Protein 8XEH (pdb70)

B-factor: mean 55.7, std 21.1, range [20.84, 176.52]

Sequence (623 aa):
QLNHLYGLPSHAIEALKCVFKEYSQIDNAILYGSRAKGTYHQGSDIDLCLTGNLLGITELLAIENKIDDLLLPWKVDISLKHTIDNPDLLEHIERAGILFYTKEVRWQQRLNNYARALQQLSLAVNLAQTRPLSDLEKQGLIQAFEFTHELAWNVMKDYFFFQGNSAITGSRDATRESFNKGLIKEGEIWMEMIKSRNQTSHTYNQSVADEIVKNIINFYHTSFQAFLEKMQGLKQQRLNNYARALQQLSLAVNLAQTRPLSDLEKQGLIQAFEFTHELAWNVMKDYFFFQGNSAITGSRDATRESFNKGLIKEGEIWMEMIKSRNQTSHTYNQSVADEIVKNIINFYHTSFQAFLEKMVRWQQRLNNYARALQQLSLAVNLAQTRPLSDLEKQGLIQAFEFTHELAWNVMKDYFFFQGNSAITGSRDATRESFNKGLIKEGEIWMEMIKSRNQTSHTYNQSVADEIVKNIINFYHTSFQAFLEKMQGLKEHEVRWQQRLNNYARALQQLSLAVNLAQTRPLSDLEKQGLIQAFEFTHELAWNVMKDYFFFQGNSAITGSRDATRESFNKGLIKEGEIWMEMIKSRNQTSHTYNQSVADEIVKNIINFYHTSFQAFLEKMQGL

Secondary structure (DSSP, 8-state):
-HHHHHHHHHHHHHHHHHHHHHHHHHS---HHHHHHHHHHHHHHHHHHHHHHHHHHHHTT-----SHHHHHHHHHHHTS-S-HHHHHHHHHHS-TTSS---HHHHHHHHHHIIIIIHHHHHHHHHHHHHH----/-HHHHHHHHHHHHHHHHHHHHHHHHHSPPPHHHHHHHHHHHHHHHHHHHHHHHHHHHHTT-----SHHHHHHHHHHTTS-S-HHHHHHHHHHHHTGGGTTSHHHHHHHHHHIIIIIHHHHHHHHHHHHT-/-HHHHHHHHHHHHHHHHHHHHHHHTTSPPPHHHHHHHHHHHHHHHHHHHHHHHHHHHHTT-----SHHHHHHHHHHHTS-S-HHHHHHHHHHHTTGGGTTSHHHHHHHHHHIIIIIHHHHHHHHHHHHHT-/-HHHHHHHHHHHHHHHHHHHHHHSPPPHHHHHHHHHHHHHHHHHHHHHHHHHHHHTT-----SHHHHHHHHHHTTS-S-HHHHHHHHHHHHTGGGTTSHHHHHHHHHHIIIIIHHHHHHHHHH-/---SBTTB-HHHHHHHHHHHHT-TT--EEEEESHHHHT---TT--EEEEEE-SS--HHHHHHHHHHHHHTT-SS-EEEEEGGG---HHHHHHHHHH-EEEEE--

Foldseek 3Di:
DDPDALLHRPVLLVLLLVLVQVDPQFQFKWWFDCSLVVNDDNQEATEIEGEGDPDDVVVVVVSLVSNVVVVDSHHYDYYYDVVDDDVVVNVRCVPRIDGSTGDD/DVLVVLLVVLVVLLVVLVVLLVVCVVDPDDLVSLLVNLVSLLVSLVSLLVSLQVVVVVVVDNPDDDSVSSLVVCCVVVLFPPSVLSVVSVVLNVCSVVVVPVVSSVVVSCSSNPPVSVRSVSNSVSVVVVD/DVLLVVLVVLLVVLVVLLVVCVPDPDDLVSLLVNLVSLLVNLVSLLVVLCVVVVVVVCNPDDDSLSSLVVCCVVVLFVDSVLSVVSVVLNVCSVVVVPVVSSVVSSVSCNPPVSVRSVSNSVSD/DVLVVLLVVLVVLLVVLVVLLVVCVVDNDDPVSLVVNLVSLQVNLVSLLVSLQVVVVVVVDNPDDDSLSSLVVCCVVPLFPPSVLSVVSVVSYPVVVVDDDVVSSVVVSVSCNPPVSVRSVSSSVSVVVVDDDD/DVLVVLLVQLVVLLVVLVVLLVVCVVDPDDLVSLLVNLVSLLSNLQSLLVSLQVVVVVVVDDPDDDSLSSLVVCCVVVLFVCSVLSVVSVVLVVCSVVVVPVVSSVVSVVSSNPPVSVRSVSSSVSVVVD

Radius of gyration: 25.96 Å; Cα contacts (8 Å, |Δi|>4): 823; chains: 5; bounding box: 72×56×63 Å

InterPro domains:
  IPR010235 Probable ribonuclease HepT [PF08780] (10-133)
  IPR010235 Probable ribonuclease HepT [TIGR01987] (12-132)

Organism: Legionella pneumophila subsp. pneumophila (strain Philadelphia 1 / ATCC 33152 / DSM 7513) (NCBI:txid272624)

Solvent-accessible surface area: 26996 Å² total; per-residue (Å²): 198,166,73,113,88,32,12,0,10,54,109,0,6,85,27,0,51,79,8,0,127,108,22,82,56,0,76,28,0,31,0,18,13,35,6,17,101,53,88,82,76,85,2,8,47,0,28,0,0,0,34,4,124,141,3,29,11,80,42,8,5,38,0,31,17,73,12,14,67,54,22,18,2,16,66,32,45,9,25,1,69,95,12,24,107,25,93,46,46,53,96,15,8,126,140,18,27,67,110,6,8,70,96,202,131,179,5,58,108,87,1,84,50,0,22,108,0,1,129,48,0,16,137,6,0,79,61,18,103,112,103,124,19,52,66,13,13,43,2,0,0,2,1,4,1,13,2,0,2,31,13,0,11,24,0,0,69,20,6,1,97,70,1,10,39,46,34,14,16,4,9,49,47,0,0,20,8,0,8,20,26,37,5,8,153,97,2,76,31,3,1,58,0,9,76,4,48,99,73,32,31,83,1,18,46,56,79,28,0,47,102,4,8,118,37,0,42,87,102,2,27,94,10,0,53,62,3,18,108,88,0,73,68,56,125,104,120,94,37,84,42,0,37,96,0,2,125,37,0,22,104,2,2,73,39,20,123,111,110,121,27,58,88,18,9,48,6,0,0,2,0,1,1,14,2,0,2,43,13,0,14,23,5,0,36,25,71,1,116,133,94,74,38,86,76,6,7,4,5,71,15,0,0,107,37,0,94,102,101,28,18,6,155,92,5,113,27,4,68,82,0,0,86,4,34,15,28,19,26,84,1,13,37,141,85,30,10,61,69,1,12,124,27,0,56,84,98,1,31,94,20,0,77,49,1,48,130,86,64,99,116,4,14,117,51,0,70,41,0,22,115,0,5,110,68,0,17,122,4,0,72,60,20,120,110,103,120,23,58,91,21,11,50,30,0,0,9,3,3,0,20,4,0,1,32,15,0,10,21,0,0,65,23,8,0,98,56,2,6,37,39,72,14,20,3,9,24,50,0,1,108,30,0,110,110,23,25,5,9,159,95,6,136,34,2,9,27,0,23,41,1,30,38,39,9,46,85,84,102,31,66,44,21,14,31,57,3,10,104,21,0,43,90,102,1,18,93,13,0,73,55,2,25,119,92,0,84,62,63,49,162,106,159,91,116,14,82,53,51,13,70,43,0,28,97,13,1,91,98,0,10,104,8,0,82,53,19,115,111,103,118,22,56,72,19,16,45,10,0,0,0,2,4,0,12,18,0,1,24,24,0,19,21,0,0,41,16,32,4,96,127,110,73,37,87,68,8,7,4,4,46,26,0,0,147,37,0,98,110,127,19,11,6,142,54,10,118,41,0,55,72,0,0,106,2,26,24,50,28,32,96,0,28,75,51,76,32,0,55,87,0,12,113,15,0,49,87,98,1,31,93,3,0,69,55,2,26,133,69,1,120,67,101

Nearest PDB structures (foldseek):
  8xdj-assembly1_C  TM=9.740E-01  e=7.363E-18  Legionella pneumophila
  8xeh-assembly1_D  TM=9.745E-01  e=4.191E-16  Legionella pneumophila
  6m6u-assembly1_D  TM=7.992E-01  e=6.540E-04  Shewanella oneidensis MR-1
  7bxo-assembly1_D  TM=7.877E-01  e=1.821E-03  Shewanella oneidensis MR-1
  6m6w-assembly1_I  TM=7.908E-01  e=5.646E-03  Shewanella oneidensis MR-1

Structure (mmCIF, N/CA/C/O backbone):
data_8XEH
#
_entry.id   8XEH
#
_cell.length_a   113.563
_cell.length_b   93.747
_cell.length_c   84.958
_cell.angle_alpha   90.000
_cell.angle_beta   123.860
_cell.angle_gamma   90.000
#
_symmetry.space_group_name_H-M   'C 1 2 1'
#
loop_
_entity.id
_entity.type
_entity.pdbx_description
1 polymer MNT
2 polymer HEPN
3 water water
#
loop_
_atom_site.group_PDB
_atom_site.id
_atom_site.type_symbol
_atom_site.label_atom_id
_atom_site.label_alt_id
_atom_site.label_comp_id
_atom_site.label_asym_id
_atom_site.label_entity_id
_atom_site.label_seq_id
_atom_site.pdbx_PDB_ins_code
_atom_site.Cartn_x
_atom_site.Cartn_y
_atom_site.Cartn_z
_atom_site.occupancy
_atom_site.B_iso_or_equiv
_atom_site.auth_seq_id
_atom_site.auth_comp_id
_atom_site.auth_asym_id
_atom_site.auth_atom_id
_atom_site.pdbx_PDB_model_num
ATOM 1 N N . GLN A 1 4 ? 27.28505 -3.36893 37.57040 1.000 37.93516 4 GLN E N 1
ATOM 2 C CA . GLN A 1 4 ? 27.03568 -4.23779 38.71674 1.000 40.80801 4 GLN E CA 1
ATOM 3 C C . GLN A 1 4 ? 27.64011 -3.63283 39.98374 1.000 33.85807 4 GLN E C 1
ATOM 4 O O . GLN A 1 4 ? 27.01500 -3.65052 41.04228 1.000 36.40030 4 GLN E O 1
ATOM 17 N N . LEU A 1 5 ? 28.85562 -3.09701 39.87070 1.000 35.99445 5 LEU E N 1
ATOM 18 C CA . LEU A 1 5 ? 29.51630 -2.41880 40.98753 1.000 35.90556 5 LEU E CA 1
ATOM 19 C C . LEU A 1 5 ? 28.93004 -1.01740 41.09775 1.000 33.94234 5 LEU E C 1
ATOM 20 O O . LEU A 1 5 ? 29.30669 -0.11178 40.34974 1.000 35.27809 5 LEU E O 1
ATOM 36 N N . ASN A 1 6 ? 28.00794 -0.83325 42.03722 1.000 32.14247 6 ASN E N 1
ATOM 37 C CA . ASN A 1 6 ? 27.27626 0.41397 42.18576 1.000 35.81448 6 ASN E CA 1
ATOM 38 C C . ASN A 1 6 ? 27.73099 1.16134 43.43233 1.000 36.47037 6 ASN E C 1
ATOM 39 O O . ASN A 1 6 ? 28.35790 0.59801 44.33351 1.000 38.00246 6 ASN E O 1
ATOM 50 N N . HIS A 1 7 ? 27.40625 2.45396 43.46393 1.000 34.55235 7 HIS E N 1
ATOM 51 C CA . HIS A 1 7 ? 27.68816 3.31637 44.60433 1.000 38.14261 7 HIS E CA 1
ATOM 52 C C . HIS A 1 7 ? 26.40606 3.74516 45.30652 1.000 35.50145 7 HIS E C 1
ATOM 53 O O . HIS A 1 7 ? 26.25114 3.52010 46.50970 1.000 38.79668 7 HIS E O 1
ATOM 67 N N . LEU A 1 8 ? 25.47558 4.35738 44.57671 1.000 37.10824 8 LEU E N 1
ATOM 68 C CA . LEU A 1 8 ? 24.19087 4.75375 45.13234 1.000 39.70927 8 LEU E CA 1
ATOM 69 C C . LEU A 1 8 ? 23.12862 4.64327 44.04748 1.000 37.85791 8 LEU E C 1
ATOM 70 O O . LEU A 1 8 ? 23.42531 4.70548 42.85075 1.000 31.92857 8 LEU E O 1
ATOM 86 N N . TYR A 1 9 ? 21.87927 4.47483 44.48444 1.000 37.23403 9 TYR E N 1
ATOM 87 C CA . TYR A 1 9 ? 20.72246 4.47563 43.59061 1.000 36.96812 9 TYR E CA 1
ATOM 88 C C . TYR A 1 9 ? 20.86746 3.44974 42.47073 1.000 36.18547 9 TYR E C 1
ATOM 89 O O . TYR A 1 9 ? 20.28263 3.60020 41.39468 1.000 40.18129 9 TYR E O 1
ATOM 107 N N . GLY A 1 10 ? 21.64387 2.39814 42.71106 1.000 36.68974 10 GLY E N 1
ATOM 108 C CA . GLY A 1 10 ? 21.88758 1.41127 41.68125 1.000 34.95117 10 GLY E CA 1
ATOM 109 C C . GLY A 1 10 ? 22.76524 1.87962 40.54403 1.000 33.37454 10 GLY E C 1
ATOM 110 O O . GLY A 1 10 ? 22.81063 1.21633 39.50380 1.000 33.73697 10 GLY E O 1
ATOM 114 N N . LEU A 1 11 ? 23.46659 3.00054 40.70651 1.000 36.19998 11 LEU E N 1
ATOM 115 C CA . LEU A 1 11 ? 24.31798 3.55623 39.66804 1.000 35.18213 11 LEU E CA 1
ATOM 116 C C . LEU A 1 11 ? 25.77770 3.53416 40.10617 1.000 33.94158 11 LEU E C 1
ATOM 117 O O . LEU A 1 11 ? 26.07453 3.69479 41.29408 1.000 32.52950 11 LEU E O 1
ATOM 133 N N . PRO A 1 12 ? 26.71074 3.33679 39.17743 1.000 36.38184 12 PRO E N 1
ATOM 134 C CA . PRO A 1 12 ? 28.12894 3.44807 39.53277 1.000 31.63099 12 PRO E CA 1
ATOM 135 C C . PRO A 1 12 ? 28.49475 4.87965 39.89419 1.000 32.97515 12 PRO E C 1
ATOM 136 O O . PRO A 1 12 ? 27.84083 5.84480 39.49053 1.000 33.40133 12 PRO E O 1
ATOM 147 N N . SER A 1 13 ? 29.56929 5.00472 40.67596 1.000 32.02267 13 SER E N 1
ATOM 148 C CA . SER A 1 13 ? 29.99380 6.32211 41.13789 1.000 32.91499 13 SER E CA 1
ATOM 149 C C . SER A 1 13 ? 30.28486 7.25591 39.96900 1.000 28.19229 13 SER E C 1
ATOM 150 O O . SER A 1 13 ? 29.87858 8.42351 39.98318 1.000 32.25841 13 SER E O 1
ATOM 158 N N . HIS A 1 14 ? 30.97963 6.76108 38.94181 1.000 26.52213 14 HIS E N 1
ATOM 159 C CA . HIS A 1 14 ? 31.39140 7.64084 37.85273 1.000 30.45216 14 HIS E CA 1
ATOM 160 C C . HIS A 1 14 ? 30.19435 8.19423 37.09223 1.000 31.84053 14 HIS E C 1
ATOM 161 O O . HIS A 1 14 ? 30.25902 9.30995 36.56418 1.000 33.06864 14 HIS E O 1
ATOM 175 N N . ALA A 1 15 ? 29.09550 7.44175 37.02592 1.000 32.98701 15 ALA E N 1
ATOM 176 C CA . ALA A 1 15 ? 27.89292 7.96094 36.38401 1.000 31.60078 15 ALA E CA 1
ATOM 177 C C . ALA A 1 15 ? 27.31077 9.12078 37.18307 1.000 32.62823 15 ALA E C 1
ATOM 178 O O . ALA A 1 15 ? 26.95747 10.16291 36.61955 1.000 33.56681 15 ALA E O 1
ATOM 185 N N . ILE A 1 16 ? 27.21000 8.95954 38.50339 1.000 34.77292 16 ILE E N 1
ATOM 186 C CA . ILE A 1 16 ? 26.68772 10.03159 39.34684 1.000 37.48111 16 ILE E CA 1
ATOM 187 C C . ILE A 1 16 ? 27.55326 11.27905 39.20996 1.000 36.67107 16 ILE E C 1
ATOM 188 O O . ILE A 1 16 ? 27.04569 12.39696 39.06051 1.000 31.70279 16 ILE E O 1
ATOM 204 N N . GLU A 1 17 ? 28.87758 11.10269 39.25467 1.000 36.13828 17 GLU E N 1
ATOM 205 C CA . GLU A 1 17 ? 29.78457 12.24474 39.18807 1.000 38.58341 17 GLU E CA 1
ATOM 206 C C . GLU A 1 17 ? 29.74137 12.90987 37.81731 1.000 37.34135 17 GLU E C 1
ATOM 207 O O . GLU A 1 17 ? 29.83931 14.13849 37.71478 1.000 35.22447 17 GLU E O 1
ATOM 219 N N . ALA A 1 18 ? 29.60434 12.11673 36.75191 1.000 33.53028 18 ALA E N 1
ATOM 220 C CA . ALA A 1 18 ? 29.51205 12.69500 35.41619 1.000 36.55598 18 ALA E CA 1
ATOM 221 C C . ALA A 1 18 ? 28.29289 13.59987 35.29789 1.000 41.33909 18 ALA E C 1
ATOM 222 O O . ALA A 1 18 ? 28.35612 14.66333 34.66946 1.000 39.31177 18 ALA E O 1
ATOM 229 N N . LEU A 1 19 ? 27.17275 13.19759 35.90073 1.000 40.07136 19 LEU E N 1
ATOM 230 C CA . LEU A 1 19 ? 25.98589 14.04565 35.88828 1.000 44.27092 19 LEU E CA 1
ATOM 231 C C . LEU A 1 19 ? 26.20852 15.29600 36.73005 1.000 42.56569 19 LEU E C 1
ATOM 232 O O . LEU A 1 19 ? 25.87182 16.40909 36.30947 1.000 40.17235 19 LEU E O 1
ATOM 248 N N . LYS A 1 20 ? 26.77445 15.12877 37.92806 1.000 37.32961 20 LYS E N 1
ATOM 249 C CA . LYS A 1 20 ? 27.13834 16.28442 38.74183 1.000 48.51741 20 LYS E CA 1
ATOM 250 C C . LYS A 1 20 ? 28.06059 17.22504 37.97281 1.000 48.72563 20 LYS E C 1
ATOM 251 O O . LYS A 1 20 ? 27.92554 18.45062 38.06385 1.000 47.66432 20 LYS E O 1
ATOM 270 N N . CYS A 1 21 ? 29.00066 16.66837 37.20488 1.000 48.67658 21 CYS E N 1
ATOM 271 C CA . CYS A 1 21 ? 29.86423 17.48706 36.35903 1.000 54.47626 21 CYS E CA 1
ATOM 272 C C . CYS A 1 21 ? 29.04623 18.40196 35.45739 1.000 52.31468 21 CYS E C 1
ATOM 273 O O . CYS A 1 21 ? 29.29326 19.61151 35.38573 1.000 52.96689 21 CYS E O 1
ATOM 281 N N . VAL A 1 22 ? 28.06561 17.83105 34.75148 1.000 48.58436 22 VAL E N 1
ATOM 282 C CA . VAL A 1 22 ? 27.28152 18.60993 33.79717 1.000 50.23382 22 VAL E CA 1
ATOM 283 C C . VAL A 1 22 ? 26.46082 19.67581 34.51146 1.000 49.45628 22 VAL E C 1
ATOM 284 O O . VAL A 1 22 ? 26.22398 20.75706 33.95984 1.000 48.42602 22 VAL E O 1
ATOM 297 N N . PHE A 1 23 ? 26.01300 19.39935 35.73874 1.000 45.33569 23 PH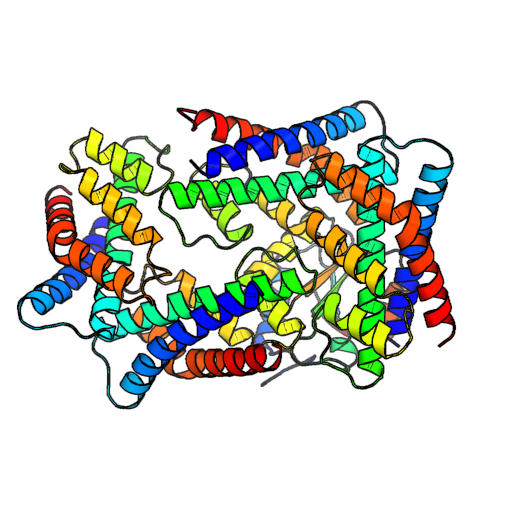E E N 1
ATOM 298 C CA . PHE A 1 23 ? 25.28687 20.40805 36.50193 1.000 52.09720 23 PHE E CA 1
ATOM 299 C C . PHE A 1 23 ? 26.21215 21.52018 36.98582 1.000 56.93482 23 PHE E C 1
ATOM 300 O O . PHE A 1 23 ? 25.77212 22.66466 37.14369 1.000 51.06359 23 PHE E O 1
ATOM 317 N N . LYS A 1 24 ? 27.48949 21.20854 37.22622 1.000 47.17503 24 LYS E N 1
ATOM 318 C CA . LYS A 1 24 ? 28.42952 22.22648 37.68225 1.000 50.18428 24 LYS E CA 1
ATOM 319 C C . LYS A 1 24 ? 28.64433 23.31762 36.64102 1.000 49.35839 24 LYS E C 1
ATOM 320 O O . LYS A 1 24 ? 29.06789 24.42273 36.99626 1.000 47.23830 24 LYS E O 1
ATOM 339 N N . GLU A 1 25 ? 28.36488 23.03430 35.36683 1.000 48.08659 25 GLU E N 1
ATOM 340 C CA . GLU A 1 25 ? 28.50921 24.03439 34.31725 1.000 48.54174 25 GLU E CA 1
ATOM 341 C C . GLU A 1 25 ? 27.44094 25.11940 34.37710 1.000 51.64318 25 GLU E C 1
ATOM 342 O O . GLU A 1 25 ? 27.57722 26.13303 33.68275 1.000 50.54103 25 GLU E O 1
ATOM 354 N N . TYR A 1 26 ? 26.39064 24.93749 35.17655 1.000 51.78600 26 TYR E N 1
ATOM 355 C CA . TYR A 1 26 ? 25.25147 25.85016 35.20847 1.000 53.23301 26 TYR E CA 1
ATOM 356 C C . TYR A 1 26 ? 25.11129 26.42452 36.61202 1.000 55.56029 26 TYR E C 1
ATOM 357 O O . TYR A 1 26 ? 24.76719 25.70110 37.55319 1.000 53.59670 26 TYR E O 1
ATOM 375 N N . SER A 1 27 ? 25.37496 27.72759 36.74809 1.000 56.24450 27 SER E N 1
ATOM 376 C CA . SER A 1 27 ? 25.21395 28.39504 38.03388 1.000 57.43303 27 SER E CA 1
ATOM 377 C C . SER A 1 27 ? 23.74996 28.56934 38.41391 1.000 57.66007 27 SER E C 1
ATOM 378 O O . SER A 1 27 ? 23.45281 28.84296 39.58146 1.000 53.76448 27 SER E O 1
ATOM 386 N N . GLN A 1 28 ? 22.83241 28.42394 37.45929 1.000 53.47771 28 GLN E N 1
ATOM 387 C CA . GLN A 1 28 ? 21.41270 28.58486 37.74044 1.000 56.02019 28 GLN E CA 1
ATOM 388 C C . GLN A 1 28 ? 20.80939 27.38337 38.45680 1.000 60.54602 28 GLN E C 1
ATOM 389 O O . GLN A 1 28 ? 19.66936 27.47340 38.92617 1.000 59.84870 28 GLN E O 1
ATOM 403 N N . ILE A 1 29 ? 21.53664 26.27388 38.55614 1.000 68.55263 29 ILE E N 1
ATOM 404 C CA . ILE A 1 29 ? 21.05024 25.07777 39.23445 1.000 62.27313 29 ILE E CA 1
ATOM 405 C C . ILE A 1 29 ? 21.39273 25.20121 40.71374 1.000 63.00123 29 ILE E C 1
ATOM 406 O O . ILE A 1 29 ? 22.55416 25.06358 41.10553 1.000 62.61098 29 ILE E O 1
ATOM 422 N N . ASP A 1 30 ? 20.37757 25.45943 41.53956 1.000 60.29331 30 ASP E N 1
ATOM 423 C CA . ASP A 1 30 ? 20.59831 25.49163 42.98053 1.000 57.57182 30 ASP E CA 1
ATOM 424 C C . ASP A 1 30 ? 20.87556 24.09385 43.51717 1.000 57.40142 30 ASP E C 1
ATOM 425 O O . ASP A 1 30 ? 21.73440 23.91501 44.38849 1.000 63.92971 30 ASP E O 1
ATOM 434 N N . ASN A 1 31 ? 20.16810 23.09359 43.00525 1.000 58.26759 31 ASN E N 1
ATOM 435 C CA . ASN A 1 31 ? 20.37331 21.70555 43.40495 1.000 61.47115 31 ASN E CA 1
ATOM 436 C C . ASN A 1 31 ? 19.60717 20.81902 42.42889 1.000 58.93819 31 ASN E C 1
ATOM 437 O O . ASN A 1 31 ? 18.93646 21.30386 41.51183 1.000 56.44072 31 ASN E O 1
ATOM 448 N N . ALA A 1 32 ? 19.71810 19.50802 42.63367 1.000 50.95827 32 ALA E N 1
ATOM 449 C CA . ALA A 1 32 ? 19.00495 18.52285 41.83159 1.000 53.65385 32 ALA E CA 1
ATOM 450 C C . ALA A 1 32 ? 18.54987 17.39879 42.74770 1.000 52.60260 32 ALA E C 1
ATOM 451 O O . ALA A 1 32 ? 19.33847 16.89909 43.55580 1.000 50.39479 32 ALA E O 1
ATOM 458 N N . ILE A 1 33 ? 17.28402 17.00685 42.62341 1.000 47.55162 33 ILE E N 1
ATOM 459 C CA . ILE A 1 33 ? 16.67341 16.00433 43.48911 1.000 49.24436 33 ILE E CA 1
ATOM 460 C C . ILE A 1 33 ? 16.34767 14.77178 42.65839 1.000 46.71827 33 ILE E C 1
ATOM 461 O O . ILE A 1 33 ? 15.67693 14.86989 41.62311 1.000 46.79732 33 ILE E O 1
ATOM 477 N N . LEU A 1 34 ? 16.82052 13.61493 43.11451 1.000 45.44406 34 LEU E N 1
ATOM 478 C CA . LEU A 1 34 ? 16.52573 12.34331 42.47033 1.000 49.06901 34 LEU E CA 1
ATOM 479 C C . LEU A 1 34 ? 15.21852 11.78718 43.01911 1.000 50.46221 34 LEU E C 1
ATOM 480 O O . LEU A 1 34 ? 15.04803 11.67034 44.23687 1.000 53.43617 34 LEU E O 1
ATOM 496 N N . TYR A 1 35 ? 14.29920 11.45019 42.11789 1.000 52.55400 35 TYR E N 1
ATOM 497 C CA . TYR A 1 35 ? 13.06487 10.77742 42.50088 1.000 55.77926 35 TYR E CA 1
ATOM 498 C C . TYR A 1 35 ? 12.86604 9.54704 41.62493 1.000 51.91969 35 TYR E C 1
ATOM 499 O O . TYR A 1 35 ? 13.79573 9.11257 40.93752 1.000 52.14591 35 TYR E O 1
ATOM 517 N N . GLY A 1 36 ? 11.66929 8.97529 41.64537 1.000 55.54168 36 GLY E N 1
ATOM 518 C CA . GLY A 1 36 ? 11.40124 7.80696 40.83685 1.000 53.71078 36 GLY E CA 1
ATOM 519 C C . GLY A 1 36 ? 11.83387 6.52181 41.52033 1.000 50.74737 36 GLY E C 1
ATOM 520 O O . GLY A 1 36 ? 12.01508 6.45047 42.74047 1.000 52.24533 36 GLY E O 1
ATOM 524 N N . SER A 1 37 ? 12.01224 5.48597 40.69733 1.000 51.63181 37 SER E N 1
ATOM 525 C CA . SER A 1 37 ? 12.30758 4.15877 41.22772 1.000 53.21661 37 SER E CA 1
ATOM 526 C C . SER A 1 37 ? 13.67624 4.11212 41.89809 1.000 55.10794 37 SER E C 1
ATOM 527 O O . SER A 1 37 ? 13.83583 3.48225 42.95019 1.000 52.94176 37 SER E O 1
ATOM 535 N N . ARG A 1 38 ? 14.67864 4.76411 41.30616 1.000 57.14582 38 ARG E N 1
ATOM 536 C CA . ARG A 1 38 ? 16.01922 4.72750 41.88020 1.000 55.73522 38 ARG E CA 1
ATOM 537 C C . ARG A 1 38 ? 16.08618 5.42771 43.23101 1.000 57.86134 38 ARG E C 1
ATOM 538 O O . ARG A 1 38 ? 17.00834 5.15981 44.00892 1.000 57.74628 38 ARG E O 1
ATOM 559 N N . ALA A 1 39 ? 15.13564 6.31441 43.52779 1.000 54.70925 39 ALA E N 1
ATOM 560 C CA . ALA A 1 39 ? 15.04380 6.89635 44.85941 1.000 59.04868 39 ALA E CA 1
ATOM 561 C C . ALA A 1 39 ? 14.26654 6.01031 45.82367 1.000 59.36265 39 ALA E C 1
ATOM 562 O O . ALA A 1 39 ? 14.46261 6.11647 47.03911 1.000 54.71980 39 ALA E O 1
ATOM 569 N N . LYS A 1 40 ? 13.39834 5.14003 45.30923 1.000 58.82927 40 LYS E N 1
ATOM 570 C CA . LYS A 1 40 ? 12.59068 4.25317 46.13367 1.000 62.43564 40 LYS E CA 1
ATOM 571 C C . LYS A 1 40 ? 13.22827 2.88671 46.34884 1.000 57.40649 40 LYS E C 1
ATOM 572 O O . LYS A 1 40 ? 12.73410 2.11511 47.17790 1.000 64.92734 40 LYS E O 1
ATOM 591 N N . GLY A 1 41 ? 14.30294 2.56791 45.63043 1.000 55.78027 41 GLY E N 1
ATOM 592 C CA . GLY A 1 41 ? 14.88121 1.24315 45.67389 1.000 50.40619 41 GLY E CA 1
ATOM 593 C C . GLY A 1 41 ? 14.15033 0.20843 44.84865 1.000 56.75872 41 GLY E C 1
ATOM 594 O O . GLY A 1 41 ? 14.61297 -0.93769 44.77013 1.000 56.43653 41 GLY E O 1
ATOM 598 N N . THR A 1 42 ? 13.02420 0.57367 44.22992 1.000 55.59895 42 THR E N 1
ATOM 599 C CA . THR A 1 42 ? 12.24332 -0.32836 43.39259 1.000 56.76167 42 THR E CA 1
ATOM 600 C C . THR A 1 42 ? 12.71267 -0.33151 41.94292 1.000 53.18208 42 THR E C 1
ATOM 601 O O . THR A 1 42 ? 11.89108 -0.47598 41.02708 1.000 57.55200 42 THR E O 1
ATOM 612 N N . TYR A 1 43 ? 14.01156 -0.17862 41.71155 1.000 59.06098 43 TYR E N 1
ATOM 613 C CA . TYR A 1 43 ? 14.56542 -0.04314 40.37438 1.000 54.64263 43 TYR E CA 1
ATOM 614 C C . TYR A 1 43 ? 15.07004 -1.38384 39.85943 1.000 46.69021 43 TYR E C 1
ATOM 615 O O . TYR A 1 43 ? 15.49751 -2.24627 40.63063 1.000 49.91891 43 TYR E O 1
ATOM 633 N N . HIS A 1 44 ? 15.02138 -1.54715 38.54229 1.000 43.85151 44 HIS E N 1
ATOM 634 C CA . HIS A 1 44 ? 15.67814 -2.65466 37.86512 1.000 44.65857 44 HIS E CA 1
ATOM 635 C C . HIS A 1 44 ? 16.89481 -2.12787 37.11111 1.000 42.25317 44 HIS E C 1
ATOM 636 O O . HIS A 1 44 ? 17.13478 -0.91948 37.03214 1.000 39.85370 44 HIS E O 1
ATOM 650 N N . GLN A 1 45 ? 17.66790 -3.06312 36.55607 1.000 48.31566 45 GLN E N 1
ATOM 651 C CA . GLN A 1 45 ? 19.00462 -2.74204 36.06334 1.000 45.63648 45 GLN E CA 1
ATOM 652 C C . GLN A 1 45 ? 18.99767 -1.54351 35.11853 1.000 48.82413 45 GLN E C 1
ATOM 653 O O . GLN A 1 45 ? 19.82646 -0.63351 35.24628 1.000 44.18919 45 GLN E O 1
ATOM 667 N N . GLY A 1 46 ? 18.07465 -1.52644 34.15971 1.000 41.48404 46 GLY E N 1
ATOM 668 C CA . GLY A 1 46 ? 18.06525 -0.48015 33.15485 1.000 39.37313 46 GLY E CA 1
ATOM 669 C C . GLY A 1 46 ? 17.07652 0.63430 33.42926 1.000 39.01456 46 GLY E C 1
ATOM 670 O O . GLY A 1 46 ? 16.64309 1.32774 32.50381 1.000 32.35139 46 GLY E O 1
ATOM 674 N N . SER A 1 47 ? 16.72075 0.82601 34.69579 1.000 36.63651 47 SER E N 1
ATOM 675 C CA . SER A 1 47 ? 15.71358 1.81549 35.04608 1.000 39.41868 47 SER E CA 1
ATOM 676 C C . SER A 1 47 ? 16.20057 3.22799 34.73919 1.000 39.17011 47 SER E C 1
ATOM 677 O O . SER A 1 47 ? 17.39471 3.53111 34.80757 1.000 33.98718 47 SER E O 1
ATOM 685 N N . ASP A 1 48 ? 15.25066 4.09398 34.39255 1.000 41.84715 48 ASP E N 1
ATOM 686 C CA . ASP A 1 48 ? 15.55150 5.48904 34.12413 1.000 38.77975 48 ASP E CA 1
ATOM 687 C C . ASP A 1 48 ? 16.16529 6.14989 35.35707 1.000 37.94339 48 ASP E C 1
ATOM 688 O O . ASP A 1 48 ? 16.11277 5.62747 36.47242 1.000 38.51650 48 ASP E O 1
ATOM 697 N N . ILE A 1 49 ? 16.74984 7.32341 35.13748 1.000 37.35788 49 ILE E N 1
ATOM 698 C CA . ILE A 1 49 ? 17.26517 8.17410 36.20332 1.000 39.68131 49 ILE E CA 1
ATOM 699 C C . ILE A 1 49 ? 16.40794 9.43391 36.19822 1.000 40.65427 49 ILE E C 1
ATOM 700 O O . ILE A 1 49 ? 16.55913 10.29856 35.32671 1.000 38.56409 49 ILE E O 1
ATOM 716 N N . ASP A 1 50 ? 15.50585 9.54285 37.16982 1.000 39.03107 50 ASP E N 1
ATOM 717 C CA . ASP A 1 50 ? 14.57053 10.65832 37.24611 1.000 42.24565 50 ASP E CA 1
ATOM 718 C C . ASP A 1 50 ? 15.14403 11.74003 38.15418 1.000 44.36588 50 ASP E C 1
ATOM 719 O O . ASP A 1 50 ? 15.32091 11.51994 39.35743 1.000 47.41015 50 ASP E O 1
ATOM 728 N N . LEU A 1 51 ? 15.42752 12.90640 37.57836 1.000 46.97075 51 LEU E N 1
ATOM 729 C CA . LEU A 1 51 ? 16.03051 14.01794 38.29887 1.000 46.31144 51 LEU E CA 1
ATOM 730 C C . LEU A 1 51 ? 15.20503 15.27856 38.08705 1.000 51.99101 51 LEU E C 1
ATOM 731 O O . LEU A 1 51 ? 14.64495 15.49160 37.00736 1.000 51.41621 51 LEU E O 1
ATOM 747 N N . CYS A 1 52 ? 15.13496 16.11152 39.12473 1.000 50.77365 52 CYS E N 1
ATOM 748 C CA . CYS A 1 52 ? 14.39876 17.37033 39.08413 1.000 53.21804 52 CYS E CA 1
ATOM 749 C C . CYS A 1 52 ? 15.33336 18.48882 39.51526 1.000 51.16499 52 CYS E C 1
ATOM 750 O O . CYS A 1 52 ? 15.82082 18.48887 40.65042 1.000 52.57215 52 CYS E O 1
ATOM 758 N N . LEU A 1 53 ? 15.57719 19.43883 38.61619 1.000 52.71489 53 LEU E N 1
ATOM 759 C CA . LEU A 1 53 ? 16.51809 20.52529 38.86531 1.000 60.56004 53 LEU E CA 1
ATOM 760 C C . LEU A 1 53 ? 15.78581 21.66823 39.55846 1.000 67.00116 53 LEU E C 1
ATOM 761 O O . LEU A 1 53 ? 14.88997 22.28772 38.97453 1.000 67.14158 53 LEU E O 1
ATOM 777 N N . THR A 1 54 ? 16.16790 21.94770 40.80187 1.000 57.75569 54 THR E N 1
ATOM 778 C CA . THR A 1 54 ? 15.62455 23.07548 41.54993 1.000 59.78463 54 THR E CA 1
ATOM 779 C C . THR A 1 54 ? 16.44316 24.31386 41.20025 1.000 57.95358 54 THR E C 1
ATOM 780 O O . THR A 1 54 ? 17.63795 24.38494 41.50659 1.000 60.19308 54 THR E O 1
ATOM 791 N N . GLY A 1 55 ? 15.80339 25.28125 40.54798 1.000 61.95359 55 GLY E N 1
ATOM 792 C CA . GLY A 1 55 ? 16.46313 26.51343 40.16505 1.000 60.90772 55 GLY E CA 1
ATOM 793 C C . GLY A 1 55 ? 15.47855 27.55884 39.68743 1.000 66.36221 55 GLY E C 1
ATOM 794 O O . GLY A 1 55 ? 14.47957 27.22763 39.04085 1.000 64.74104 55 GLY E O 1
ATOM 798 N N . ASN A 1 56 ? 15.74107 28.82512 39.99307 1.000 64.33686 56 ASN E N 1
ATOM 799 C CA . ASN A 1 56 ? 14.81640 29.89282 39.63968 1.000 61.74838 56 ASN E CA 1
ATOM 800 C C . ASN A 1 56 ? 15.17443 30.55654 38.31942 1.000 62.57776 56 ASN E C 1
ATOM 801 O O . ASN A 1 56 ? 14.28020 30.92332 37.54984 1.000 58.19720 56 ASN E O 1
ATOM 812 N N . LEU A 1 57 ? 16.46616 30.70071 38.03000 1.000 67.13049 57 LEU E N 1
ATOM 813 C CA . LEU A 1 57 ? 16.91110 31.31341 36.78595 1.000 61.02076 57 LEU E CA 1
ATOM 814 C C . LEU A 1 57 ? 16.91710 30.33926 35.61357 1.000 62.63860 57 LEU E C 1
ATOM 815 O O . LEU A 1 57 ? 17.34857 30.71838 34.51898 1.000 54.61435 57 LEU E O 1
ATOM 831 N N . LEU A 1 58 ? 16.44980 29.10798 35.80775 1.000 63.55324 58 LEU E N 1
ATOM 832 C CA . LEU A 1 58 ? 16.50737 28.08228 34.77461 1.000 61.29339 58 LEU E CA 1
ATOM 833 C C . LEU A 1 58 ? 15.29647 28.20408 33.85674 1.000 58.46868 58 LEU E C 1
ATOM 834 O O . LEU A 1 58 ? 14.15154 28.09437 34.31026 1.000 54.96991 58 LEU E O 1
ATOM 850 N N . GLY A 1 59 ? 15.55441 28.43034 32.56763 1.000 57.89997 59 GLY E N 1
ATOM 851 C CA . GLY A 1 59 ? 14.52483 28.40078 31.55537 1.000 57.89931 59 GLY E CA 1
ATOM 852 C C . GLY A 1 59 ? 14.58905 27.12377 30.72891 1.000 57.93778 59 GLY E C 1
ATOM 853 O O . GLY A 1 59 ? 15.46171 26.27586 30.89635 1.000 55.54001 59 GLY E O 1
ATOM 857 N N . ILE A 1 60 ? 13.62670 27.00044 29.81207 1.000 60.65035 60 ILE E N 1
ATOM 858 C CA . ILE A 1 60 ? 13.57310 25.81355 28.96262 1.000 55.90270 60 ILE E CA 1
ATOM 859 C C . ILE A 1 60 ? 14.80586 25.73485 28.07222 1.000 50.70536 60 ILE E C 1
ATOM 860 O O . ILE A 1 60 ? 15.20336 24.64438 27.64497 1.000 52.64316 60 ILE E O 1
ATOM 876 N N . THR A 1 61 ? 15.43300 26.87573 27.77952 1.000 50.67106 61 THR E N 1
ATOM 877 C CA . THR A 1 61 ? 16.64482 26.86237 26.96628 1.000 49.39795 61 THR E CA 1
ATOM 878 C C . THR A 1 61 ? 17.75740 26.08729 27.66236 1.000 52.41079 61 THR E C 1
ATOM 879 O O . THR A 1 61 ? 18.33855 25.15930 27.08732 1.000 47.47832 61 THR E O 1
ATOM 890 N N . GLU A 1 62 ? 18.07324 26.46184 28.90560 1.000 51.62213 62 GLU E N 1
ATOM 891 C CA . GLU A 1 62 ? 19.05513 25.70559 29.67525 1.000 53.03592 62 GLU E CA 1
ATOM 892 C C . GLU A 1 62 ? 18.60249 24.26301 29.86305 1.000 49.11515 62 GLU E C 1
ATOM 893 O O . GLU A 1 62 ? 19.42403 23.33844 29.86156 1.000 40.83942 62 GLU E O 1
ATOM 905 N N . LEU A 1 63 ? 17.29414 24.05544 30.02597 1.000 47.35806 63 LEU E N 1
ATOM 906 C CA . LEU A 1 63 ? 16.76146 22.70898 30.20962 1.000 47.50131 63 LEU E CA 1
ATOM 907 C C . LEU A 1 63 ? 17.16108 21.80238 29.05250 1.000 44.87361 63 LEU E C 1
ATOM 908 O O . LEU A 1 63 ? 17.68782 20.70310 29.26074 1.000 42.26427 63 LEU E O 1
ATOM 924 N N . LEU A 1 64 ? 16.92582 22.25462 27.81907 1.000 40.89290 64 LEU E N 1
ATOM 925 C CA . LEU A 1 64 ? 17.24606 21.43535 26.65616 1.000 40.94370 64 LEU E CA 1
ATOM 926 C C . LEU A 1 64 ? 18.74913 21.35294 26.41968 1.000 39.12321 64 LEU E C 1
ATOM 927 O O . LEU A 1 64 ? 19.23865 20.34063 25.90579 1.000 36.87735 64 LEU E O 1
ATOM 943 N N . ALA A 1 65 ? 19.49495 22.39886 26.78124 1.000 39.93090 65 ALA E N 1
ATOM 944 C CA . ALA A 1 65 ? 20.94728 22.34309 26.65426 1.000 42.25579 65 ALA E CA 1
ATOM 945 C C . ALA A 1 65 ? 21.54205 21.31109 27.60530 1.000 38.53638 65 ALA E C 1
ATOM 946 O O . ALA A 1 65 ? 22.43374 20.54507 27.22003 1.000 36.62894 65 ALA E O 1
ATOM 953 N N . ILE A 1 66 ? 21.06014 21.27463 28.85128 1.000 38.21923 66 ILE E N 1
ATOM 954 C CA . ILE A 1 66 ? 21.54137 20.27971 29.80643 1.000 38.41809 66 ILE E CA 1
ATOM 955 C C . ILE A 1 66 ? 21.22496 18.87278 29.31371 1.000 35.14744 66 ILE E C 1
ATOM 956 O O . ILE A 1 66 ? 22.05954 17.96493 29.40489 1.000 37.78602 66 ILE E O 1
ATOM 972 N N . GLU A 1 67 ? 20.01322 18.66553 28.79206 1.000 34.97203 67 GLU E N 1
ATOM 973 C CA . GLU A 1 67 ? 19.65467 17.35021 28.27352 1.000 38.26666 67 GLU E CA 1
ATOM 974 C C . GLU A 1 67 ? 20.60481 16.92530 27.16058 1.000 37.67164 67 GLU E C 1
ATOM 975 O O . GLU A 1 67 ? 21.01232 15.75926 27.09168 1.000 35.22844 67 GLU E O 1
ATOM 987 N N . ASN A 1 68 ? 20.97224 17.85917 26.27983 1.000 32.14761 68 ASN E N 1
ATOM 988 C CA . ASN A 1 68 ? 21.89297 17.52441 25.19921 1.000 34.77729 68 ASN E CA 1
ATOM 989 C C . ASN A 1 68 ? 23.26895 17.16306 25.74494 1.000 34.34686 68 ASN E C 1
ATOM 990 O O . ASN A 1 68 ? 23.92730 16.25181 25.22966 1.000 31.94528 68 ASN E O 1
ATOM 1001 N N . LYS A 1 69 ? 23.72118 17.86625 26.78645 1.000 33.89013 69 LYS E N 1
ATOM 1002 C CA . LYS A 1 69 ? 25.00851 17.54310 27.39407 1.000 34.12864 69 LYS E CA 1
ATOM 1003 C C . LYS A 1 69 ? 24.96506 16.17493 28.06343 1.000 33.14086 69 LYS E C 1
ATOM 1004 O O . LYS A 1 69 ? 25.88557 15.36480 27.90388 1.000 32.00282 69 LYS E O 1
ATOM 1023 N N . ILE A 1 70 ? 23.90058 15.90125 28.82154 1.000 32.74491 70 ILE E N 1
ATOM 1024 C CA . ILE A 1 70 ? 23.75310 14.59099 29.44927 1.000 35.55854 70 ILE E CA 1
ATOM 1025 C C . ILE A 1 70 ? 23.82493 13.49583 28.39373 1.000 32.03580 70 ILE E C 1
ATOM 1026 O O . ILE A 1 70 ? 24.53996 12.49842 28.55168 1.000 28.56978 70 ILE E O 1
ATOM 1042 N N . ASP A 1 71 ? 23.08169 13.67093 27.29795 1.000 34.55950 71 ASP E N 1
ATOM 1043 C CA . ASP A 1 71 ? 23.11414 12.70359 26.20663 1.000 32.87800 71 ASP E CA 1
ATOM 1044 C C . ASP A 1 71 ? 24.53826 12.46398 25.72061 1.000 31.12410 71 ASP E C 1
ATOM 1045 O O . ASP A 1 71 ? 24.91871 11.32632 25.42287 1.000 31.99812 71 ASP E O 1
ATOM 1054 N N . ASP A 1 72 ? 25.34279 13.52668 25.63635 1.000 32.14662 72 ASP E N 1
ATOM 1055 C CA . ASP A 1 72 ? 26.70627 13.39577 25.13541 1.000 30.38456 72 ASP E CA 1
ATOM 1056 C C . ASP A 1 72 ? 27.60877 12.62371 26.09171 1.000 28.68208 72 ASP E C 1
ATOM 1057 O O . ASP A 1 72 ? 28.68088 12.16905 25.67776 1.000 27.63597 72 ASP E O 1
ATOM 1066 N N . LEU A 1 73 ? 27.20859 12.46830 27.35702 1.000 28.75035 73 LEU E N 1
ATOM 1067 C CA . LEU A 1 73 ? 27.97521 11.63342 28.27527 1.000 31.98562 73 LEU E CA 1
ATOM 1068 C C . LEU A 1 73 ? 28.01177 10.17840 27.82465 1.000 29.73625 73 LEU E C 1
ATOM 1069 O O . LEU A 1 73 ? 28.86203 9.41365 28.29361 1.000 30.27705 73 LEU E O 1
ATOM 1085 N N . LEU A 1 74 ? 27.10522 9.78130 26.93170 1.000 27.65614 74 LEU E N 1
ATOM 1086 C CA . LEU A 1 74 ? 27.04393 8.41207 26.42351 1.000 31.88696 74 LEU E CA 1
ATOM 1087 C C . LEU A 1 74 ? 26.77789 7.41719 27.55395 1.000 30.51802 74 LEU E C 1
ATOM 1088 O O . LEU A 1 74 ? 27.35569 6.32964 27.60385 1.000 30.08094 74 LEU E O 1
ATOM 1104 N N . LEU A 1 75 ? 25.88397 7.79596 28.47702 1.000 29.84176 75 LEU E N 1
ATOM 1105 C CA . LEU A 1 75 ? 25.44407 6.87875 29.51605 1.000 28.50474 75 LEU E CA 1
ATOM 1106 C C . LEU A 1 75 ? 24.39337 5.91888 28.95841 1.000 31.48103 75 LEU E C 1
ATOM 1107 O O . LEU A 1 75 ? 23.60600 6.29122 28.08451 1.000 31.62176 75 LEU E O 1
ATOM 1123 N N . PRO A 1 76 ? 24.35527 4.67599 29.45097 1.000 28.35775 76 PRO E N 1
ATOM 1124 C CA . PRO A 1 76 ? 23.32118 3.74831 28.96053 1.000 28.37536 76 PRO E CA 1
ATOM 1125 C C . PRO A 1 76 ? 21.92784 4.08313 29.46160 1.000 28.58679 76 PRO E C 1
ATOM 1126 O O . PRO A 1 76 ? 20.95112 3.89399 28.72590 1.000 27.29804 76 PRO E O 1
ATOM 1137 N N . TRP A 1 77 ? 21.80405 4.57113 30.69365 1.000 27.19660 77 TRP E N 1
ATOM 1138 C CA . TRP A 1 77 ? 20.49674 4.90281 31.23940 1.000 30.04912 77 TRP E CA 1
ATOM 1139 C C . TRP A 1 77 ? 19.92536 6.14684 30.56743 1.000 30.70205 77 TRP E C 1
ATOM 1140 O O . TRP A 1 77 ? 20.65244 7.07031 30.19270 1.000 29.21547 77 TRP E O 1
ATOM 1161 N N . LYS A 1 78 ? 18.60488 6.16368 30.41735 1.000 32.15709 78 LYS E N 1
ATOM 1162 C CA . LYS A 1 78 ? 17.91152 7.38820 30.05446 1.000 33.66524 78 LYS E CA 1
ATOM 1163 C C . LYS A 1 78 ? 17.79479 8.28910 31.27785 1.000 34.48430 78 LYS E C 1
ATOM 1164 O O . LYS A 1 78 ? 17.66319 7.81853 32.41174 1.000 35.89821 78 LYS E O 1
ATOM 1183 N N . VAL A 1 79 ? 17.85233 9.59539 31.04151 1.000 35.82235 79 VAL E N 1
ATOM 1184 C CA . VAL A 1 79 ? 17.71174 10.59217 32.09588 1.000 38.60007 79 VAL E CA 1
ATOM 1185 C C . VAL A 1 79 ? 16.51344 11.46492 31.75457 1.000 38.03364 79 VAL E C 1
ATOM 1186 O O . VAL A 1 79 ? 16.48085 12.09704 30.69041 1.000 36.73661 79 VAL E O 1
ATOM 1199 N N . ASP A 1 80 ? 15.52795 11.48804 32.64900 1.000 39.12337 80 ASP E N 1
ATOM 1200 C CA . ASP A 1 80 ? 14.36552 12.36550 32.53245 1.000 41.63925 80 ASP E CA 1
ATOM 1201 C C . ASP A 1 80 ? 14.61623 13.56076 33.44583 1.000 42.86630 80 ASP E C 1
ATOM 1202 O O . ASP A 1 80 ? 14.50191 13.45674 34.66956 1.000 43.84446 80 ASP E O 1
ATOM 1211 N N . ILE A 1 81 ? 14.97203 14.69328 32.84794 1.000 50.36723 81 ILE E N 1
ATOM 1212 C CA . ILE A 1 81 ? 15.30083 15.91233 33.57734 1.000 55.22291 81 ILE E CA 1
ATOM 1213 C C . ILE A 1 81 ? 14.14163 16.88768 33.43496 1.000 57.82465 81 ILE E C 1
ATOM 1214 O O . ILE A 1 81 ? 13.53611 16.99708 32.36194 1.000 56.72763 81 ILE E O 1
ATOM 1230 N N . SER A 1 82 ? 13.83061 17.59254 34.52087 1.000 54.15302 82 SER E N 1
ATOM 1231 C CA . SER A 1 82 ? 12.71585 18.52741 34.53289 1.000 56.66636 82 SER E CA 1
ATOM 1232 C C . SER A 1 82 ? 12.99455 19.62913 35.54360 1.000 61.55900 82 SER E C 1
ATOM 1233 O O . SER A 1 82 ? 13.61845 19.39547 36.58226 1.000 62.33176 82 SER E O 1
ATOM 1241 N N . LEU A 1 83 ? 12.52116 20.83282 35.22932 1.000 60.53603 83 LEU E N 1
ATOM 1242 C CA . LEU A 1 83 ? 12.68110 21.97021 36.12427 1.000 60.38993 83 LEU E CA 1
ATOM 1243 C C . LEU A 1 83 ? 11.58727 21.96182 37.18462 1.000 61.87941 83 LEU E C 1
ATOM 1244 O O . LEU A 1 83 ? 10.43476 21.61906 36.90713 1.000 64.15039 83 LEU E O 1
ATOM 1260 N N . LYS A 1 84 ? 11.95611 22.34938 38.40674 1.000 60.98297 84 LYS E N 1
ATOM 1261 C CA . LYS A 1 84 ? 11.02404 22.25773 39.52644 1.000 63.70237 84 LYS E CA 1
ATOM 1262 C C . LYS A 1 84 ? 9.85839 23.22647 39.36169 1.000 71.96024 84 LYS E C 1
ATOM 1263 O O . LYS A 1 84 ? 8.69106 22.82901 39.45413 1.000 73.69214 84 LYS E O 1
ATOM 1282 N N . HIS A 1 85 ? 10.15284 24.50448 39.11857 1.000 66.35450 85 HIS E N 1
ATOM 1283 C CA . HIS A 1 85 ? 9.10525 25.51768 39.06131 1.000 68.06102 85 HIS E CA 1
ATOM 1284 C C . HIS A 1 85 ? 8.23492 25.41642 37.81380 1.000 71.03473 85 HIS E C 1
ATOM 1285 O O . HIS A 1 85 ? 7.28441 26.19732 37.68906 1.000 75.41046 85 HIS E O 1
ATOM 1299 N N . THR A 1 86 ? 8.52014 24.49032 36.89902 1.000 73.53531 86 THR E N 1
ATOM 1300 C CA . THR A 1 86 ? 7.72497 24.31270 35.69186 1.000 81.61921 86 THR E CA 1
ATOM 1301 C C . THR A 1 86 ? 6.73352 23.15999 35.80630 1.000 81.62473 86 THR E C 1
ATOM 1302 O O . THR A 1 86 ? 6.08457 22.81436 34.81382 1.000 76.47187 86 THR E O 1
ATOM 1313 N N . ILE A 1 87 ? 6.59827 22.56281 36.98794 1.000 81.25189 87 ILE E N 1
ATOM 1314 C CA . ILE A 1 87 ? 5.72396 21.41467 37.19867 1.000 89.19268 87 ILE E CA 1
ATOM 1315 C C . ILE A 1 87 ? 4.44530 21.89494 37.86983 1.000 97.22343 87 ILE E C 1
ATOM 1316 O O . ILE A 1 87 ? 4.49404 22.65157 38.84847 1.000 99.61296 87 ILE E O 1
ATOM 1332 N N . ASP A 1 88 ? 3.29774 21.45447 37.34452 1.000 96.22919 88 ASP E N 1
ATOM 1333 C CA . ASP A 1 88 ? 1.99996 21.76673 37.93267 1.000 99.29827 88 ASP E CA 1
ATOM 1334 C C . ASP A 1 88 ? 1.18450 20.50443 38.19742 1.000 99.57524 88 ASP E C 1
ATOM 1335 O O . ASP A 1 88 ? -0.04476 20.57691 38.29850 1.000 108.52192 88 ASP E O 1
ATOM 1344 N N . ASN A 1 89 ? 1.84381 19.34709 38.30966 1.000 102.60072 89 ASN E N 1
ATOM 1345 C CA . ASN A 1 89 ? 1.17751 18.08891 38.61543 1.000 99.55741 89 ASN E CA 1
ATOM 1346 C C . ASN A 1 89 ? 1.25258 17.85507 40.12024 1.000 96.42577 89 ASN E C 1
ATOM 1347 O O . ASN A 1 89 ? 2.30399 17.42914 40.62176 1.000 98.89022 89 ASN E O 1
ATOM 1358 N N . PRO A 1 90 ? 0.18629 18.12475 40.88497 1.000 101.38507 90 PRO E N 1
ATOM 1359 C CA . PRO A 1 90 ? 0.26839 17.93040 42.34421 1.000 98.68313 90 PRO E CA 1
ATOM 1360 C C . PRO A 1 90 ? 0.82590 16.57872 42.76169 1.000 91.76201 90 PRO E C 1
ATOM 1361 O O . PRO A 1 90 ? 1.59952 16.50586 43.72451 1.000 86.33746 90 PRO E O 1
ATOM 1372 N N . ASP A 1 91 ? 0.44945 15.50154 42.06885 1.000 90.70340 91 ASP E N 1
ATOM 1373 C CA . ASP A 1 91 ? 0.93574 14.17882 42.44790 1.000 91.39255 91 ASP E CA 1
ATOM 1374 C C . ASP A 1 91 ? 2.44941 14.08438 42.29929 1.000 87.28565 91 ASP E C 1
ATOM 1375 O O . ASP A 1 91 ? 3.13626 13.56127 43.18474 1.000 80.43499 91 ASP E O 1
ATOM 1384 N N . LEU A 1 92 ? 2.98848 14.58540 41.18561 1.000 84.55605 92 LEU E N 1
ATOM 1385 C CA . LEU A 1 92 ? 4.43113 14.52673 40.96997 1.000 94.23946 92 LEU E CA 1
ATOM 1386 C C . LEU A 1 92 ? 5.17423 15.33918 42.02399 1.000 84.23643 92 LEU E C 1
ATOM 1387 O O . LEU A 1 92 ? 6.16889 14.87643 42.59322 1.000 72.80162 92 LEU E O 1
ATOM 1403 N N . LEU A 1 93 ? 4.70545 16.55906 42.29703 1.000 80.84207 93 LEU E N 1
ATOM 1404 C CA . LEU A 1 93 ? 5.31287 17.36398 43.35263 1.000 84.22748 93 LEU E CA 1
ATOM 1405 C C . LEU A 1 93 ? 5.31697 16.61064 44.67717 1.000 83.95089 93 LEU E C 1
ATOM 1406 O O . LEU A 1 93 ? 6.35013 16.51445 45.34729 1.000 81.56804 93 LEU E O 1
ATOM 1422 N N . GLU A 1 94 ? 4.16205 16.06740 45.07005 1.000 80.83620 94 GLU E N 1
ATOM 1423 C CA . GLU A 1 94 ? 4.07668 15.31368 46.31783 1.000 80.22701 94 GLU E CA 1
ATOM 1424 C C . GLU A 1 94 ? 5.14152 14.22539 46.37920 1.000 75.13836 94 GLU E C 1
ATOM 1425 O O . GLU A 1 94 ? 5.78568 14.03359 47.41679 1.000 72.03646 94 GLU E O 1
ATOM 1437 N N . HIS A 1 95 ? 5.34559 13.50541 45.27400 1.000 74.31609 95 HIS E N 1
ATOM 1438 C CA . HIS A 1 95 ? 6.32317 12.42198 45.27048 1.000 72.28718 95 HIS E CA 1
ATOM 1439 C C . HIS A 1 95 ? 7.74255 12.95208 45.43815 1.000 66.35398 95 HIS E C 1
ATOM 1440 O O . HIS A 1 95 ? 8.56287 12.33401 46.12635 1.000 65.57899 95 HIS E O 1
ATOM 1454 N N . ILE A 1 96 ? 8.05169 14.09522 44.82238 1.000 69.19460 96 ILE E N 1
ATOM 1455 C CA . ILE A 1 96 ? 9.40685 14.63257 44.90211 1.000 75.18082 96 ILE E CA 1
ATOM 1456 C C . ILE A 1 96 ? 9.70975 15.11785 46.31538 1.000 75.26844 96 ILE E C 1
ATOM 1457 O O . ILE A 1 96 ? 10.81170 14.90500 46.83526 1.000 79.11870 96 ILE E O 1
ATOM 1473 N N . GLU A 1 97 ? 8.74266 15.77859 46.95830 1.000 74.06634 97 GLU E N 1
ATOM 1474 C CA . GLU A 1 97 ? 8.95762 16.29866 48.30450 1.000 72.10825 97 GLU E CA 1
ATOM 1475 C C . GLU A 1 97 ? 8.93664 15.20701 49.36849 1.000 67.53614 97 GLU E C 1
ATOM 1476 O O . GLU A 1 97 ? 9.50015 15.40752 50.44961 1.000 61.31757 97 GLU E O 1
ATOM 1488 N N . ARG A 1 98 ? 8.30518 14.06517 49.09300 1.000 64.94169 98 ARG E N 1
ATOM 1489 C CA . ARG A 1 98 ? 8.19222 12.98971 50.07224 1.000 67.17130 98 ARG E CA 1
ATOM 1490 C C . ARG A 1 98 ? 9.34541 11.99699 49.96484 1.000 64.30161 98 ARG E C 1
ATOM 1491 O O . ARG A 1 98 ? 9.96886 11.65702 50.97538 1.000 61.36017 98 ARG E O 1
ATOM 1512 N N . ALA A 1 99 ? 9.63832 11.52629 48.75158 1.000 70.76878 99 ALA E N 1
ATOM 1513 C CA . ALA A 1 99 ? 10.61495 10.46811 48.53597 1.000 68.81791 99 ALA E CA 1
ATOM 1514 C C . ALA A 1 99 ? 11.86082 10.93240 47.79375 1.000 60.45137 99 ALA E C 1
ATOM 1515 O O . ALA A 1 99 ? 12.75303 10.11521 47.54158 1.000 57.98134 99 ALA E O 1
ATOM 1522 N N . GLY A 1 100 ? 11.95358 12.21117 47.44154 1.000 60.40133 100 GLY E N 1
ATOM 1523 C CA . GLY A 1 100 ? 13.10821 12.68243 46.69757 1.000 56.71047 100 GLY E CA 1
ATOM 1524 C C . GLY A 1 100 ? 14.36333 12.69391 47.55390 1.000 52.15973 100 GLY E C 1
ATOM 1525 O O . GLY A 1 100 ? 14.33298 13.03246 48.73808 1.000 58.95053 100 GLY E O 1
ATOM 1529 N N . ILE A 1 101 ? 15.48213 12.31446 46.93804 1.000 51.26044 101 ILE E N 1
ATOM 1530 C CA . ILE A 1 101 ? 16.79226 12.31954 47.57999 1.000 46.71901 101 ILE E CA 1
ATOM 1531 C C . ILE A 1 101 ? 17.62882 13.42169 46.94486 1.000 46.57247 101 ILE E C 1
ATOM 1532 O O . ILE A 1 101 ? 17.63723 13.57856 45.71795 1.000 44.64438 101 ILE E O 1
ATOM 1548 N N . LEU A 1 102 ? 18.33277 14.18440 47.77833 1.000 44.77372 102 LEU E N 1
ATOM 1549 C CA . LEU A 1 102 ? 19.18415 15.26177 47.28168 1.000 46.12789 102 LEU E CA 1
ATOM 1550 C C . LEU A 1 102 ? 20.35936 14.65828 46.52054 1.000 46.68285 102 LEU E C 1
ATOM 1551 O O . LEU A 1 102 ? 21.27861 14.09242 47.12192 1.000 44.02521 102 LEU E O 1
ATOM 1567 N N . PHE A 1 103 ? 20.32803 14.78067 45.19435 1.000 45.47274 103 PHE E N 1
ATOM 1568 C CA . PHE A 1 103 ? 21.30806 14.14161 44.32456 1.000 45.17141 103 PHE E CA 1
ATOM 1569 C C . PHE A 1 103 ? 22.53211 15.00995 44.07284 1.000 44.28216 103 PHE E C 1
ATOM 1570 O O . PHE A 1 103 ? 23.63717 14.47788 43.91465 1.000 44.40040 103 PHE E O 1
ATOM 1587 N N . TYR A 1 104 ? 22.36417 16.32917 44.03403 1.000 47.68429 104 TYR E N 1
ATOM 1588 C CA . TYR A 1 104 ? 23.46543 17.24157 43.76691 1.000 49.43176 104 TYR E CA 1
ATOM 1589 C C . TYR A 1 104 ? 23.15289 18.58298 44.40946 1.000 52.57509 104 TYR E C 1
ATOM 1590 O O . TYR A 1 104 ? 21.99042 18.98546 44.50672 1.000 51.72668 104 TYR E O 1
ATOM 1608 N N . THR A 1 105 ? 24.20373 19.26821 44.85278 1.000 59.01108 105 THR E N 1
ATOM 1609 C CA . THR A 1 105 ? 24.06612 20.58210 45.46540 1.000 58.13186 105 THR E CA 1
ATOM 1610 C C . THR A 1 105 ? 25.16326 21.49344 44.94167 1.000 59.95311 105 THR E C 1
ATOM 1611 O O . THR A 1 105 ? 26.32934 21.09215 44.86762 1.000 59.69909 105 THR E O 1
ATOM 1622 N N . LYS A 1 106 ? 24.78441 22.71453 44.58117 1.000 60.42683 106 LYS E N 1
ATOM 1623 C CA . LYS A 1 106 ? 25.75113 23.72115 44.17116 1.000 57.59203 106 LYS E CA 1
ATOM 1624 C C . LYS A 1 106 ? 26.44264 24.28270 45.40580 1.000 63.45851 106 LYS E C 1
ATOM 1625 O O . LYS A 1 106 ? 25.78218 24.65986 46.37884 1.000 69.75582 106 LYS E O 1
ATOM 1644 N N . GLU A 1 107 ? 27.76918 24.33991 45.36491 1.000 68.17189 107 GLU E N 1
ATOM 1645 C CA . GLU A 1 107 ? 28.54157 24.88221 46.47928 1.000 83.28506 107 GLU E CA 1
ATOM 1646 C C . GLU A 1 107 ? 29.41507 26.04518 46.01950 1.000 79.07900 107 GLU E C 1
ATOM 1647 O O . GLU A 1 107 ? 30.35243 25.86214 45.24344 1.000 80.15892 107 GLU E O 1
ATOM 1659 N N . VAL B 2 6 ? 8.16388 -9.20815 11.29431 1.000 55.51277 6 VAL C N 1
ATOM 1660 C CA . VAL B 2 6 ? 8.86917 -9.87262 10.20720 1.000 56.88868 6 VAL C CA 1
ATOM 1661 C C . VAL B 2 6 ? 10.17279 -9.14542 9.90035 1.000 49.30315 6 VAL C C 1
ATOM 1662 O O . VAL B 2 6 ? 11.22928 -9.76710 9.80336 1.000 48.79593 6 VAL C O 1
ATOM 1674 N N . ARG B 2 7 ? 10.09240 -7.82113 9.75053 1.000 52.22135 7 ARG C N 1
ATOM 1675 C CA . ARG B 2 7 ? 11.26298 -7.05483 9.33382 1.000 52.20365 7 ARG C CA 1
ATOM 1676 C C . ARG B 2 7 ? 12.42523 -7.25517 10.29946 1.000 49.46400 7 ARG C C 1
ATOM 1677 O O . ARG B 2 7 ? 13.55534 -7.52944 9.87923 1.000 46.18503 7 ARG C O 1
ATOM 1698 N N . TRP B 2 8 ? 12.16804 -7.12498 11.60223 1.000 44.05442 8 TRP C N 1
ATOM 1699 C CA . TRP B 2 8 ? 13.23408 -7.30461 12.58018 1.000 45.72795 8 TRP C CA 1
ATOM 1700 C C . TRP B 2 8 ? 13.71286 -8.74879 12.65471 1.000 45.23013 8 TRP C C 1
ATOM 1701 O O . TRP B 2 8 ? 14.79441 -9.00041 13.19716 1.000 47.24009 8 TRP C O 1
ATOM 1722 N N . GLN B 2 9 ? 12.94274 -9.69821 12.11762 1.000 47.66271 9 GLN C N 1
ATOM 1723 C CA . GLN B 2 9 ? 13.37648 -11.09088 12.10464 1.000 45.08687 9 GLN C CA 1
ATOM 1724 C C . GLN B 2 9 ? 14.34490 -11.37242 10.96218 1.000 46.73821 9 GLN C C 1
ATOM 1725 O O . GLN B 2 9 ? 15.22557 -12.22935 11.10162 1.000 44.91950 9 GLN C O 1
ATOM 1739 N N . GLN B 2 10 ? 14.20063 -10.67206 9.83106 1.000 46.40631 10 GLN C N 1
ATOM 1740 C CA . GLN B 2 10 ? 15.18687 -10.79562 8.76111 1.000 48.24713 10 GLN C CA 1
ATOM 1741 C C . GLN B 2 10 ? 16.48808 -10.10713 9.15364 1.000 46.25503 10 GLN C C 1
ATOM 1742 O O . GLN B 2 10 ? 17.58360 -10.65262 8.94889 1.000 48.59875 10 GLN C O 1
ATOM 1756 N N . ARG B 2 11 ? 16.38013 -8.90075 9.71593 1.000 44.36876 11 ARG C N 1
ATOM 1757 C CA . ARG B 2 11 ? 17.55100 -8.22678 10.25907 1.000 45.62056 11 ARG C CA 1
ATOM 1758 C C . ARG B 2 11 ? 18.25193 -9.10514 11.28613 1.000 40.00419 11 ARG C C 1
ATOM 1759 O O . ARG B 2 11 ? 19.48380 -9.12549 11.35504 1.000 34.83299 11 ARG C O 1
ATOM 1780 N N . LEU B 2 12 ? 17.48360 -9.85655 12.08058 1.000 40.69963 12 LEU C N 1
ATOM 1781 C CA . LEU B 2 12 ? 18.09318 -10.73469 13.07435 1.000 42.42231 12 LEU C CA 1
ATOM 1782 C C . LEU B 2 12 ? 18.80805 -11.91293 12.42197 1.000 40.50070 12 LEU C C 1
ATOM 1783 O O . LEU B 2 12 ? 19.83627 -12.36606 12.93141 1.000 42.41151 12 LEU C O 1
ATOM 1799 N N . ASN B 2 13 ? 18.29861 -12.41491 11.29560 1.000 41.31552 13 ASN C N 1
ATOM 1800 C CA . ASN B 2 13 ? 19.00108 -13.48317 10.58798 1.000 42.04150 13 ASN C CA 1
ATOM 1801 C C . ASN B 2 13 ? 20.31898 -12.98172 10.00561 1.000 41.50830 13 ASN C C 1
ATOM 1802 O O . ASN B 2 13 ? 21.35637 -13.65810 10.10601 1.000 43.52451 13 ASN C O 1
ATOM 1813 N N . ASN B 2 14 ? 20.29834 -11.79997 9.38485 1.000 38.13468 14 ASN C N 1
ATOM 1814 C CA . ASN B 2 14 ? 21.54755 -11.21595 8.90590 1.000 43.52661 14 ASN C CA 1
ATOM 1815 C C . ASN B 2 14 ? 22.51228 -10.97881 10.06310 1.000 41.99279 14 ASN C C 1
ATOM 1816 O O . ASN B 2 14 ? 23.72422 -11.20606 9.93436 1.000 42.38675 14 ASN C O 1
ATOM 1827 N N . TYR B 2 15 ? 21.98762 -10.52901 11.20640 1.000 35.90595 15 TYR C N 1
ATOM 1828 C CA . TYR B 2 15 ? 22.81696 -10.35806 12.39206 1.000 38.42736 15 TYR C CA 1
ATOM 1829 C C . TYR B 2 15 ? 23.42529 -11.68180 12.83101 1.000 37.79063 15 TYR C C 1
ATOM 1830 O O . TYR B 2 15 ? 24.58410 -11.72842 13.24950 1.000 36.35217 15 TYR C O 1
ATOM 1848 N N . ALA B 2 16 ? 22.65329 -12.76779 12.75177 1.000 40.24492 16 ALA C N 1
ATOM 1849 C CA . ALA B 2 16 ? 23.17042 -14.07532 13.14150 1.000 43.88746 16 ALA C CA 1
ATOM 1850 C C . ALA B 2 16 ? 24.31224 -14.50518 12.23171 1.000 41.12668 16 ALA C C 1
ATOM 1851 O O . ALA B 2 16 ? 25.31441 -15.05461 12.69976 1.000 38.31784 16 ALA C O 1
ATOM 1858 N N . ARG B 2 17 ? 24.17930 -14.26581 10.92592 1.000 40.64857 17 ARG C N 1
ATOM 1859 C CA . ARG B 2 17 ? 25.27365 -14.59029 10.00841 1.000 44.07164 17 ARG C CA 1
ATOM 1860 C C . ARG B 2 17 ? 26.52332 -13.77237 10.33422 1.000 39.57375 17 ARG C C 1
ATOM 1861 O O . ARG B 2 17 ? 27.64327 -14.31020 10.43021 1.000 41.83625 17 ARG C O 1
ATOM 1882 N N . ALA B 2 18 ? 26.34755 -12.45747 10.49308 1.000 37.77351 18 ALA C N 1
ATOM 1883 C CA . ALA B 2 18 ? 27.47534 -11.59694 10.83048 1.000 37.46508 18 ALA C CA 1
ATOM 1884 C C . ALA B 2 18 ? 28.13447 -12.04382 12.12886 1.000 37.90862 18 ALA C C 1
ATOM 1885 O O . ALA B 2 18 ? 29.36638 -12.04440 12.24345 1.000 41.44995 18 ALA C O 1
ATOM 1892 N N . LEU B 2 19 ? 27.32834 -12.44165 13.11545 1.000 36.57255 19 LEU C N 1
ATOM 1893 C CA . LEU B 2 19 ? 27.87205 -12.87789 14.39436 1.000 37.59150 19 LEU C CA 1
ATOM 1894 C C . LEU B 2 19 ? 28.54233 -14.23865 14.28126 1.000 40.58400 19 LEU C C 1
ATOM 1895 O O . LEU B 2 19 ? 29.47768 -14.51962 15.02684 1.000 42.22206 19 LEU C O 1
ATOM 1911 N N . GLN B 2 20 ? 28.09462 -15.09329 13.36125 1.000 39.09364 20 GLN C N 1
ATOM 1912 C CA . GLN B 2 20 ? 28.84035 -16.31794 13.08238 1.000 43.87188 20 GLN C CA 1
ATOM 1913 C C . GLN B 2 20 ? 30.25444 -15.98217 12.62763 1.000 40.71909 20 GLN C C 1
ATOM 1914 O O . GLN B 2 20 ? 31.24191 -16.53677 13.13353 1.000 40.89166 20 GLN C O 1
ATOM 1928 N N . GLN B 2 21 ? 30.36701 -15.06636 11.66318 1.000 41.86343 21 GLN C N 1
ATOM 1929 C CA . GLN B 2 21 ? 31.69357 -14.67739 11.18426 1.000 37.38308 21 GLN C CA 1
ATOM 1930 C C . GLN B 2 21 ? 32.52715 -14.06790 12.31184 1.000 38.77133 21 GLN C C 1
ATOM 1931 O O . GLN B 2 21 ? 33.70626 -14.41370 12.49879 1.000 39.31740 21 GLN C O 1
ATOM 1945 N N . LEU B 2 22 ? 31.92290 -13.16094 13.08464 1.000 37.71954 22 LEU C N 1
ATOM 1946 C CA . LEU B 2 22 ? 32.65316 -12.51909 14.17309 1.000 38.17556 22 LEU C CA 1
ATOM 1947 C C . LEU B 2 22 ? 33.06893 -13.53346 15.23041 1.000 37.12228 22 LEU C C 1
ATOM 1948 O O . LEU B 2 22 ? 34.14364 -13.41087 15.82566 1.000 35.40237 22 LEU C O 1
ATOM 1964 N N . SER B 2 23 ? 32.22570 -14.53622 15.48702 1.000 37.08297 23 SER C N 1
ATOM 1965 C CA . SER B 2 23 ? 32.56115 -15.56110 16.46598 1.000 42.68928 23 SER C CA 1
ATOM 1966 C C . SER B 2 23 ? 33.73855 -16.39336 15.99099 1.000 38.59261 23 SER C C 1
ATOM 1967 O O . SER B 2 23 ? 34.61939 -16.73725 16.78370 1.000 37.04504 23 SER C O 1
ATOM 1975 N N . LEU B 2 24 ? 33.76622 -16.73573 14.70179 1.000 40.26993 24 LEU C N 1
ATOM 1976 C CA . LEU B 2 24 ? 34.94807 -17.39248 14.15092 1.000 41.92549 24 LEU C CA 1
ATOM 1977 C C . LEU B 2 24 ? 36.19675 -16.56102 14.42738 1.000 41.57152 24 LEU C C 1
ATOM 1978 O O . LEU B 2 24 ? 37.20269 -17.06802 14.94498 1.000 40.50831 24 LEU C O 1
ATOM 1994 N N . ALA B 2 25 ? 36.14000 -15.26781 14.09572 1.000 39.70195 25 ALA C N 1
ATOM 1995 C CA . ALA B 2 25 ? 37.30553 -14.40631 14.29441 1.000 39.52027 25 ALA C CA 1
ATOM 1996 C C . ALA B 2 25 ? 37.72653 -14.37181 15.76277 1.000 43.15666 25 ALA C C 1
ATOM 1997 O O . ALA B 2 25 ? 38.90688 -14.55251 16.09350 1.000 40.25554 25 ALA C O 1
ATOM 2004 N N . VAL B 2 26 ? 36.76689 -14.14212 16.66044 1.000 42.31580 26 VAL C N 1
ATOM 2005 C CA . VAL B 2 26 ? 37.07653 -14.02664 18.08319 1.000 40.89564 26 VAL C CA 1
ATOM 2006 C C . VAL B 2 26 ? 37.68177 -15.32506 18.60180 1.000 40.24573 26 VAL C C 1
ATOM 2007 O O . VAL B 2 26 ? 38.70943 -15.31858 19.28847 1.000 40.78392 26 VAL C O 1
ATOM 2020 N N . ASN B 2 27 ? 37.04993 -16.46023 18.28682 1.000 40.34507 27 ASN C N 1
ATOM 2021 C CA . ASN B 2 27 ? 37.57987 -17.74832 18.71750 1.000 42.23102 27 ASN C CA 1
ATOM 2022 C C . ASN B 2 27 ? 38.99057 -17.96976 18.19605 1.000 43.03284 27 ASN C C 1
ATOM 2023 O O . ASN B 2 27 ? 39.81072 -18.59744 18.87567 1.000 43.01727 27 ASN C O 1
ATOM 2034 N N . LEU B 2 28 ? 39.29596 -17.46845 16.99735 1.000 43.33507 28 LEU C N 1
ATOM 2035 C CA . LEU B 2 28 ? 40.68215 -17.49511 16.54262 1.000 39.64413 28 LEU C CA 1
ATOM 2036 C C . LEU B 2 28 ? 41.56359 -16.64158 17.44786 1.000 39.52809 28 LEU C C 1
ATOM 2037 O O . LEU B 2 28 ? 42.69471 -17.02503 17.76977 1.000 42.47206 28 LEU C O 1
ATOM 2053 N N . ALA B 2 29 ? 41.05331 -15.48572 17.88327 1.000 42.20870 29 ALA C N 1
ATOM 2054 C CA . ALA B 2 29 ? 41.84762 -14.59789 18.72829 1.000 35.83896 29 ALA C CA 1
ATOM 2055 C C . ALA B 2 29 ? 42.07506 -15.17592 20.12100 1.000 35.89512 29 ALA C C 1
ATOM 2056 O O . ALA B 2 29 ? 43.11240 -14.90399 20.73619 1.000 39.38451 29 ALA C O 1
ATOM 2063 N N . GLN B 2 30 ? 41.12758 -15.96096 20.64121 1.000 38.28274 30 GLN C N 1
ATOM 2064 C CA . GLN B 2 30 ? 41.26872 -16.51187 21.98438 1.000 38.94468 30 GLN C CA 1
ATOM 2065 C C . GLN B 2 30 ? 42.17867 -17.73381 22.03402 1.000 39.29534 30 GLN C C 1
ATOM 2066 O O . GLN B 2 30 ? 42.46248 -18.22604 23.13198 1.000 38.15685 30 GLN C O 1
ATOM 2080 N N . THR B 2 31 ? 42.63519 -18.23786 20.88668 1.000 37.54540 31 THR C N 1
ATOM 2081 C CA . THR B 2 31 ? 43.54498 -19.37297 20.85600 1.000 38.98455 31 THR C CA 1
ATOM 2082 C C . THR B 2 31 ? 44.95739 -19.00971 20.42606 1.000 41.36688 31 THR C C 1
ATOM 2083 O O . THR B 2 31 ? 45.87014 -19.82234 20.61940 1.000 40.88764 31 THR C O 1
ATOM 2094 N N . ARG B 2 32 ? 45.16543 -17.82779 19.84462 1.000 39.02743 32 ARG C N 1
ATOM 2095 C CA . ARG B 2 32 ? 46.49912 -17.40559 19.43973 1.000 39.68351 32 ARG C CA 1
ATOM 2096 C C . ARG B 2 32 ? 46.48762 -15.90826 19.15581 1.000 38.68633 32 ARG C C 1
ATOM 2097 O O . ARG B 2 32 ? 45.43869 -15.35596 18.81316 1.000 43.08331 32 ARG C O 1
ATOM 2118 N N . PRO B 2 33 ? 47.62522 -15.23039 19.30083 1.000 41.51607 33 PRO C N 1
ATOM 2119 C CA . PRO B 2 33 ? 47.65984 -13.79443 18.98818 1.000 38.12698 33 PRO C CA 1
ATOM 2120 C C . PRO B 2 33 ? 47.45253 -13.54510 17.50270 1.000 40.02033 33 PRO C C 1
ATOM 2121 O O . PRO B 2 33 ? 47.92681 -14.30318 16.65388 1.000 42.87142 33 PRO C O 1
ATOM 2132 N N . LEU B 2 34 ? 46.73613 -12.46668 17.19845 1.000 39.35446 34 LEU C N 1
ATOM 2133 C CA . LEU B 2 34 ? 46.40513 -12.10869 15.82793 1.000 44.36126 34 LEU C CA 1
ATOM 2134 C C . LEU B 2 34 ? 47.41369 -11.10850 15.27586 1.000 41.66583 34 LEU C C 1
ATOM 2135 O O . LEU B 2 34 ? 48.00384 -10.31672 16.01514 1.000 40.52529 34 LEU C O 1
ATOM 2151 N N . SER B 2 35 ? 47.60491 -11.15162 13.96037 1.000 41.35515 35 SER C N 1
ATOM 2152 C CA . SER B 2 35 ? 48.42054 -10.15577 13.28668 1.000 45.17750 35 SER C CA 1
ATOM 2153 C C . SER B 2 35 ? 47.64215 -8.84796 13.14674 1.000 46.44382 35 SER C C 1
ATOM 2154 O O . SER B 2 35 ? 46.42856 -8.78589 13.36517 1.000 45.19660 35 SER C O 1
ATOM 2162 N N . ASP B 2 36 ? 48.36179 -7.78581 12.77912 1.000 46.67954 36 ASP C N 1
ATOM 2163 C CA . ASP B 2 36 ? 47.72322 -6.48311 12.61332 1.000 46.55330 36 ASP C CA 1
ATOM 2164 C C . ASP B 2 36 ? 46.57022 -6.56328 11.61909 1.000 42.70200 36 ASP C C 1
ATOM 2165 O O . ASP B 2 36 ? 45.48198 -6.02736 11.86343 1.000 45.27276 36 ASP C O 1
ATOM 2174 N N . LEU B 2 37 ? 46.79254 -7.23300 10.48578 1.000 44.76956 37 LEU C N 1
ATOM 2175 C CA . LEU B 2 37 ? 45.73901 -7.35268 9.48335 1.000 47.55855 37 LEU C CA 1
ATOM 2176 C C . LEU B 2 37 ? 44.53076 -8.09040 10.04467 1.000 44.92135 37 LEU C C 1
ATOM 2177 O O . LEU B 2 37 ? 43.38349 -7.68858 9.81407 1.000 47.19726 37 LEU C O 1
ATOM 2193 N N . GLU B 2 38 ? 44.76604 -9.17548 10.78403 1.000 44.96141 38 GLU C N 1
ATOM 2194 C CA . GLU B 2 38 ? 43.65291 -9.89640 11.38911 1.000 46.37490 38 GLU C CA 1
ATOM 2195 C C . GLU B 2 38 ? 42.95627 -9.05381 12.45055 1.000 42.98982 38 GLU C C 1
ATOM 2196 O O . GLU B 2 38 ? 41.74267 -9.17813 12.63623 1.000 40.69437 38 GLU C O 1
ATOM 2208 N N . LYS B 2 39 ? 43.69512 -8.18391 13.14371 1.000 41.96039 39 LYS C N 1
ATOM 2209 C CA . LYS B 2 39 ? 43.06005 -7.27477 14.09286 1.000 42.65638 39 LYS C CA 1
ATOM 2210 C C . LYS B 2 39 ? 42.14141 -6.29128 13.37593 1.000 43.73642 39 LYS C C 1
ATOM 2211 O O . LYS B 2 39 ? 41.02539 -6.02048 13.83746 1.000 33.69776 39 LYS C O 1
ATOM 2230 N N . GLN B 2 40 ? 42.59254 -5.74895 12.24218 1.000 43.36283 40 GLN C N 1
ATOM 2231 C CA . GLN B 2 40 ? 41.73501 -4.86223 11.46040 1.000 45.28061 40 GLN C CA 1
ATOM 2232 C C . GLN B 2 40 ? 40.50513 -5.60450 10.94637 1.000 40.80832 40 GLN C C 1
ATOM 2233 O O . GLN B 2 40 ? 39.39656 -5.05359 10.92630 1.000 42.08945 40 GLN C O 1
ATOM 2247 N N . GLY B 2 41 ? 40.68152 -6.85757 10.52505 1.000 39.69796 41 GLY C N 1
ATOM 2248 C CA . GLY B 2 41 ? 39.53834 -7.64543 10.09091 1.000 41.05327 41 GLY C CA 1
ATOM 2249 C C . GLY B 2 41 ? 38.55504 -7.90344 11.21648 1.000 40.44321 41 GLY C C 1
ATOM 2250 O O . GLY B 2 41 ? 37.33769 -7.87097 11.01511 1.000 42.08217 41 GLY C O 1
ATOM 2254 N N . LEU B 2 42 ? 39.07111 -8.16562 12.41825 1.000 38.57569 42 LEU C N 1
ATOM 2255 C CA . LEU B 2 42 ? 38.20662 -8.31931 13.58229 1.000 39.42797 42 LEU C CA 1
ATOM 2256 C C . LEU B 2 42 ? 37.44090 -7.03334 13.86184 1.000 38.38912 42 LEU C C 1
ATOM 2257 O O . LEU B 2 42 ? 36.25540 -7.07043 14.21134 1.000 37.13310 42 LEU C O 1
ATOM 2273 N N . ILE B 2 43 ? 38.10449 -5.88457 13.71298 1.000 33.73675 43 ILE C N 1
ATOM 2274 C CA . ILE B 2 43 ? 37.42773 -4.60607 13.91355 1.000 36.19440 43 ILE C CA 1
ATOM 2275 C C . ILE B 2 43 ? 36.29961 -4.43818 12.90125 1.000 41.84640 43 ILE C C 1
ATOM 2276 O O . ILE B 2 43 ? 35.18996 -4.01768 13.24842 1.000 35.36655 43 ILE C O 1
ATOM 2292 N N . GLN B 2 44 ? 36.56635 -4.75963 11.63379 1.000 38.97339 44 GLN C N 1
ATOM 2293 C CA . GLN B 2 44 ? 35.53342 -4.65013 10.60404 1.000 36.06959 44 GLN C CA 1
ATOM 2294 C C . GLN B 2 44 ? 34.35644 -5.57727 10.89949 1.000 39.58384 44 GLN C C 1
ATOM 2295 O O . GLN B 2 44 ? 33.18601 -5.20226 10.71206 1.000 37.91360 44 GLN C O 1
ATOM 2309 N N . ALA B 2 45 ? 34.64935 -6.80188 11.34500 1.000 36.51084 45 ALA C N 1
ATOM 2310 C CA . ALA B 2 45 ? 33.58360 -7.74601 11.66081 1.000 36.53373 45 ALA C CA 1
ATOM 2311 C C . ALA B 2 45 ? 32.74269 -7.24489 12.82602 1.000 32.96105 45 ALA C C 1
ATOM 2312 O O . ALA B 2 45 ? 31.50762 -7.31611 12.78700 1.000 36.42286 45 ALA C O 1
ATOM 2319 N N . PHE B 2 46 ? 33.39675 -6.74197 13.87652 1.000 31.66815 46 PHE C N 1
ATOM 2320 C CA . PHE B 2 46 ? 32.66480 -6.11059 14.96703 1.000 37.93234 46 PHE C CA 1
ATOM 2321 C C . PHE B 2 46 ? 31.79968 -4.97165 14.44855 1.000 32.44722 46 PHE C C 1
ATOM 2322 O O . PHE B 2 46 ? 30.65978 -4.79902 14.88861 1.000 31.12595 46 PHE C O 1
ATOM 2339 N N . GLU B 2 47 ? 32.32900 -4.18012 13.51453 1.000 30.80940 47 GLU C N 1
ATOM 2340 C CA . GLU B 2 47 ? 31.58504 -3.03171 13.01111 1.000 35.40781 47 GLU C CA 1
ATOM 2341 C C . GLU B 2 47 ? 30.28681 -3.46984 12.34594 1.000 36.82971 47 GLU C C 1
ATOM 2342 O O . GLU B 2 47 ? 29.20783 -2.95828 12.67250 1.000 31.20519 47 GLU C O 1
ATOM 2354 N N . PHE B 2 48 ? 30.36154 -4.42065 11.40802 1.000 33.17671 48 PHE C N 1
ATOM 2355 C CA . PHE B 2 48 ? 29.11932 -4.77766 10.71951 1.000 34.64507 48 PHE C CA 1
ATOM 2356 C C . PHE B 2 48 ? 28.19004 -5.57885 11.63200 1.000 35.24160 48 PHE C C 1
ATOM 2357 O O . PHE B 2 48 ? 26.95896 -5.45134 11.52697 1.000 38.59021 48 PHE C O 1
ATOM 2374 N N . THR B 2 49 ? 28.74304 -6.33726 12.58493 1.000 32.97318 49 THR C N 1
ATOM 2375 C CA . THR B 2 49 ? 27.88862 -7.03393 13.54060 1.000 36.76610 49 THR C CA 1
ATOM 2376 C C . THR B 2 49 ? 27.12937 -6.04607 14.41952 1.000 28.48070 49 THR C C 1
ATOM 2377 O O . THR B 2 49 ? 25.92866 -6.21507 14.65900 1.000 31.97676 49 THR C O 1
ATOM 2388 N N . HIS B 2 50 ? 27.80599 -4.99674 14.89207 1.000 29.28444 50 HIS C N 1
ATOM 2389 C CA . HIS B 2 50 ? 27.15349 -4.01445 15.75292 1.000 33.45037 50 HIS C CA 1
ATOM 2390 C C . HIS B 2 50 ? 26.14819 -3.17661 14.97167 1.000 29.74274 50 HIS C C 1
ATOM 2391 O O . HIS B 2 50 ? 25.08818 -2.81172 15.50089 1.000 30.42785 50 HIS C O 1
ATOM 2405 N N . GLU B 2 51 ? 26.46953 -2.84470 13.71788 1.000 26.58648 51 GLU C N 1
ATOM 2406 C CA . GLU B 2 51 ? 25.49744 -2.16582 12.86813 1.000 33.01383 51 GLU C CA 1
ATOM 2407 C C . GLU B 2 51 ? 24.21830 -2.98654 12.76652 1.000 34.31856 51 GLU C C 1
ATOM 2408 O O . GLU B 2 51 ? 23.11275 -2.48070 13.01628 1.000 31.42732 51 GLU C O 1
ATOM 2420 N N . LEU B 2 52 ? 24.35286 -4.26802 12.41138 1.000 32.79942 52 LEU C N 1
ATOM 2421 C CA . LEU B 2 52 ? 23.17900 -5.12971 12.35825 1.000 32.60349 52 LEU C CA 1
ATOM 2422 C C . LEU B 2 52 ? 22.46281 -5.16613 13.70434 1.000 34.36093 52 LEU C C 1
ATOM 2423 O O . LEU B 2 52 ? 21.23080 -5.13453 13.75556 1.000 32.25696 52 LEU C O 1
ATOM 2439 N N . ALA B 2 53 ? 23.21653 -5.21152 14.80623 1.000 31.65301 53 ALA C N 1
ATOM 2440 C CA . ALA B 2 53 ? 22.60174 -5.35577 16.12437 1.000 30.59181 53 ALA C CA 1
ATOM 2441 C C . ALA B 2 53 ? 21.72387 -4.15673 16.46747 1.000 32.69240 53 ALA C C 1
ATOM 2442 O O . ALA B 2 53 ? 20.56365 -4.31104 16.87838 1.000 32.35341 53 ALA C O 1
ATOM 2449 N N . TRP B 2 54 ? 22.26509 -2.94570 16.32774 1.000 27.79699 54 TRP C N 1
ATOM 2450 C CA . TRP B 2 54 ? 21.47491 -1.78277 16.72283 1.000 29.76090 54 TRP C CA 1
ATOM 2451 C C . TRP B 2 54 ? 20.35101 -1.51611 15.72605 1.000 30.52129 54 TRP C C 1
ATOM 2452 O O . TRP B 2 54 ? 19.28163 -1.02838 16.12115 1.000 27.37818 54 TRP C O 1
ATOM 2473 N N . ASN B 2 55 ? 20.53124 -1.88425 14.45107 1.000 29.83312 55 ASN C N 1
ATOM 2474 C CA . ASN B 2 55 ? 19.39246 -1.83191 13.53889 1.000 29.19418 55 ASN C CA 1
ATOM 2475 C C . ASN B 2 55 ? 18.32343 -2.85168 13.92045 1.000 31.18107 55 ASN C C 1
ATOM 2476 O O . ASN B 2 55 ? 17.13037 -2.59719 13.72516 1.000 30.23032 55 ASN C O 1
ATOM 2487 N N . VAL B 2 56 ? 18.72417 -4.00190 14.46911 1.000 31.28979 56 VAL C N 1
ATOM 2488 C CA . VAL B 2 56 ? 17.74819 -4.97130 14.95929 1.000 32.28286 56 VAL C CA 1
ATOM 2489 C C . VAL B 2 56 ? 16.95299 -4.37293 16.10970 1.000 29.20679 56 VAL C C 1
ATOM 2490 O O . VAL B 2 56 ? 15.72705 -4.52041 16.18151 1.000 29.90785 56 VAL C O 1
ATOM 2503 N N . MET B 2 57 ? 17.64163 -3.70791 17.04003 1.000 31.11276 57 MET C N 1
ATOM 2504 C CA . MET B 2 57 ? 16.93213 -3.04526 18.13259 1.000 30.10909 57 MET C CA 1
ATOM 2505 C C . MET B 2 57 ? 15.92663 -2.03474 17.58632 1.000 31.74784 57 MET C C 1
ATOM 2506 O O . MET B 2 57 ? 14.76995 -1.98262 18.02770 1.000 27.66964 57 MET C O 1
ATOM 2520 N N . LYS B 2 58 ? 16.36377 -1.20441 16.63446 1.000 26.96543 58 LYS C N 1
ATOM 2521 C CA . LYS B 2 58 ? 15.48014 -0.18127 16.08173 1.000 29.10166 58 LYS C CA 1
ATOM 2522 C C . LYS B 2 58 ? 14.25736 -0.80787 15.41660 1.000 32.21695 58 LYS C C 1
ATOM 2523 O O . LYS B 2 58 ? 13.12079 -0.36483 15.63238 1.000 28.99834 58 LYS C O 1
ATOM 2542 N N . ASP B 2 59 ? 14.47518 -1.83585 14.58959 1.000 31.53037 59 ASP C N 1
ATOM 2543 C CA . ASP B 2 59 ? 13.36084 -2.51352 13.93486 1.000 29.82360 59 ASP C CA 1
ATOM 2544 C C . ASP B 2 59 ? 12.40384 -3.10972 14.95764 1.000 29.64291 59 ASP C C 1
ATOM 2545 O O . ASP B 2 59 ? 11.18124 -2.98174 14.82544 1.000 33.61506 59 ASP C O 1
ATOM 2554 N N . TYR B 2 60 ? 12.94067 -3.76954 15.98537 1.000 29.15298 60 TYR C N 1
ATOM 2555 C CA . TYR B 2 60 ? 12.08199 -4.39543 16.98199 1.000 32.52482 60 TYR C CA 1
ATOM 2556 C C . TYR B 2 60 ? 11.24090 -3.35782 17.71215 1.000 31.26009 60 TYR C C 1
ATOM 2557 O O . TYR B 2 60 ? 10.04592 -3.57099 17.94741 1.000 31.00312 60 TYR C O 1
ATOM 2575 N N . PHE B 2 61 ? 11.84207 -2.22475 18.07927 1.000 28.94503 61 PHE C N 1
ATOM 2576 C CA . PHE B 2 61 ? 11.08698 -1.23371 18.83896 1.000 28.53033 61 PHE C CA 1
ATOM 2577 C C . PHE B 2 61 ? 10.08786 -0.49395 17.95888 1.000 31.22359 61 PHE C C 1
ATOM 2578 O O . PHE B 2 61 ? 9.03297 -0.07178 18.44724 1.000 26.84659 61 PHE C O 1
ATOM 2595 N N . PHE B 2 62 ? 10.38438 -0.33596 16.66669 1.000 30.32306 62 PHE C N 1
ATOM 2596 C CA . PHE B 2 62 ? 9.35934 0.14680 15.74831 1.000 31.66813 62 PHE C CA 1
ATOM 2597 C C . PHE B 2 62 ? 8.19874 -0.83742 15.68140 1.000 31.08159 62 PHE C C 1
ATOM 2598 O O . PHE B 2 62 ? 7.02799 -0.43978 15.72125 1.000 29.96898 62 PHE C O 1
ATOM 2615 N N . PHE B 2 63 ? 8.51166 -2.13227 15.58995 1.000 31.82742 63 PHE C N 1
ATOM 2616 C CA . PHE B 2 63 ? 7.48244 -3.16678 15.60929 1.000 30.96371 63 PHE C CA 1
ATOM 2617 C C . PHE B 2 63 ? 6.65363 -3.10696 16.88532 1.000 32.31506 63 PHE C C 1
ATOM 2618 O O . PHE B 2 63 ? 5.46224 -3.43760 16.86695 1.000 35.81532 63 PHE C O 1
ATOM 2635 N N . GLN B 2 64 ? 7.25680 -2.67820 17.99521 1.000 31.26877 64 GLN C N 1
ATOM 2636 C CA . GLN B 2 64 ? 6.54579 -2.54270 19.25955 1.000 28.73359 64 GLN C CA 1
ATOM 2637 C C . GLN B 2 64 ? 5.70426 -1.27518 19.34315 1.000 32.14562 64 GLN C C 1
ATOM 2638 O O . GLN B 2 64 ? 4.91131 -1.14228 20.28187 1.000 34.47312 64 GLN C O 1
ATOM 2652 N N . GLY B 2 65 ? 5.85818 -0.34620 18.40382 1.000 27.60162 65 GLY C N 1
ATOM 2653 C CA . GLY B 2 65 ? 5.14054 0.90997 18.43551 1.000 31.27926 65 GLY C CA 1
ATOM 2654 C C . GLY B 2 65 ? 5.96477 2.11956 18.82170 1.000 31.70233 65 GLY C C 1
ATOM 2655 O O . GLY B 2 65 ? 5.39004 3.19469 19.03224 1.000 33.05503 65 GLY C O 1
ATOM 2659 N N . ASN B 2 66 ? 7.28408 1.98172 18.92908 1.000 31.39142 66 ASN C N 1
ATOM 2660 C CA . ASN B 2 66 ? 8.17707 3.09032 19.24436 1.000 25.42459 66 ASN C CA 1
ATOM 2661 C C . ASN B 2 66 ? 8.87727 3.51506 17.95746 1.000 29.22222 66 ASN C C 1
ATOM 2662 O O . ASN B 2 66 ? 9.76586 2.81121 17.46430 1.000 28.56163 66 ASN C O 1
ATOM 2673 N N . SER B 2 67 ? 8.47136 4.66322 17.41413 1.000 29.48003 67 SER C N 1
ATOM 2674 C CA . SER B 2 67 ? 9.05970 5.21382 16.20030 1.000 28.46675 67 SER C CA 1
ATOM 2675 C C . SER B 2 67 ? 9.95804 6.41275 16.48013 1.000 24.55661 67 SER C C 1
ATOM 2676 O O . SER B 2 67 ? 10.34009 7.12120 15.54291 1.000 24.60125 67 SER C O 1
ATOM 2684 N N . ALA B 2 68 ? 10.30731 6.65530 17.74397 1.000 27.72678 68 ALA C N 1
ATOM 2685 C CA . ALA B 2 68 ? 11.13055 7.80082 18.10738 1.000 30.36320 68 ALA C CA 1
ATOM 2686 C C . ALA B 2 68 ? 12.62391 7.50991 18.04097 1.000 25.60197 68 ALA C C 1
ATOM 2687 O O . ALA B 2 68 ? 13.42046 8.45301 17.97372 1.000 33.57775 68 ALA C O 1
ATOM 2694 N N . ILE B 2 69 ? 13.02053 6.23762 18.05952 1.000 25.86227 69 ILE C N 1
ATOM 2695 C CA . ILE B 2 69 ? 14.43247 5.88457 17.96763 1.000 26.62801 69 ILE C CA 1
ATOM 2696 C C . ILE B 2 69 ? 14.95626 6.24514 16.58491 1.000 28.23838 69 ILE C C 1
ATOM 2697 O O . ILE B 2 69 ? 14.34430 5.90393 15.56396 1.000 29.47364 69 ILE C O 1
ATOM 2713 N N . THR B 2 70 ? 16.10530 6.91979 16.54390 1.000 27.09741 70 THR C N 1
ATOM 2714 C CA . THR B 2 70 ? 16.74478 7.30147 15.29091 1.000 28.38107 70 THR C CA 1
ATOM 2715 C C . THR B 2 70 ? 18.08022 6.60660 15.06761 1.000 31.20799 70 THR C C 1
ATOM 2716 O O . THR B 2 70 ? 18.29168 6.01382 14.00537 1.000 33.77501 70 THR C O 1
ATOM 2727 N N . GLY B 2 71 ? 18.98987 6.65552 16.04331 1.000 33.14928 71 GLY C N 1
ATOM 2728 C CA . GLY B 2 71 ? 20.33057 6.13219 15.85476 1.000 26.86969 71 GLY C CA 1
ATOM 2729 C C . GLY B 2 71 ? 20.73373 5.04012 16.82666 1.000 25.27835 71 GLY C C 1
ATOM 2730 O O . GLY B 2 71 ? 19.89614 4.49754 17.55294 1.000 23.69734 71 GLY C O 1
ATOM 2734 N N . SER B 2 72 ? 22.02877 4.71151 16.84943 1.000 27.58419 72 SER C N 1
ATOM 2735 C CA . SER B 2 72 ? 22.50609 3.64261 17.72218 1.000 30.13411 72 SER C CA 1
ATOM 2736 C C . SER B 2 72 ? 22.36118 4.01616 19.19515 1.000 24.66481 72 SER C C 1
ATOM 2737 O O . SER B 2 72 ? 22.06677 3.15535 20.03023 1.000 27.41245 72 SER C O 1
ATOM 2745 N N . ARG B 2 73 ? 22.55351 5.29199 19.53374 1.000 20.84142 73 ARG C N 1
ATOM 2746 C CA . ARG B 2 73 ? 22.41243 5.72069 20.92356 1.000 27.70644 73 ARG C CA 1
ATOM 2747 C C . ARG B 2 73 ? 21.00802 5.44349 21.45151 1.000 27.89437 73 ARG C C 1
ATOM 2748 O O . ARG B 2 73 ? 20.83762 4.82469 22.51095 1.000 30.44724 73 ARG C O 1
ATOM 2769 N N . ASP B 2 74 ? 19.98811 5.92411 20.73618 1.000 27.45453 74 ASP C N 1
ATOM 2770 C CA . ASP B 2 74 ? 18.61027 5.73120 21.17605 1.000 28.45285 74 ASP C CA 1
ATOM 2771 C C . ASP B 2 74 ? 18.25755 4.25248 21.23572 1.000 25.60796 74 ASP C C 1
ATOM 2772 O O . ASP B 2 74 ? 17.63315 3.78759 22.19681 1.000 25.39176 74 ASP C O 1
ATOM 2781 N N . ALA B 2 75 ? 18.62634 3.50309 20.19537 1.000 26.36983 75 ALA C N 1
ATOM 2782 C CA . ALA B 2 75 ? 18.34435 2.07273 20.17130 1.000 29.50133 75 ALA C CA 1
ATOM 2783 C C . ALA B 2 75 ? 18.95680 1.37675 21.38023 1.000 24.78007 75 ALA C C 1
ATOM 2784 O O . ALA B 2 75 ? 18.29346 0.58097 22.05638 1.000 24.97958 75 ALA C O 1
ATOM 2791 N N . THR B 2 76 ? 20.22493 1.67637 21.67387 1.000 26.92331 76 THR C N 1
ATOM 2792 C CA . THR B 2 76 ? 20.90160 1.03972 22.79859 1.000 26.97155 76 THR C CA 1
ATOM 2793 C C . THR B 2 76 ? 20.22607 1.39623 24.11623 1.000 28.83679 76 THR C C 1
ATOM 2794 O O . THR B 2 76 ? 19.97378 0.52097 24.95408 1.000 31.22438 76 THR C O 1
ATOM 2805 N N . ARG B 2 77 ? 19.93279 2.68423 24.32244 1.000 22.76856 77 ARG C N 1
ATOM 2806 C CA . ARG B 2 77 ? 19.32075 3.10048 25.58070 1.000 25.38200 77 ARG C CA 1
ATOM 2807 C C . ARG B 2 77 ? 17.95418 2.45148 25.77020 1.000 26.71605 77 ARG C C 1
ATOM 2808 O O . ARG B 2 77 ? 17.62591 1.99097 26.87018 1.000 26.21226 77 ARG C O 1
ATOM 2829 N N . GLU B 2 78 ? 17.14128 2.40132 24.70979 1.000 27.08402 78 GLU C N 1
ATOM 2830 C CA . GLU B 2 78 ? 15.82342 1.78455 24.82988 1.000 30.27200 78 GLU C CA 1
ATOM 2831 C C . GLU B 2 78 ? 15.94121 0.28536 25.08091 1.000 29.53257 78 GLU C C 1
ATOM 2832 O O . GLU B 2 78 ? 15.17238 -0.27850 25.86947 1.000 25.05346 78 GLU C O 1
ATOM 2844 N N . SER B 2 79 ? 16.89810 -0.37822 24.42542 1.000 26.73092 79 SER C N 1
ATOM 2845 C CA . SER B 2 79 ? 17.10789 -1.79996 24.67727 1.000 29.67682 79 SER C CA 1
ATOM 2846 C C . SER B 2 79 ? 17.51173 -2.04152 26.12675 1.000 32.82252 79 SER C C 1
ATOM 2847 O O . SER B 2 79 ? 17.07485 -3.01686 26.75094 1.000 26.36532 79 SER C O 1
ATOM 2855 N N . PHE B 2 80 ? 18.34507 -1.15745 26.67956 1.000 29.86034 80 PHE C N 1
ATOM 2856 C CA . PHE B 2 80 ? 18.73393 -1.27901 28.08077 1.000 31.52166 80 PHE C CA 1
ATOM 2857 C C . PHE B 2 80 ? 17.53833 -1.06571 28.99904 1.000 31.53062 80 PHE C C 1
ATOM 2858 O O . PHE B 2 80 ? 17.36455 -1.79306 29.98364 1.000 29.85682 80 PHE C O 1
ATOM 2875 N N . ASN B 2 81 ? 16.69604 -0.07947 28.68606 1.000 31.05296 81 ASN C N 1
ATOM 2876 C CA . ASN B 2 81 ? 15.56390 0.22221 29.55378 1.000 29.67435 81 ASN C CA 1
ATOM 2877 C C . ASN B 2 81 ? 14.50418 -0.87258 29.50541 1.000 32.65147 81 ASN C C 1
ATOM 2878 O O . ASN B 2 81 ? 13.82374 -1.11535 30.50919 1.000 28.77854 81 ASN C O 1
ATOM 2889 N N . LYS B 2 82 ? 14.35242 -1.54439 28.36388 1.000 33.96387 82 LYS C N 1
ATOM 2890 C CA . LYS B 2 82 ? 13.30186 -2.53606 28.17487 1.000 32.46978 82 LYS C CA 1
ATOM 2891 C C . LYS B 2 82 ? 13.78380 -3.96753 28.37231 1.000 33.06141 82 LYS C C 1
ATOM 2892 O O . LYS B 2 82 ? 13.00695 -4.90174 28.14963 1.000 30.15359 82 LYS C O 1
ATOM 2911 N N . GLY B 2 83 ? 15.03930 -4.16390 28.76748 1.000 33.20269 83 GLY C N 1
ATOM 2912 C CA . GLY B 2 83 ? 15.53551 -5.47877 29.11304 1.000 28.47218 83 GLY C CA 1
ATOM 2913 C C . GLY B 2 83 ? 16.10876 -6.29232 27.97496 1.000 33.29399 83 GLY C C 1
ATOM 2914 O O . GLY B 2 83 ? 16.42463 -7.47113 28.18096 1.000 36.63809 83 GLY C O 1
ATOM 2918 N N . LEU B 2 84 ? 16.25602 -5.71281 26.78136 1.000 28.59591 84 LEU C N 1
ATOM 2919 C CA . LEU B 2 84 ? 16.83429 -6.47002 25.67654 1.000 32.22759 84 LEU C CA 1
ATOM 2920 C C . LEU B 2 84 ? 18.32909 -6.69321 25.87522 1.000 34.53844 84 LEU C C 1
ATOM 2921 O O . LEU B 2 84 ? 18.86105 -7.72765 25.45442 1.000 29.86421 84 LEU C O 1
ATOM 2937 N N . ILE B 2 85 ? 19.01857 -5.73925 26.50016 1.000 31.53504 85 ILE C N 1
ATOM 2938 C CA . ILE B 2 85 ? 20.42379 -5.87854 26.85960 1.000 38.75021 85 ILE C CA 1
ATOM 2939 C C . ILE B 2 85 ? 20.56261 -5.57414 28.34455 1.000 36.50914 85 ILE C C 1
ATOM 2940 O O . ILE B 2 85 ? 19.75380 -4.84254 28.92564 1.000 35.21681 85 ILE C O 1
ATOM 2956 N N . LYS B 2 86 ? 21.60339 -6.13464 28.95850 1.000 36.62062 86 LYS C N 1
ATOM 2957 C CA . LYS B 2 86 ? 21.80088 -6.01813 30.39704 1.000 43.32678 86 LYS C CA 1
ATOM 2958 C C . LYS B 2 86 ? 23.00631 -5.18004 30.79358 1.000 38.10521 86 LYS C C 1
ATOM 2959 O O . LYS B 2 86 ? 22.99881 -4.59737 31.88001 1.000 37.82336 86 LYS C O 1
ATOM 2978 N N . GLU B 2 87 ? 24.03420 -5.09750 29.95204 1.000 33.63076 87 GLU C N 1
ATOM 2979 C CA . GLU B 2 87 ? 25.24418 -4.33533 30.25715 1.000 41.93343 87 GLU C CA 1
ATOM 2980 C C . GLU B 2 87 ? 25.32308 -3.15836 29.28706 1.000 34.48291 87 GLU C C 1
ATOM 2981 O O . GLU B 2 87 ? 26.03875 -3.18994 28.28458 1.000 30.83087 87 GLU C O 1
ATOM 2993 N N . GLY B 2 88 ? 24.58014 -2.09827 29.61222 1.000 32.31612 88 GLY C N 1
ATOM 2994 C CA . GLY B 2 88 ? 24.49353 -0.95910 28.71412 1.000 34.95267 88 GLY C CA 1
ATOM 2995 C C . GLY B 2 88 ? 25.83028 -0.28625 28.46867 1.000 29.13476 88 GLY C C 1
ATOM 2996 O O . GLY B 2 88 ? 26.13795 0.10431 27.33977 1.000 26.64179 88 GLY C O 1
ATOM 3000 N N . GLU B 2 89 ? 26.63995 -0.13490 29.51935 1.000 25.47925 89 GLU C N 1
ATOM 3001 C CA . GLU B 2 89 ? 27.91614 0.56009 29.37068 1.000 34.21366 89 GLU C CA 1
ATOM 3002 C C . GLU B 2 89 ? 28.77705 -0.08027 28.28677 1.000 28.45758 89 GLU C C 1
ATOM 3003 O O . GLU B 2 89 ? 29.48633 0.61886 27.55190 1.000 28.89636 89 GLU C O 1
ATOM 3015 N N . ILE B 2 90 ? 28.71611 -1.40636 28.15732 1.000 25.83231 90 ILE C N 1
ATOM 3016 C CA . ILE B 2 90 ? 29.50542 -2.08187 27.13203 1.000 29.61954 90 ILE C CA 1
ATOM 3017 C C . ILE B 2 90 ? 29.01504 -1.69946 25.73856 1.000 29.95148 90 ILE C C 1
ATOM 3018 O O . ILE B 2 90 ? 29.81482 -1.50592 24.81708 1.000 33.56196 90 ILE C O 1
ATOM 3034 N N . TRP B 2 91 ? 27.70006 -1.56515 25.55865 1.000 31.12655 91 TRP C N 1
ATOM 3035 C CA . TRP B 2 91 ? 27.18305 -1.17277 24.24815 1.000 31.48056 91 TRP C CA 1
ATOM 3036 C C . TRP B 2 91 ? 27.49113 0.29281 23.94628 1.000 26.73257 91 TRP C C 1
ATOM 3037 O O . TRP B 2 91 ? 27.77305 0.65679 22.79442 1.000 32.90072 91 TRP C O 1
ATOM 3058 N N . MET B 2 92 ? 27.46061 1.15244 24.96536 1.000 23.65155 92 MET C N 1
ATOM 3059 C CA . MET B 2 92 ? 27.87195 2.53670 24.74505 1.000 31.51973 92 MET C CA 1
ATOM 3060 C C . MET B 2 92 ? 29.34400 2.60251 24.34439 1.000 30.24835 92 MET C C 1
ATOM 3061 O O . MET B 2 92 ? 29.72777 3.38281 23.46046 1.000 30.72965 92 MET C O 1
ATOM 3075 N N . GLU B 2 93 ? 30.18419 1.76890 24.96476 1.000 29.71427 93 GLU C N 1
ATOM 3076 C CA . GLU B 2 93 ? 31.57754 1.70373 24.53899 1.000 29.57024 93 GLU C CA 1
ATOM 3077 C C . GLU B 2 93 ? 31.69845 1.13829 23.12970 1.000 29.43401 93 GLU C C 1
ATOM 3078 O O . GLU B 2 93 ? 32.61338 1.51499 22.39511 1.000 29.03281 93 GLU C O 1
ATOM 3090 N N . MET B 2 94 ? 30.80633 0.22295 22.74437 1.000 27.11049 94 MET C N 1
ATOM 3091 C CA . MET B 2 94 ? 30.76147 -0.22638 21.35611 1.000 29.91075 94 MET C CA 1
ATOM 3092 C C . MET B 2 94 ? 30.57479 0.95957 20.42027 1.000 27.28116 94 MET C C 1
ATOM 3093 O O . MET B 2 94 ? 31.24449 1.07235 19.38590 1.000 28.95452 94 MET C O 1
ATOM 3107 N N . ILE B 2 95 ? 29.63191 1.83884 20.75909 1.000 28.80950 95 ILE C N 1
ATOM 3108 C CA . ILE B 2 95 ? 29.40921 3.03651 19.95008 1.000 24.54699 95 ILE C CA 1
ATOM 3109 C C . ILE B 2 95 ? 30.68414 3.87334 19.88825 1.000 23.85676 95 ILE C C 1
ATOM 3110 O O . ILE B 2 95 ? 31.09448 4.34556 18.81864 1.000 25.29332 95 ILE C O 1
ATOM 3126 N N . LYS B 2 96 ? 31.32956 4.06920 21.04023 1.000 25.26878 96 LYS C N 1
ATOM 3127 C CA . LYS B 2 96 ? 32.57178 4.84216 21.06393 1.000 26.86990 96 LYS C CA 1
ATOM 3128 C C . LYS B 2 96 ? 33.64175 4.20336 20.18043 1.000 26.93807 96 LYS C C 1
ATOM 3129 O O . LYS B 2 96 ? 34.40250 4.90446 19.50199 1.000 25.93340 96 LYS C O 1
ATOM 3148 N N . SER B 2 97 ? 33.71680 2.87289 20.17949 1.000 24.47547 97 SER C N 1
ATOM 3149 C CA . SER B 2 97 ? 34.66195 2.17661 19.31405 1.000 24.57211 97 SER C CA 1
ATOM 3150 C C . SER B 2 97 ? 34.34051 2.43750 17.84901 1.000 29.82327 97 SER C C 1
ATOM 3151 O O . SER B 2 97 ? 35.23334 2.74025 17.04834 1.000 25.54445 97 SER C O 1
ATOM 3159 N N . ARG B 2 98 ? 33.06063 2.31572 17.48037 1.000 28.74094 98 ARG C N 1
ATOM 3160 C CA . ARG B 2 98 ? 32.64268 2.65368 16.12330 1.000 28.34012 98 ARG C CA 1
ATOM 3161 C C . ARG B 2 98 ? 33.15238 4.03669 15.74083 1.000 30.23529 98 ARG C C 1
ATOM 3162 O O . ARG B 2 98 ? 33.69113 4.23785 14.64670 1.000 30.27477 98 ARG C O 1
ATOM 3183 N N . ASN B 2 99 ? 32.99362 5.00693 16.64442 1.000 25.94933 99 ASN C N 1
ATOM 3184 C CA . ASN B 2 99 ? 33.43927 6.36428 16.35213 1.000 29.55471 99 ASN C CA 1
ATOM 3185 C C . ASN B 2 99 ? 34.94824 6.46247 16.15312 1.000 29.07433 99 ASN C C 1
ATOM 3186 O O . ASN B 2 99 ? 35.42131 7.49402 15.66418 1.000 34.00341 99 ASN C O 1
ATOM 3197 N N . GLN B 2 100 ? 35.70805 5.42359 16.50059 1.000 29.61714 100 GLN C N 1
ATOM 3198 C CA . GLN B 2 100 ? 37.15645 5.41472 16.34332 1.000 33.92678 100 GLN C CA 1
ATOM 3199 C C . GLN B 2 100 ? 37.62011 4.58710 15.14939 1.000 35.93685 100 GLN C C 1
ATOM 3200 O O . GLN B 2 100 ? 38.81897 4.31779 15.02402 1.000 40.36609 100 GLN C O 1
ATOM 3214 N N . THR B 2 101 ? 36.70306 4.18383 14.26789 1.000 37.61065 101 THR C N 1
ATOM 3215 C CA . THR B 2 101 ? 37.06533 3.26442 13.19367 1.000 37.71759 101 THR C CA 1
ATOM 3216 C C . THR B 2 101 ? 38.12589 3.86341 12.27652 1.000 44.70345 101 THR C C 1
ATOM 3217 O O . THR B 2 101 ? 38.99631 3.14439 11.77016 1.000 43.42290 101 THR C O 1
ATOM 3223 N N . SER B 2 102 ? 38.07303 5.17864 12.05132 1.000 45.30976 102 SER C N 1
ATOM 3224 C CA . SER B 2 102 ? 38.99533 5.81067 11.11522 1.000 45.29848 102 SER C CA 1
ATOM 3225 C C . SER B 2 102 ? 40.41102 5.92184 11.66779 1.000 45.59466 102 SER C C 1
ATOM 3226 O O . SER B 2 102 ? 41.34217 6.17232 10.89506 1.000 48.57714 102 SER C O 1
ATOM 3234 N N . HIS B 2 103 ? 40.59753 5.74559 12.97748 1.000 47.77539 103 HIS C N 1
ATOM 3235 C CA . HIS B 2 103 ? 41.91032 5.85757 13.60139 1.000 49.77636 103 HIS C CA 1
ATOM 3236 C C . HIS B 2 103 ? 42.49453 4.50035 13.98422 1.000 48.96663 103 HIS C C 1
ATOM 3237 O O . HIS B 2 103 ? 43.38666 4.43478 14.83596 1.000 47.82631 103 HIS C O 1
ATOM 3251 N N . THR B 2 104 ? 42.01243 3.41478 13.37828 1.000 48.57865 104 THR C N 1
ATOM 3252 C CA . THR B 2 104 ? 42.55578 2.09268 13.66665 1.000 51.27949 104 THR C CA 1
ATOM 3253 C C . THR B 2 104 ? 43.91302 1.85713 13.01407 1.000 52.82873 104 THR C C 1
ATOM 3254 O O . THR B 2 104 ? 44.50877 0.79746 13.23342 1.000 48.69394 104 THR C O 1
ATOM 3265 N N . TYR B 2 105 ? 44.40904 2.80172 12.21046 1.000 54.44382 105 TYR C N 1
ATOM 3266 C CA . TYR B 2 105 ? 45.75505 2.68289 11.66410 1.000 54.92199 105 TYR C CA 1
ATOM 3267 C C . TYR B 2 105 ? 46.82365 2.98859 12.70601 1.000 55.20636 105 TYR C C 1
ATOM 3268 O O . TYR B 2 105 ? 47.97676 2.58041 12.53102 1.000 54.96493 105 TYR C O 1
ATOM 3286 N N . ASN B 2 106 ? 46.46874 3.69242 13.77885 1.000 56.20549 106 ASN C N 1
ATOM 3287 C CA . ASN B 2 106 ? 47.31707 3.76582 14.96142 1.000 48.11519 106 ASN C CA 1
ATOM 3288 C C . ASN B 2 106 ? 47.10400 2.49432 15.77209 1.000 47.22877 106 ASN C C 1
ATOM 3289 O O . ASN B 2 106 ? 45.98072 2.20815 16.20135 1.000 48.97918 106 ASN C O 1
ATOM 3300 N N . GLN B 2 107 ? 48.17385 1.72693 15.97626 1.000 49.14980 107 GLN C N 1
ATOM 3301 C CA . GLN B 2 107 ? 48.01913 0.40292 16.56444 1.000 51.23131 107 GLN C CA 1
ATOM 3302 C C . GLN B 2 107 ? 47.50979 0.45174 17.99965 1.000 47.71747 107 GLN C C 1
ATOM 3303 O O . GLN B 2 107 ? 46.93568 -0.53483 18.46698 1.000 50.18706 107 GLN C O 1
ATOM 3317 N N . SER B 2 108 ? 47.69039 1.56797 18.70708 1.000 48.95221 108 SER C N 1
ATOM 3318 C CA . SER B 2 108 ? 47.17386 1.66221 20.07023 1.000 51.30680 108 SER C CA 1
ATOM 3319 C C . SER B 2 108 ? 45.64936 1.59317 20.08319 1.000 47.89413 108 SER C C 1
ATOM 3320 O O . SER B 2 108 ? 45.05158 0.81108 20.83788 1.000 51.21585 108 SER C O 1
ATOM 3328 N N . VAL B 2 109 ? 45.00334 2.41462 19.25211 1.000 49.79273 109 VAL C N 1
ATOM 3329 C CA . VAL B 2 109 ? 43.54474 2.41236 19.17525 1.000 48.71263 109 VAL C CA 1
ATOM 3330 C C . VAL B 2 109 ? 43.04212 1.03746 18.75588 1.000 42.70398 109 VAL C C 1
ATOM 3331 O O . VAL B 2 109 ? 42.09095 0.49593 19.33568 1.000 38.55708 109 VAL C O 1
ATOM 3344 N N . ALA B 2 110 ? 43.66847 0.46002 17.72811 1.000 46.83569 110 ALA C N 1
ATOM 3345 C CA . ALA B 2 110 ? 43.24576 -0.84845 17.24475 1.000 46.09754 110 ALA C CA 1
ATOM 3346 C C . ALA B 2 110 ? 43.37432 -1.90502 18.33365 1.000 43.33372 110 ALA C C 1
ATOM 3347 O O . ALA B 2 110 ? 42.47926 -2.73816 18.50339 1.000 32.54222 110 ALA C O 1
ATOM 3354 N N . ASP B 2 111 ? 44.48044 -1.88482 19.08392 1.000 44.84650 111 ASP C N 1
ATOM 3355 C CA . ASP B 2 111 ? 44.68124 -2.86754 20.14450 1.000 42.51271 111 ASP C CA 1
ATOM 3356 C C . ASP B 2 111 ? 43.63007 -2.72147 21.23649 1.000 37.24191 111 ASP C C 1
ATOM 3357 O O . ASP B 2 111 ? 43.09173 -3.72072 21.73089 1.000 30.66522 111 ASP C O 1
ATOM 3366 N N . GLU B 2 112 ? 43.33304 -1.48192 21.63510 1.000 38.93561 112 GLU C N 1
ATOM 3367 C CA . GLU B 2 112 ? 42.29817 -1.26040 22.64192 1.000 35.72724 112 GLU C CA 1
ATOM 3368 C C . GLU B 2 112 ? 40.94938 -1.79106 22.16260 1.000 32.55168 112 GLU C C 1
ATOM 3369 O O . GLU B 2 112 ? 40.24166 -2.49811 22.89748 1.000 31.45411 112 GLU C O 1
ATOM 3381 N N . ILE B 2 113 ? 40.58268 -1.47109 20.91917 1.000 31.80681 113 ILE C N 1
ATOM 3382 C CA . ILE B 2 113 ? 39.29010 -1.90744 20.40043 1.000 32.22119 113 ILE C CA 1
ATOM 3383 C C . ILE B 2 113 ? 39.24765 -3.42725 20.27991 1.000 30.63597 113 ILE C C 1
ATOM 3384 O O . ILE B 2 113 ? 38.21432 -4.05350 20.53619 1.000 29.72018 113 ILE C O 1
ATOM 3400 N N . VAL B 2 114 ? 40.36678 -4.04644 19.89925 1.000 34.66646 114 VAL C N 1
ATOM 3401 C CA . VAL B 2 114 ? 40.40983 -5.49966 19.77040 1.000 32.55014 114 VAL C CA 1
ATOM 3402 C C . VAL B 2 114 ? 40.24054 -6.15830 21.13316 1.000 32.83549 114 VAL C C 1
ATOM 3403 O O . VAL B 2 114 ? 39.52281 -7.15924 21.27247 1.000 33.25398 114 VAL C O 1
ATOM 3416 N N . LYS B 2 115 ? 40.91402 -5.62395 22.15406 1.000 28.54888 115 LYS C N 1
ATOM 3417 C CA . LYS B 2 115 ? 40.72207 -6.12890 23.50829 1.000 32.52307 115 LYS C CA 1
ATOM 3418 C C . LYS B 2 115 ? 39.25578 -6.04351 23.90887 1.000 32.63975 115 LYS C C 1
ATOM 3419 O O . LYS B 2 115 ? 38.68798 -7.00292 24.44391 1.000 30.81943 115 LYS C O 1
ATOM 3438 N N . ASN B 2 116 ? 38.62351 -4.89365 23.65515 1.000 29.70949 116 ASN C N 1
ATOM 3439 C CA . ASN B 2 116 ? 37.21000 -4.75169 23.99408 1.000 28.67600 116 ASN C CA 1
ATOM 3440 C C . ASN B 2 116 ? 36.35339 -5.75978 23.23181 1.000 32.10990 116 ASN C C 1
ATOM 3441 O O . ASN B 2 116 ? 35.39210 -6.31200 23.78085 1.000 29.94243 116 ASN C O 1
ATOM 3452 N N . ILE B 2 117 ? 36.68421 -6.01241 21.96384 1.000 29.18823 117 ILE C N 1
ATOM 3453 C CA . ILE B 2 117 ? 35.89419 -6.94528 21.16229 1.000 31.20602 117 ILE C CA 1
ATOM 3454 C C . ILE B 2 117 ? 35.98951 -8.34926 21.74402 1.000 32.68064 117 ILE C C 1
ATOM 3455 O O . ILE B 2 117 ? 34.98229 -9.05065 21.89800 1.000 32.78504 117 ILE C O 1
ATOM 3471 N N . ILE B 2 118 ? 37.20752 -8.77984 22.07369 1.000 31.23682 118 ILE C N 1
ATOM 3472 C CA . ILE B 2 118 ? 37.40422 -10.15151 22.52979 1.000 31.12455 118 ILE C CA 1
ATOM 3473 C C . ILE B 2 118 ? 36.83904 -10.34218 23.93283 1.000 31.59444 118 ILE C C 1
ATOM 3474 O O . ILE B 2 118 ? 36.19349 -11.35669 24.22256 1.000 33.17705 118 ILE C O 1
ATOM 3490 N N . ASN B 2 119 ? 37.05839 -9.37421 24.82178 1.000 32.22051 119 ASN C N 1
ATOM 3491 C CA . ASN B 2 119 ? 36.74481 -9.56005 26.23176 1.000 33.32474 119 ASN C CA 1
ATOM 3492 C C . ASN B 2 119 ? 35.29769 -9.24499 26.59034 1.000 31.16788 119 ASN C C 1
ATOM 3493 O O . ASN B 2 119 ? 34.82211 -9.71669 27.62987 1.000 31.88724 119 ASN C O 1
ATOM 3504 N N . PHE B 2 120 ? 34.58386 -8.47070 25.77169 1.000 33.63344 120 PHE C N 1
ATOM 3505 C CA . PHE B 2 120 ? 33.27154 -7.98791 26.18593 1.000 35.13495 120 PHE C CA 1
ATOM 3506 C C . PHE B 2 120 ? 32.23342 -8.01347 25.07237 1.000 32.67898 120 PHE C C 1
ATOM 3507 O O . PHE B 2 120 ? 31.11217 -8.48887 25.28049 1.000 35.12141 120 PHE C O 1
ATOM 3524 N N . TYR B 2 121 ? 32.58364 -7.50378 23.89158 1.000 32.57071 121 TYR C N 1
ATOM 3525 C CA . TYR B 2 121 ? 31.57139 -7.31466 22.85751 1.000 29.68234 121 TYR C CA 1
ATOM 3526 C C . TYR B 2 121 ? 31.00308 -8.64531 22.37527 1.000 31.19992 121 TYR C C 1
ATOM 3527 O O . TYR B 2 121 ? 29.81185 -8.73526 22.06204 1.000 34.87821 121 TYR C O 1
ATOM 3545 N N . HIS B 2 122 ? 31.82913 -9.68999 22.30364 1.000 32.46271 122 HIS C N 1
ATOM 3546 C CA . HIS B 2 122 ? 31.34002 -10.95905 21.77414 1.000 33.21702 122 HIS C CA 1
ATOM 3547 C C . HIS B 2 122 ? 30.29357 -11.57309 22.69856 1.000 35.91313 122 HIS C C 1
ATOM 3548 O O . HIS B 2 122 ? 29.24470 -12.04593 22.24015 1.000 36.82343 122 HIS C O 1
ATOM 3562 N N . THR B 2 123 ? 30.56849 -11.58771 24.00555 1.000 33.62945 123 THR C N 1
ATOM 3563 C CA . THR B 2 123 ? 29.59829 -12.11776 24.95892 1.000 36.75433 123 THR C CA 1
ATOM 3564 C C . THR B 2 123 ? 28.27771 -11.36230 24.87108 1.000 32.90577 123 THR C C 1
ATOM 3565 O O . THR B 2 123 ? 27.19971 -11.97047 24.89286 1.000 35.45779 123 THR C O 1
ATOM 3576 N N . SER B 2 124 ? 28.34412 -10.03276 24.76515 1.000 33.76812 124 SER C N 1
ATOM 3577 C CA . SER B 2 124 ? 27.12814 -9.23278 24.67627 1.000 34.96281 124 SER C CA 1
ATOM 3578 C C . SER B 2 124 ? 26.37139 -9.51888 23.38567 1.000 31.17183 124 SER C C 1
ATOM 3579 O O . SER B 2 124 ? 25.13792 -9.59984 23.38973 1.000 35.16675 124 SER C O 1
ATOM 3587 N N . PHE B 2 125 ? 27.09086 -9.66378 22.26945 1.000 27.28982 125 PHE C N 1
ATOM 3588 C CA . PHE B 2 125 ? 26.43676 -9.99276 21.00769 1.000 33.91495 125 PHE C CA 1
ATOM 3589 C C . PHE B 2 125 ? 25.72790 -11.33978 21.09765 1.000 39.00566 125 PHE C C 1
ATOM 3590 O O . PHE B 2 125 ? 24.59595 -11.48895 20.62153 1.000 33.85652 125 PHE C O 1
ATOM 3607 N N . GLN B 2 126 ? 26.38294 -12.33624 21.70129 1.000 37.40704 126 GLN C N 1
ATOM 3608 C CA . GLN B 2 126 ? 25.75633 -13.64769 21.84197 1.000 38.49393 126 GLN C CA 1
ATOM 3609 C C . GLN B 2 126 ? 24.52053 -13.56884 22.73053 1.000 35.42525 126 GLN C C 1
ATOM 3610 O O . GLN B 2 126 ? 23.48970 -14.18879 22.43619 1.000 32.96261 126 GLN C O 1
ATOM 3624 N N . ALA B 2 127 ? 24.60619 -12.81264 23.82815 1.000 32.66390 127 ALA C N 1
ATOM 3625 C CA . ALA B 2 127 ? 23.45100 -12.66892 24.70715 1.000 38.50715 127 ALA C CA 1
ATOM 3626 C C . ALA B 2 127 ? 22.29216 -12.00116 23.97781 1.000 36.64611 127 ALA C C 1
ATOM 3627 O O . ALA B 2 127 ? 21.13562 -12.42185 24.11271 1.000 37.80136 127 ALA C O 1
ATOM 3634 N N . PHE B 2 128 ? 22.58522 -10.96466 23.18838 1.000 31.15345 128 PHE C N 1
ATOM 3635 C CA . PHE B 2 128 ? 21.53267 -10.29286 22.43407 1.000 43.22117 128 PHE C CA 1
ATOM 3636 C C . PHE B 2 128 ? 20.91801 -11.22669 21.39924 1.000 40.85523 128 PHE C C 1
ATOM 3637 O O . PHE B 2 128 ? 19.70080 -11.20901 21.18232 1.000 33.79438 128 PHE C O 1
ATOM 3654 N N . LEU B 2 129 ? 21.74416 -12.04752 20.74483 1.000 38.25386 129 LEU C N 1
ATOM 3655 C CA . LEU B 2 129 ? 21.21090 -12.99517 19.77203 1.000 41.27350 129 LEU C CA 1
ATOM 3656 C C . LEU B 2 129 ? 20.29235 -14.00649 20.44522 1.000 41.63239 129 LEU C C 1
ATOM 3657 O O . LEU B 2 129 ? 19.23274 -14.35067 19.90813 1.000 39.64728 129 LEU C O 1
ATOM 3673 N N . GLU B 2 130 ? 20.67969 -14.49385 21.62490 1.000 43.65685 130 GLU C N 1
ATOM 3674 C CA . GLU B 2 130 ? 19.83002 -15.45107 22.32673 1.000 43.66544 130 GLU C CA 1
ATOM 3675 C C . GLU B 2 130 ? 18.52245 -14.80377 22.76953 1.000 43.21091 130 GLU C C 1
ATOM 3676 O O . GLU B 2 130 ? 17.45475 -15.42078 22.67274 1.000 41.26456 130 GLU C O 1
ATOM 3688 N N . LYS B 2 131 ? 18.58251 -13.55966 23.25239 1.000 36.45158 131 LYS C N 1
ATOM 3689 C CA . LYS B 2 131 ? 17.36919 -12.88541 23.70751 1.000 40.96252 131 LYS C CA 1
ATOM 3690 C C . LYS B 2 131 ? 16.39531 -12.66692 22.55320 1.000 43.38721 131 LYS C C 1
ATOM 3691 O O . LYS B 2 131 ? 15.21792 -13.03489 22.64049 1.000 43.99542 131 LYS C O 1
ATOM 3710 N N . MET B 2 132 ? 16.87275 -12.06736 21.45887 1.000 36.77765 132 MET C N 1
ATOM 3711 C CA . MET B 2 132 ? 15.99374 -11.75945 20.33534 1.000 39.95975 132 MET C CA 1
ATOM 3712 C C . MET B 2 132 ? 15.38661 -13.02635 19.74022 1.000 45.14886 132 MET C C 1
ATOM 3713 O O . MET B 2 132 ? 14.20005 -13.05078 19.39251 1.000 42.82977 132 MET C O 1
ATOM 3727 N N . GLN B 2 133 ? 16.18559 -14.08808 19.60561 1.000 41.94331 133 GLN C N 1
ATOM 3728 C CA . GLN B 2 133 ? 15.66028 -15.32914 19.04574 1.000 49.93002 133 GLN C CA 1
ATOM 3729 C C . GLN B 2 133 ? 14.53804 -15.89708 19.90439 1.000 47.14744 133 GLN C C 1
ATOM 3730 O O . GLN B 2 133 ? 13.59218 -16.49181 19.37486 1.000 50.97214 133 GLN C O 1
ATOM 3744 N N . GLY B 2 134 ? 14.61592 -15.71705 21.22239 1.000 47.78279 134 GLY C N 1
ATOM 3745 C CA . GLY B 2 134 ? 13.56729 -16.18943 22.10738 1.000 47.48242 134 GLY C CA 1
ATOM 3746 C C . GLY B 2 134 ? 12.28853 -15.38019 22.05655 1.000 49.26362 134 GLY C C 1
ATOM 3747 O O . GLY B 2 134 ? 11.28228 -15.81343 22.62931 1.000 48.68777 134 GLY C O 1
ATOM 3751 N N . LEU B 2 135 ? 12.30239 -14.22453 21.39283 1.000 50.78684 135 LEU C N 1
ATOM 3752 C CA . LEU B 2 135 ? 11.12887 -13.36899 21.28091 1.000 54.09905 135 LEU C CA 1
ATOM 3753 C C . LEU B 2 135 ? 10.41802 -13.49737 19.93909 1.000 53.02497 135 LEU C C 1
ATOM 3754 O O . LEU B 2 135 ? 9.46426 -12.75466 19.68789 1.000 53.79642 135 LEU C O 1
ATOM 3770 N N . LYS B 2 136 ? 10.85186 -14.40994 19.07572 1.000 57.53478 136 LYS C N 1
ATOM 3771 C CA . LYS B 2 136 ? 10.21836 -14.58963 17.77330 1.000 66.11634 136 LYS C CA 1
ATOM 3772 C C . LYS B 2 136 ? 8.78747 -15.09907 17.92378 1.000 62.48631 136 LYS C C 1
ATOM 3773 O O . LYS B 2 136 ? 8.50427 -15.94858 18.76882 1.000 66.49016 136 LYS C O 1
ATOM 3792 N N . GLN C 2 9 ? 50.62774 18.88737 4.19225 1.000 101.48420 9 GLN D N 1
ATOM 3793 C CA . GLN C 2 9 ? 49.64736 18.94897 5.26911 1.000 111.53271 9 GLN D CA 1
ATOM 3794 C C . GLN C 2 9 ? 49.93788 17.88982 6.32633 1.000 141.91784 9 GLN D C 1
ATOM 3795 O O . GLN C 2 9 ? 50.52874 16.85094 6.03194 1.000 138.28898 9 GLN D O 1
ATOM 3808 N N . GLN C 2 10 ? 49.51878 18.16080 7.56447 1.000 124.63632 10 GLN D N 1
ATOM 3809 C CA . GLN C 2 10 ? 49.73762 17.19995 8.64144 1.000 108.14560 10 GLN D CA 1
ATOM 3810 C C . GLN C 2 10 ? 48.92938 15.92828 8.42429 1.000 107.10845 10 GLN D C 1
ATOM 3811 O O . GLN C 2 10 ? 49.37992 14.83853 8.79522 1.000 106.94882 10 GLN D O 1
ATOM 3825 N N . ARG C 2 11 ? 47.73984 16.04263 7.83055 1.000 97.83448 11 ARG D N 1
ATOM 3826 C CA . ARG C 2 11 ? 46.94557 14.85825 7.53134 1.000 104.87610 11 ARG D CA 1
ATOM 3827 C C . ARG C 2 11 ? 47.56397 14.02559 6.41503 1.000 91.00388 11 ARG D C 1
ATOM 3828 O O . ARG C 2 11 ? 47.29436 12.82246 6.33430 1.000 89.30141 11 ARG D O 1
ATOM 3849 N N . LEU C 2 12 ? 48.39144 14.63273 5.56004 1.000 86.17176 12 LEU D N 1
ATOM 3850 C CA . LEU C 2 12 ? 49.08549 13.86054 4.53447 1.000 84.33350 12 LEU D CA 1
ATOM 3851 C C . LEU C 2 12 ? 50.02123 12.83151 5.15367 1.000 82.49014 12 LEU D C 1
ATOM 3852 O O . LEU C 2 12 ? 50.20810 11.74587 4.59253 1.000 101.25622 12 LEU D O 1
ATOM 3868 N N . ASN C 2 13 ? 50.62094 13.15285 6.30235 1.000 89.27533 13 ASN D N 1
ATOM 3869 C CA . ASN C 2 13 ? 51.46531 12.18329 6.99204 1.000 87.01396 13 ASN D CA 1
ATOM 3870 C C . ASN C 2 13 ? 50.66803 10.93995 7.36650 1.000 87.47409 13 ASN D C 1
ATOM 3871 O O . ASN C 2 13 ? 51.04749 9.81544 7.01927 1.000 82.93293 13 ASN D O 1
ATOM 3882 N N . ASN C 2 14 ? 49.55114 11.12631 8.07537 1.000 90.20937 14 ASN D N 1
ATOM 3883 C CA . ASN C 2 14 ? 48.72911 9.98869 8.47396 1.000 97.50825 14 ASN D CA 1
ATOM 3884 C C . ASN C 2 14 ? 48.25292 9.20185 7.25988 1.000 89.80942 14 ASN D C 1
ATOM 3885 O O . ASN C 2 14 ? 48.16246 7.96909 7.30550 1.000 89.72959 14 ASN D O 1
ATOM 3896 N N . TYR C 2 15 ? 47.94005 9.89659 6.16358 1.000 85.65809 15 TYR D N 1
ATOM 3897 C CA . TYR C 2 15 ? 47.54719 9.19965 4.94392 1.000 83.40981 15 TYR D CA 1
ATOM 3898 C C . TYR C 2 15 ? 48.67473 8.30919 4.43843 1.000 75.43499 15 TYR D C 1
ATOM 3899 O O . TYR C 2 15 ? 48.43430 7.18221 3.98928 1.000 73.36135 15 TYR D O 1
ATOM 3917 N N . ALA C 2 16 ? 49.91531 8.79745 4.50709 1.000 107.19565 16 ALA D N 1
ATOM 3918 C CA . ALA C 2 16 ? 51.04750 7.99570 4.05739 1.000 97.62798 16 ALA D CA 1
ATOM 3919 C C . ALA C 2 16 ? 51.21490 6.75261 4.92019 1.000 91.82749 16 ALA D C 1
ATOM 3920 O O . ALA C 2 16 ? 51.53577 5.67248 4.41023 1.000 79.32698 16 ALA D O 1
ATOM 3927 N N . ARG C 2 17 ? 51.00165 6.88265 6.23235 1.000 86.32330 17 ARG D N 1
ATOM 3928 C CA . ARG C 2 17 ? 51.10586 5.72057 7.10848 1.000 87.33930 17 ARG D CA 1
ATOM 3929 C C . ARG C 2 17 ? 50.01779 4.70177 6.79136 1.000 86.61459 17 ARG D C 1
ATOM 3930 O O . ARG C 2 17 ? 50.30543 3.52116 6.56283 1.000 86.07277 17 ARG D O 1
ATOM 3951 N N . ALA C 2 18 ? 48.75611 5.14116 6.78525 1.000 91.18365 18 ALA D N 1
ATOM 3952 C CA . ALA C 2 18 ? 47.65654 4.23702 6.46726 1.000 72.65031 18 ALA D CA 1
ATOM 3953 C C . ALA C 2 18 ? 47.88378 3.53949 5.13336 1.000 79.97060 18 ALA D C 1
ATOM 3954 O O . ALA C 2 18 ? 47.62750 2.33732 4.99879 1.000 76.47021 18 ALA D O 1
ATOM 3961 N N . LEU C 2 19 ? 48.36989 4.27871 4.13410 1.000 78.76084 19 LEU D N 1
ATOM 3962 C CA . LEU C 2 19 ? 48.63619 3.67528 2.83220 1.000 81.95754 19 LEU D CA 1
ATOM 3963 C C . LEU C 2 19 ? 49.79003 2.68341 2.91453 1.000 85.34127 19 LEU D C 1
ATOM 3964 O O . LEU C 2 19 ? 49.76616 1.63915 2.25254 1.000 82.23892 19 LEU D O 1
ATOM 3980 N N . GLN C 2 20 ? 50.80894 2.99074 3.72114 1.000 82.34313 20 GLN D N 1
ATOM 3981 C CA . GLN C 2 20 ? 51.89990 2.04313 3.92875 1.000 79.09039 20 GLN D CA 1
ATOM 3982 C C . GLN C 2 20 ? 51.37074 0.73000 4.49244 1.000 80.33599 20 GLN D C 1
ATOM 3983 O O . GLN C 2 20 ? 51.71883 -0.35418 4.00998 1.000 84.15772 20 GLN D O 1
ATOM 3997 N N . GLN C 2 21 ? 50.52289 0.81066 5.52128 1.000 76.58252 21 GLN D N 1
ATOM 3998 C CA . GLN C 2 21 ? 49.93653 -0.39761 6.09026 1.000 74.40537 21 GLN D CA 1
ATOM 3999 C C . GLN C 2 21 ? 49.06595 -1.11723 5.06801 1.000 77.55456 21 GLN D C 1
ATOM 4000 O O . GLN C 2 21 ? 49.04579 -2.35280 5.01762 1.000 79.45643 21 GLN D O 1
ATOM 4014 N N . LEU C 2 22 ? 48.33582 -0.36025 4.24510 1.000 75.25589 22 LEU D N 1
ATOM 4015 C CA . LEU C 2 22 ? 47.54208 -0.97567 3.18648 1.000 81.72530 22 LEU D CA 1
ATOM 4016 C C . LEU C 2 22 ? 48.43482 -1.67513 2.16927 1.000 78.39665 22 LEU D C 1
ATOM 4017 O O . LEU C 2 22 ? 48.11918 -2.77917 1.71001 1.000 82.69210 22 LEU D O 1
ATOM 4033 N N . SER C 2 23 ? 49.55387 -1.04505 1.80138 1.000 78.20374 23 SER D N 1
ATOM 4034 C CA . SER C 2 23 ? 50.47752 -1.66901 0.85918 1.000 79.14708 23 SER D CA 1
ATOM 4035 C C . SER C 2 23 ? 50.99676 -2.99511 1.39863 1.000 78.95225 23 SER D C 1
ATOM 4036 O O . SER C 2 23 ? 51.07447 -3.98610 0.66319 1.000 78.20497 23 SER D O 1
ATOM 4044 N N . LEU C 2 24 ? 51.36055 -3.03158 2.68201 1.000 88.77326 24 LEU D N 1
ATOM 4045 C CA . LEU C 2 24 ? 51.79386 -4.28135 3.29805 1.000 93.47755 24 LEU D CA 1
ATOM 4046 C C . LEU C 2 24 ? 50.75928 -5.37866 3.07952 1.000 96.77200 24 LEU D C 1
ATOM 4047 O O . LEU C 2 24 ? 51.09416 -6.49389 2.66449 1.000 91.34271 24 LEU D O 1
ATOM 4063 N N . ALA C 2 25 ? 49.48695 -5.07221 3.34418 1.000 116.19261 25 ALA D N 1
ATOM 4064 C CA . ALA C 2 25 ? 48.43884 -6.07609 3.19538 1.000 79.00244 25 ALA D CA 1
ATOM 4065 C C . ALA C 2 25 ? 48.26882 -6.49164 1.73899 1.000 88.17394 25 ALA D C 1
ATOM 4066 O O . ALA C 2 25 ? 47.99189 -7.66197 1.45134 1.000 89.42583 25 ALA D O 1
ATOM 4073 N N . VAL C 2 26 ? 48.42270 -5.54887 0.80666 1.000 90.59103 26 VAL D N 1
ATOM 4074 C CA . VAL C 2 26 ? 48.28147 -5.87426 -0.61099 1.000 86.12640 26 VAL D CA 1
ATOM 4075 C C . VAL C 2 26 ? 49.45930 -6.72156 -1.07556 1.000 109.48486 26 VAL D C 1
ATOM 4076 O O . VAL C 2 26 ? 49.28038 -7.76275 -1.71804 1.000 119.54233 26 VAL D O 1
ATOM 4089 N N . ASN C 2 27 ? 50.68194 -6.29330 -0.74959 1.000 82.81230 27 ASN D N 1
ATOM 4090 C CA . ASN C 2 27 ? 51.85886 -7.07679 -1.11072 1.000 95.71248 27 ASN D CA 1
ATOM 4091 C C . ASN C 2 27 ? 51.73798 -8.50647 -0.60098 1.000 92.38953 27 ASN D C 1
ATOM 4092 O O . ASN C 2 27 ? 52.14337 -9.45622 -1.28092 1.000 92.78340 27 ASN D O 1
ATOM 4103 N N . LEU C 2 28 ? 51.17887 -8.67787 0.59910 1.000 89.44883 28 LEU D N 1
ATOM 4104 C CA . LEU C 2 28 ? 50.94447 -10.01762 1.12536 1.000 89.65195 28 LEU D CA 1
ATOM 4105 C C . LEU C 2 28 ? 49.90043 -10.75937 0.30005 1.000 96.54755 28 LEU D C 1
ATOM 4106 O O . LEU C 2 28 ? 50.00143 -11.97927 0.11973 1.000 88.92380 28 LEU D O 1
ATOM 4122 N N . ALA C 2 29 ? 48.89994 -10.04272 -0.21391 1.000 113.46981 29 ALA D N 1
ATOM 4123 C CA . ALA C 2 29 ? 47.83622 -10.69289 -0.96966 1.000 132.06570 29 ALA D CA 1
ATOM 4124 C C . ALA C 2 29 ? 48.34205 -11.25880 -2.29005 1.000 138.53233 29 ALA D C 1
ATOM 4125 O O . ALA C 2 29 ? 47.79762 -12.25283 -2.78432 1.000 91.91203 29 ALA D O 1
ATOM 4132 N N . GLN C 2 30 ? 49.37345 -10.64564 -2.87599 1.000 115.34340 30 GLN D N 1
ATOM 4133 C CA . GLN C 2 30 ? 49.87909 -11.12351 -4.15759 1.000 117.88364 30 GLN D CA 1
ATOM 4134 C C . GLN C 2 30 ? 50.63567 -12.43650 -4.00834 1.000 118.12185 30 GLN D C 1
ATOM 4135 O O . GLN C 2 30 ? 50.71170 -13.21894 -4.96246 1.000 120.02817 30 GLN D O 1
ATOM 4149 N N . THR C 2 31 ? 51.19661 -12.69530 -2.82819 1.000 92.60814 31 THR D N 1
ATOM 4150 C CA . THR C 2 31 ? 52.07607 -13.84068 -2.64032 1.000 107.18918 31 THR D CA 1
ATOM 4151 C C . THR C 2 31 ? 51.33709 -15.10418 -2.22269 1.000 93.54407 31 THR D C 1
ATOM 4152 O O . THR C 2 31 ? 51.78006 -16.20775 -2.56228 1.000 88.57954 31 THR D O 1
ATOM 4163 N N . ARG C 2 32 ? 50.22884 -14.98245 -1.50033 1.000 88.18658 32 ARG D N 1
ATOM 4164 C CA . ARG C 2 32 ? 49.49819 -16.14705 -1.03240 1.000 81.36686 32 ARG D CA 1
ATOM 4165 C C . ARG C 2 32 ? 48.02640 -15.79178 -0.91268 1.000 83.67412 32 ARG D C 1
ATOM 4166 O O . ARG C 2 32 ? 47.66751 -14.60500 -0.92833 1.000 75.45012 32 ARG D O 1
ATOM 4187 N N . PRO C 2 33 ? 47.14841 -16.78480 -0.79706 1.000 70.53742 33 PRO D N 1
ATOM 4188 C CA . PRO C 2 33 ? 45.72421 -16.48757 -0.61625 1.000 63.84898 33 PRO D CA 1
ATOM 4189 C C . PRO C 2 33 ? 45.44464 -15.94622 0.77630 1.000 62.98051 33 PRO D C 1
ATOM 4190 O O . PRO C 2 33 ? 46.03130 -16.38989 1.76641 1.000 62.91996 33 PRO D O 1
ATOM 4201 N N . LEU C 2 34 ? 44.53345 -14.98075 0.84321 1.000 63.80751 34 LEU D N 1
ATOM 4202 C CA . LEU C 2 34 ? 44.13918 -14.37892 2.10718 1.000 61.13640 34 LEU D CA 1
ATOM 4203 C C . LEU C 2 34 ? 42.96040 -15.13738 2.70202 1.000 61.54805 34 LEU D C 1
ATOM 4204 O O . LEU C 2 34 ? 42.08932 -15.62653 1.97584 1.000 58.75922 34 LEU D O 1
ATOM 4220 N N . SER C 2 35 ? 42.94267 -15.23608 4.02802 1.000 57.10281 35 SER D N 1
ATOM 4221 C CA . SER C 2 35 ? 41.79734 -15.79502 4.72438 1.000 56.21360 35 SER D CA 1
ATOM 4222 C C . SER C 2 35 ? 40.70158 -14.73808 4.85567 1.000 58.63672 35 SER D C 1
ATOM 4223 O O . SER C 2 35 ? 40.91961 -13.54385 4.63315 1.000 56.81948 35 SER D O 1
ATOM 4231 N N . ASP C 2 36 ? 39.50206 -15.19514 5.22081 1.000 58.10636 36 ASP D N 1
ATOM 4232 C CA . ASP C 2 36 ? 38.35947 -14.29033 5.31565 1.000 57.33158 36 ASP D CA 1
ATOM 4233 C C . ASP C 2 36 ? 38.65503 -13.12741 6.25698 1.000 57.21726 36 ASP D C 1
ATOM 4234 O O . ASP C 2 36 ? 38.38815 -11.96246 5.93142 1.000 55.57796 36 ASP D O 1
ATOM 4243 N N . LEU C 2 37 ? 39.20792 -13.42660 7.43526 1.000 53.06560 37 LEU D N 1
ATOM 4244 C CA . LEU C 2 37 ? 39.54715 -12.36949 8.38337 1.000 48.07969 37 LEU D CA 1
ATOM 4245 C C . LEU C 2 37 ? 40.53789 -11.38455 7.77401 1.000 52.59508 37 LEU D C 1
ATOM 4246 O O . LEU C 2 37 ? 40.41833 -10.16853 7.96868 1.000 54.24728 37 LEU D O 1
ATOM 4262 N N . GLU C 2 38 ? 41.51481 -11.88772 7.01573 1.000 50.45019 38 GLU D N 1
ATOM 4263 C CA . GLU C 2 38 ? 42.47304 -10.99742 6.36899 1.000 55.95013 38 GLU D CA 1
ATOM 4264 C C . GLU C 2 38 ? 41.82049 -10.17211 5.26461 1.000 49.83668 38 GLU D C 1
ATOM 4265 O O . GLU C 2 38 ? 42.21625 -9.02331 5.03771 1.000 43.51258 38 GLU D O 1
ATOM 4277 N N . LYS C 2 39 ? 40.82026 -10.72638 4.57451 1.000 48.48763 39 LYS D N 1
ATOM 4278 C CA . LYS C 2 39 ? 40.07555 -9.93347 3.59965 1.000 54.22379 39 LYS D CA 1
ATOM 4279 C C . LYS C 2 39 ? 39.33507 -8.78838 4.28246 1.000 50.71590 39 LYS D C 1
ATOM 4280 O O . LYS C 2 39 ? 39.34596 -7.64700 3.79898 1.000 45.21237 39 LYS D O 1
ATOM 4299 N N . GLN C 2 40 ? 38.68301 -9.07513 5.41172 1.000 49.01203 40 GLN D N 1
ATOM 4300 C CA . GLN C 2 40 ? 38.02228 -8.01288 6.16416 1.000 47.35463 40 GLN D CA 1
ATOM 4301 C C . GLN C 2 40 ? 39.03350 -6.97169 6.63454 1.000 48.91299 40 GLN D C 1
ATOM 4302 O O . GLN C 2 40 ? 38.74388 -5.76657 6.64756 1.000 47.20423 40 GLN D O 1
ATOM 4316 N N . GLY C 2 41 ? 40.23033 -7.42012 7.02063 1.000 43.69116 41 GLY D N 1
ATOM 4317 C CA . GLY C 2 41 ? 41.26789 -6.48104 7.41605 1.000 45.09853 41 GLY D CA 1
ATOM 4318 C C . GLY C 2 41 ? 41.70467 -5.58311 6.27447 1.000 45.90808 41 GLY D C 1
ATOM 4319 O O . GLY C 2 41 ? 41.93919 -4.38779 6.46507 1.000 43.53792 41 GLY D O 1
ATOM 4323 N N . LEU C 2 42 ? 41.83241 -6.15066 5.07378 1.000 50.61914 42 LEU D N 1
ATOM 4324 C CA . LEU C 2 42 ? 42.14673 -5.33958 3.90094 1.000 50.54881 42 LEU D CA 1
ATOM 4325 C C . LEU C 2 42 ? 41.04276 -4.32374 3.63382 1.000 54.97524 42 LEU D C 1
ATOM 4326 O O . LEU C 2 42 ? 41.31402 -3.17765 3.24867 1.000 52.47330 42 LEU D O 1
ATOM 4342 N N . ILE C 2 43 ? 39.78737 -4.72769 3.83510 1.000 56.12536 43 ILE D N 1
ATOM 4343 C CA . ILE C 2 43 ? 38.67734 -3.79751 3.64385 1.000 56.17422 43 ILE D CA 1
ATOM 4344 C C . ILE C 2 43 ? 38.77289 -2.64389 4.63811 1.000 54.80542 43 ILE D C 1
ATOM 4345 O O . ILE C 2 43 ? 38.55479 -1.48074 4.28219 1.000 53.59095 43 ILE D O 1
ATOM 4361 N N . GLN C 2 44 ? 39.11413 -2.94264 5.89526 1.000 53.50231 44 GLN D N 1
ATOM 4362 C CA . GLN C 2 44 ? 39.26140 -1.88144 6.89576 1.000 59.08355 44 GLN D CA 1
ATOM 4363 C C . GLN C 2 44 ? 40.44398 -0.96974 6.56988 1.000 56.76547 44 GLN D C 1
ATOM 4364 O O . GLN C 2 44 ? 40.38984 0.25357 6.79434 1.000 51.85814 44 GLN D O 1
ATOM 4378 N N . ALA C 2 45 ? 41.53182 -1.55464 6.06649 1.000 57.49720 45 ALA D N 1
ATOM 4379 C CA . ALA C 2 45 ? 42.67685 -0.75668 5.64523 1.000 59.74367 45 ALA D CA 1
ATOM 4380 C C . ALA C 2 45 ? 42.26997 0.22885 4.55926 1.000 58.06362 45 ALA D C 1
ATOM 4381 O O . ALA C 2 45 ? 42.57697 1.42545 4.64024 1.000 56.30673 45 ALA D O 1
ATOM 4388 N N . PHE C 2 46 ? 41.57657 -0.26395 3.52962 1.000 56.88552 46 PHE D N 1
ATOM 4389 C CA . PHE C 2 46 ? 41.05684 0.62633 2.49837 1.000 58.22170 46 PHE D CA 1
ATOM 4390 C C . PHE C 2 46 ? 40.13818 1.67909 3.10020 1.000 55.72080 46 PHE D C 1
ATOM 4391 O O . PHE C 2 46 ? 40.16358 2.84248 2.68801 1.000 51.99744 46 PHE D O 1
ATOM 4408 N N . GLU C 2 47 ? 39.31223 1.28654 4.07103 1.000 60.51511 47 GLU D N 1
ATOM 4409 C CA . GLU C 2 47 ? 38.41456 2.23529 4.71738 1.000 57.44120 47 GLU D CA 1
ATOM 4410 C C . GLU C 2 47 ? 39.17955 3.44888 5.22425 1.000 57.59372 47 GLU D C 1
ATOM 4411 O O . GLU C 2 47 ? 38.94371 4.58428 4.78676 1.000 54.67230 47 GLU D O 1
ATOM 4423 N N . PHE C 2 48 ? 40.10240 3.22573 6.16403 1.000 54.57007 48 PHE D N 1
ATOM 4424 C CA . PHE C 2 48 ? 40.73785 4.39105 6.77811 1.000 57.01140 48 PHE D CA 1
ATOM 4425 C C . PHE C 2 48 ? 41.69296 5.08174 5.80602 1.000 54.84692 48 PHE D C 1
ATOM 4426 O O . PHE C 2 48 ? 41.85624 6.30885 5.87076 1.000 53.62899 48 PHE D O 1
ATOM 4443 N N . THR C 2 49 ? 42.26934 4.34217 4.85319 1.000 58.84309 49 THR D N 1
ATOM 4444 C CA . THR C 2 49 ? 43.12201 4.97704 3.85398 1.000 59.45513 49 THR D CA 1
ATOM 4445 C C . THR C 2 49 ? 42.32372 5.94868 2.99027 1.000 57.30818 49 THR D C 1
ATOM 4446 O O . THR C 2 49 ? 42.74467 7.08963 2.76758 1.000 56.34255 49 THR D O 1
ATOM 4457 N N . HIS C 2 50 ? 41.15697 5.51755 2.50187 1.000 52.33523 50 HIS D N 1
ATOM 4458 C CA . HIS C 2 50 ? 40.34900 6.38191 1.64851 1.000 58.00055 50 HIS D CA 1
ATOM 4459 C C . HIS C 2 50 ? 39.76840 7.54986 2.43455 1.000 54.93516 50 HIS D C 1
ATOM 4460 O O . HIS C 2 50 ? 39.63248 8.65847 1.89948 1.000 52.10099 50 HIS D O 1
ATOM 4474 N N . GLU C 2 51 ? 39.39688 7.32246 3.69717 1.000 54.80004 51 GLU D N 1
ATOM 4475 C CA . GLU C 2 51 ? 38.95906 8.44013 4.52766 1.000 53.76593 51 GLU D CA 1
ATOM 4476 C C . GLU C 2 51 ? 40.05172 9.50004 4.60480 1.000 57.60965 51 GLU D C 1
ATOM 4477 O O . GLU C 2 51 ? 39.80832 10.68877 4.34292 1.000 57.31376 51 GLU D O 1
ATOM 4489 N N . LEU C 2 52 ? 41.27406 9.07742 4.94891 1.000 57.03743 52 LEU D N 1
ATOM 4490 C CA . LEU C 2 52 ? 42.39738 10.00670 4.98290 1.000 58.65710 52 LEU D CA 1
ATOM 4491 C C . LEU C 2 52 ? 42.57992 10.70306 3.63797 1.000 60.48678 52 LEU D C 1
ATOM 4492 O O . LEU C 2 52 ? 42.82965 11.91116 3.58744 1.000 59.70147 52 LEU D O 1
ATOM 4508 N N . ALA C 2 53 ? 42.44325 9.96073 2.53632 1.000 58.51164 53 ALA D N 1
ATOM 4509 C CA . ALA C 2 53 ? 42.70617 10.52801 1.21531 1.000 57.02822 53 ALA D CA 1
ATOM 4510 C C . ALA C 2 53 ? 41.70953 11.62913 0.86906 1.000 61.27334 53 ALA D C 1
ATOM 4511 O O . ALA C 2 53 ? 42.09554 12.72774 0.43935 1.000 62.83525 53 ALA D O 1
ATOM 4518 N N . TRP C 2 54 ? 40.41551 11.34807 1.02092 1.000 65.16022 54 TRP D N 1
ATOM 4519 C CA . TRP C 2 54 ? 39.42966 12.34866 0.62756 1.000 67.08778 54 TRP D CA 1
ATOM 4520 C C . TRP C 2 54 ? 39.42182 13.52280 1.59712 1.000 63.89483 54 TRP D C 1
ATOM 4521 O O . TRP C 2 54 ? 39.15064 14.65728 1.18508 1.000 62.40703 54 TRP D O 1
ATOM 4542 N N . ASN C 2 55 ? 39.77141 13.30152 2.86818 1.000 62.95219 55 ASN D N 1
ATOM 4543 C CA . ASN C 2 55 ? 39.93036 14.45168 3.75302 1.000 70.26888 55 ASN D CA 1
ATOM 4544 C C . ASN C 2 55 ? 41.17434 15.26147 3.39502 1.000 75.05090 55 ASN D C 1
ATOM 4545 O O . ASN C 2 55 ? 41.19212 16.48281 3.58715 1.000 73.61609 55 ASN D O 1
ATOM 4556 N N . VAL C 2 56 ? 42.21063 14.61049 2.85885 1.000 65.81906 56 VAL D N 1
ATOM 4557 C CA . VAL C 2 56 ? 43.35659 15.34163 2.32134 1.000 71.56884 56 VAL D CA 1
ATOM 4558 C C . VAL C 2 56 ? 42.90485 16.25321 1.18919 1.000 70.30839 56 VAL D C 1
ATOM 4559 O O . VAL C 2 56 ? 43.27329 17.43274 1.12843 1.000 64.35457 56 VAL D O 1
ATOM 4572 N N . MET C 2 57 ? 42.12490 15.70267 0.25500 1.000 65.22255 57 MET D N 1
ATOM 4573 C CA . MET C 2 57 ? 41.58155 16.52452 -0.82523 1.000 64.63904 57 MET D CA 1
ATOM 4574 C C . MET C 2 57 ? 40.78661 17.70016 -0.26565 1.000 62.38043 57 MET D C 1
ATOM 4575 O O . MET C 2 57 ? 40.92201 18.84025 -0.73389 1.000 61.39718 57 MET D O 1
ATOM 4589 N N . LYS C 2 58 ? 39.94351 17.43370 0.73472 1.000 64.71266 58 LYS D N 1
ATOM 4590 C CA . LYS C 2 58 ? 39.12066 18.48543 1.32211 1.000 62.43883 58 LYS D CA 1
ATOM 4591 C C . LYS C 2 58 ? 39.98239 19.59695 1.90911 1.000 66.36396 58 LYS D C 1
ATOM 4592 O O . LYS C 2 58 ? 39.71957 20.78320 1.68647 1.000 67.07258 58 LYS D O 1
ATOM 4611 N N . ASP C 2 59 ? 41.01330 19.23027 2.67472 1.000 72.92996 59 ASP D N 1
ATOM 4612 C CA . ASP C 2 59 ? 41.88117 20.23812 3.27806 1.000 81.18532 59 ASP D CA 1
ATOM 4613 C C . ASP C 2 59 ? 42.63333 21.02660 2.21253 1.000 76.37069 59 ASP D C 1
ATOM 4614 O O . ASP C 2 59 ? 42.77174 22.25434 2.31320 1.000 76.34302 59 ASP D O 1
ATOM 4623 N N . TYR C 2 60 ? 43.13626 20.33499 1.18677 1.000 71.11912 60 TYR D N 1
ATOM 4624 C CA . TYR C 2 60 ? 43.86231 21.01733 0.12239 1.000 76.81981 60 TYR D CA 1
ATOM 4625 C C . TYR C 2 60 ? 42.97858 22.04495 -0.56935 1.000 78.71259 60 TYR D C 1
ATOM 4626 O O . TYR C 2 60 ? 43.42272 23.16191 -0.85995 1.000 85.43254 60 TYR D O 1
ATOM 4644 N N . PHE C 2 61 ? 41.72172 21.68860 -0.84175 1.000 76.65956 61 PHE D N 1
ATOM 4645 C CA . PHE C 2 61 ? 40.83503 22.62801 -1.52029 1.000 79.17558 61 PHE D CA 1
ATOM 4646 C C . PHE C 2 61 ? 40.33762 23.72261 -0.58433 1.000 78.86869 61 PHE D C 1
ATOM 4647 O O . PHE C 2 61 ? 40.04832 24.83423 -1.04045 1.000 81.17114 61 PHE D O 1
ATOM 4664 N N . PHE C 2 62 ? 40.23945 23.43915 0.71625 1.000 75.96155 62 PHE D N 1
ATOM 4665 C CA . PHE C 2 62 ? 39.87439 24.48179 1.66803 1.000 88.37043 62 PHE D CA 1
ATOM 4666 C C . PHE C 2 62 ? 40.97462 25.52852 1.77457 1.000 89.42326 62 PHE D C 1
ATOM 4667 O O . PHE C 2 62 ? 40.69100 26.72522 1.90395 1.000 82.16419 62 PHE D O 1
ATOM 4684 N N . PHE C 2 63 ? 42.23788 25.09708 1.72397 1.000 94.75629 63 PHE D N 1
ATOM 4685 C CA . PHE C 2 63 ? 43.33939 26.05295 1.76112 1.000 95.97875 63 PHE D CA 1
ATOM 4686 C C . PHE C 2 63 ? 43.32323 26.99066 0.55732 1.000 94.62029 63 PHE D C 1
ATOM 4687 O O . PHE C 2 63 ? 43.90705 28.07786 0.62513 1.000 92.37899 63 PHE D O 1
ATOM 4704 N N . GLN C 2 64 ? 42.67252 26.59719 -0.53937 1.000 91.51813 64 GLN D N 1
ATOM 4705 C CA . GLN C 2 64 ? 42.54210 27.44014 -1.71910 1.000 87.30711 64 GLN D CA 1
ATOM 4706 C C . GLN C 2 64 ? 41.26217 28.27031 -1.70771 1.000 89.87552 64 GLN D C 1
ATOM 4707 O O . GLN C 2 64 ? 40.85916 28.78668 -2.75666 1.000 81.84787 64 GLN D O 1
ATOM 4721 N N . GLY C 2 65 ? 40.61601 28.40598 -0.55252 1.000 112.39299 65 GLY D N 1
ATOM 4722 C CA . GLY C 2 65 ? 39.39307 29.17704 -0.45800 1.000 122.85091 65 GLY D CA 1
ATOM 4723 C C . GLY C 2 65 ? 38.20856 28.48978 -1.10375 1.000 100.08866 65 GLY D C 1
ATOM 4724 O O . GLY C 2 65 ? 37.52745 29.07539 -1.95092 1.000 97.11801 65 GLY D O 1
ATOM 4728 N N . ASN C 2 66 ? 37.95340 27.24034 -0.71054 1.000 83.09071 66 ASN D N 1
ATOM 4729 C CA . ASN C 2 66 ? 36.82321 26.46168 -1.22538 1.000 81.62382 66 ASN D CA 1
ATOM 4730 C C . ASN C 2 66 ? 36.29352 25.60332 -0.07737 1.000 79.14515 66 ASN D C 1
ATOM 4731 O O . ASN C 2 66 ? 36.68024 24.44098 0.07347 1.000 79.02541 66 ASN D O 1
ATOM 4742 N N . SER C 2 67 ? 35.40681 26.18572 0.72955 1.000 84.30435 67 SER D N 1
ATOM 4743 C CA . SER C 2 67 ? 34.73248 25.46751 1.80083 1.000 74.17295 67 SER D CA 1
ATOM 4744 C C . SER C 2 67 ? 33.42269 24.83400 1.33971 1.000 74.39700 67 SER D C 1
ATOM 4745 O O . SER C 2 67 ? 32.57986 24.49011 2.17711 1.000 79.22293 67 SER D O 1
ATOM 4753 N N . ALA C 2 68 ? 33.23760 24.67403 0.03025 1.000 75.88152 68 ALA D N 1
ATOM 4754 C CA . ALA C 2 68 ? 32.02740 24.09052 -0.53149 1.000 68.76127 68 ALA D CA 1
ATOM 4755 C C . ALA C 2 68 ? 32.10861 22.57556 -0.65880 1.000 67.67097 68 ALA D C 1
ATOM 4756 O O . ALA C 2 68 ? 31.18808 21.96311 -1.21179 1.000 63.65360 68 ALA D O 1
ATOM 4763 N N . ILE C 2 69 ? 33.18115 21.96073 -0.17001 1.000 69.61749 69 ILE D N 1
ATOM 4764 C CA . ILE C 2 69 ? 33.30290 20.50720 -0.17688 1.000 64.55793 69 ILE D CA 1
ATOM 4765 C C . ILE C 2 69 ? 32.52800 19.96182 1.01636 1.000 65.88081 69 ILE D C 1
ATOM 4766 O O . ILE C 2 69 ? 32.83306 20.28722 2.16877 1.000 71.89640 69 ILE D O 1
ATOM 4782 N N . THR C 2 70 ? 31.51933 19.13422 0.74084 1.000 56.64541 70 THR D N 1
ATOM 4783 C CA . THR C 2 70 ? 30.65397 18.59077 1.77618 1.000 55.93873 70 THR D CA 1
ATOM 4784 C C . THR C 2 70 ? 30.89785 17.11628 2.05916 1.000 51.67497 70 THR D C 1
ATOM 4785 O O . THR C 2 70 ? 30.32968 16.58804 3.02200 1.000 48.32747 70 THR D O 1
ATOM 4796 N N . GLY C 2 71 ? 31.70891 16.44014 1.25556 1.000 53.83346 71 GLY D N 1
ATOM 4797 C CA . GLY C 2 71 ? 31.94466 15.02390 1.47160 1.000 49.06218 71 GLY D CA 1
ATOM 4798 C C . GLY C 2 71 ? 32.89941 14.47808 0.43586 1.000 53.96760 71 GLY D C 1
ATOM 4799 O O . GLY C 2 71 ? 33.43778 15.21063 -0.40001 1.000 53.77196 71 GLY D O 1
ATOM 4803 N N . SER C 2 72 ? 33.09536 13.15771 0.49776 1.000 53.92011 72 SER D N 1
ATOM 4804 C CA . SER C 2 72 ? 34.08383 12.51695 -0.36386 1.000 53.89617 72 SER D CA 1
ATOM 4805 C C . SER C 2 72 ? 33.73642 12.66863 -1.83954 1.000 53.30025 72 SER D C 1
ATOM 4806 O O . SER C 2 72 ? 34.63845 12.75156 -2.67929 1.000 56.37798 72 SER D O 1
ATOM 4814 N N . ARG C 2 73 ? 32.44695 12.71457 -2.17946 1.000 61.02895 73 ARG D N 1
ATOM 4815 C CA . ARG C 2 73 ? 32.06559 12.86437 -3.58109 1.000 57.96271 73 ARG D CA 1
ATOM 4816 C C . ARG C 2 73 ? 32.48973 14.22507 -4.12333 1.000 59.14026 73 ARG D C 1
ATOM 4817 O O . ARG C 2 73 ? 33.08238 14.31689 -5.20665 1.000 61.18620 73 ARG D O 1
ATOM 4838 N N . ASP C 2 74 ? 32.17709 15.29662 -3.38975 1.000 54.55595 74 ASP D N 1
ATOM 4839 C CA . ASP C 2 74 ? 32.56663 16.63340 -3.82501 1.000 53.10082 74 ASP D CA 1
ATOM 4840 C C . ASP C 2 74 ? 34.07868 16.73441 -3.97660 1.000 60.80829 74 ASP D C 1
ATOM 4841 O O . ASP C 2 74 ? 34.58231 17.26343 -4.97480 1.000 63.58755 74 ASP D O 1
ATOM 4850 N N . ALA C 2 75 ? 34.81995 16.23351 -2.98490 1.000 58.40245 75 ALA D N 1
ATOM 4851 C CA . ALA C 2 75 ? 36.27571 16.29867 -3.03981 1.000 59.40880 75 ALA D CA 1
ATOM 4852 C C . ALA C 2 75 ? 36.81758 15.51694 -4.22905 1.000 67.08826 75 ALA D C 1
ATOM 4853 O O . ALA C 2 75 ? 37.70917 15.99414 -4.94102 1.000 78.87407 75 ALA D O 1
ATOM 4860 N N . THR C 2 76 ? 36.29207 14.31233 -4.46008 1.000 66.17355 76 THR D N 1
ATOM 4861 C CA . THR C 2 76 ? 36.75446 13.50055 -5.58078 1.000 74.98048 76 THR D CA 1
ATOM 4862 C C . THR C 2 76 ? 36.49289 14.19933 -6.90998 1.000 77.52011 76 THR D C 1
ATOM 4863 O O . THR C 2 76 ? 37.36335 14.23372 -7.78791 1.000 72.41950 76 THR D O 1
ATOM 4874 N N . ARG C 2 77 ? 35.29072 14.75878 -7.08042 1.000 72.27388 77 ARG D N 1
ATOM 4875 C CA . ARG C 2 77 ? 34.97140 15.43594 -8.33351 1.000 73.68056 77 ARG D CA 1
ATOM 4876 C C . ARG C 2 77 ? 35.85137 16.66381 -8.53479 1.000 73.14781 77 ARG D C 1
ATOM 4877 O O . ARG C 2 77 ? 36.35399 16.90367 -9.63981 1.000 69.59034 77 ARG D O 1
ATOM 4898 N N . GLU C 2 78 ? 36.04829 17.45629 -7.47797 1.000 68.05591 78 GLU D N 1
ATOM 4899 C CA . GLU C 2 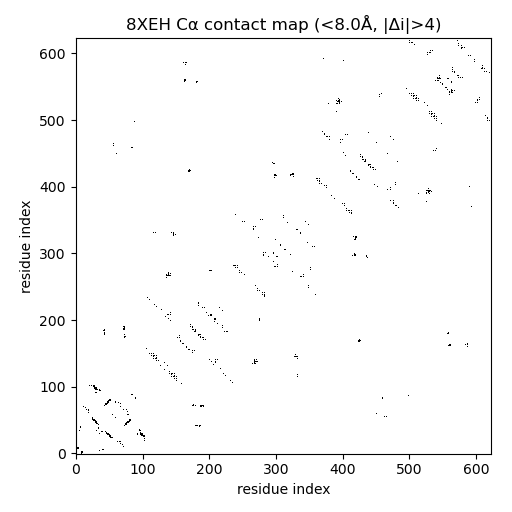78 ? 36.90850 18.62995 -7.58628 1.000 71.27300 78 GLU D CA 1
ATOM 4900 C C . GLU C 2 78 ? 38.33290 18.23476 -7.95597 1.000 70.21949 78 GLU D C 1
ATOM 4901 O O . GLU C 2 78 ? 38.96277 18.87395 -8.80766 1.000 72.14260 78 GLU D O 1
ATOM 4913 N N . SER C 2 79 ? 38.85734 17.17960 -7.32929 1.000 67.19739 79 SER D N 1
ATOM 4914 C CA . SER C 2 79 ? 40.21249 16.73524 -7.63503 1.000 71.92502 79 SER D CA 1
ATOM 4915 C C . SER C 2 79 ? 40.31964 16.26486 -9.07937 1.000 74.65810 79 SER D C 1
ATOM 4916 O O . SER C 2 79 ? 41.27370 16.60766 -9.78745 1.000 76.80306 79 SER D O 1
ATOM 4924 N N . PHE C 2 80 ? 39.34761 15.47072 -9.53534 1.000 71.66586 80 PHE D N 1
ATOM 4925 C CA . PHE C 2 80 ? 39.35137 15.04148 -10.92940 1.000 76.49936 80 PHE D CA 1
ATOM 4926 C C . PHE C 2 80 ? 39.32864 16.24086 -11.86723 1.000 76.04618 80 PHE D C 1
ATOM 4927 O O . PHE C 2 80 ? 40.01240 16.24748 -12.89766 1.000 80.43675 80 PHE D O 1
ATOM 4944 N N . ASN C 2 81 ? 38.54886 17.26910 -11.52419 1.000 75.63980 81 ASN D N 1
ATOM 4945 C CA . ASN C 2 81 ? 38.49391 18.46804 -12.35072 1.000 74.34813 81 ASN D CA 1
ATOM 4946 C C . ASN C 2 81 ? 39.77607 19.28603 -12.26881 1.000 77.46425 81 ASN D C 1
ATOM 4947 O O . ASN C 2 81 ? 40.03831 20.09217 -13.16778 1.000 75.51110 81 ASN D O 1
ATOM 4958 N N . LYS C 2 82 ? 40.57612 19.10133 -11.21672 1.000 75.64025 82 LYS D N 1
ATOM 4959 C CA . LYS C 2 82 ? 41.84194 19.80785 -11.06503 1.000 79.95790 82 LYS D CA 1
ATOM 4960 C C . LYS C 2 82 ? 43.04669 18.90492 -11.31441 1.000 79.31387 82 LYS D C 1
ATOM 4961 O O . LYS C 2 82 ? 44.16544 19.24605 -10.91751 1.000 75.34325 82 LYS D O 1
ATOM 4980 N N . GLY C 2 83 ? 42.84260 17.75897 -11.95937 1.000 84.36614 83 GLY D N 1
ATOM 4981 C CA . GLY C 2 83 ? 43.93301 16.86397 -12.28084 1.000 84.65439 83 GLY D CA 1
ATOM 4982 C C . GLY C 2 83 ? 44.62596 16.21822 -11.10130 1.000 85.98717 83 GLY D C 1
ATOM 4983 O O . GLY C 2 83 ? 45.62487 15.51867 -11.30546 1.000 88.11169 83 GLY D O 1
ATOM 4987 N N . LEU C 2 84 ? 44.14140 16.42622 -9.87391 1.000 89.36748 84 LEU D N 1
ATOM 4988 C CA . LEU C 2 84 ? 44.75341 15.77020 -8.72253 1.000 80.95527 84 LEU D CA 1
ATOM 4989 C C . LEU C 2 84 ? 44.63063 14.25597 -8.81582 1.000 97.85706 84 LEU D C 1
ATOM 4990 O O . LEU C 2 84 ? 45.47076 13.52955 -8.27332 1.000 103.62693 84 LEU D O 1
ATOM 5006 N N . ILE C 2 85 ? 43.58797 13.76557 -9.48020 1.000 81.60783 85 ILE D N 1
ATOM 5007 C CA . ILE C 2 85 ? 43.42616 12.35015 -9.78360 1.000 89.17552 85 ILE D CA 1
ATOM 5008 C C . ILE C 2 85 ? 43.06857 12.23234 -11.25808 1.000 81.57886 85 ILE D C 1
ATOM 5009 O O . ILE C 2 85 ? 42.33274 13.06788 -11.79544 1.000 83.91311 85 ILE D O 1
ATOM 5025 N N . LYS C 2 86 ? 43.59534 11.20115 -11.91452 1.000 80.71401 86 LYS D N 1
ATOM 5026 C CA . LYS C 2 86 ? 43.43675 11.05485 -13.35534 1.000 83.04451 86 LYS D CA 1
ATOM 5027 C C . LYS C 2 86 ? 42.27373 10.15672 -13.74972 1.000 83.67763 86 LYS D C 1
ATOM 5028 O O . LYS C 2 86 ? 41.71327 10.33690 -14.83552 1.000 85.21329 86 LYS D O 1
ATOM 5047 N N . GLU C 2 87 ? 41.89388 9.20044 -12.90592 1.000 83.81546 87 GLU D N 1
ATOM 5048 C CA . GLU C 2 87 ? 40.78823 8.28642 -13.18942 1.000 85.03422 87 GLU D CA 1
ATOM 5049 C C . GLU C 2 87 ? 39.73706 8.46825 -12.09647 1.000 80.64670 87 GLU D C 1
ATOM 5050 O O . GLU C 2 87 ? 39.72605 7.74497 -11.09721 1.000 72.43866 87 GLU D O 1
ATOM 5062 N N . GLY C 2 88 ? 38.84869 9.44493 -12.29381 1.000 88.82791 88 GLY D N 1
ATOM 5063 C CA . GLY C 2 88 ? 37.79206 9.69722 -11.33110 1.000 101.95899 88 GLY D CA 1
ATOM 5064 C C . GLY C 2 88 ? 36.78952 8.57095 -11.21025 1.000 70.40674 88 GLY D C 1
ATOM 5065 O O . GLY C 2 88 ? 36.11687 8.46142 -10.17895 1.000 72.40007 88 GLY D O 1
ATOM 5069 N N . GLU C 2 89 ? 36.66869 7.73357 -12.24292 1.000 75.80500 89 GLU D N 1
ATOM 5070 C CA . GLU C 2 89 ? 35.76883 6.58900 -12.15683 1.000 77.11600 89 GLU D CA 1
ATOM 5071 C C . GLU C 2 89 ? 36.20958 5.63529 -11.05389 1.000 75.80095 89 GLU D C 1
ATOM 5072 O O . GLU C 2 89 ? 35.37385 5.06541 -10.34030 1.000 73.97372 89 GLU D O 1
ATOM 5084 N N . ILE C 2 90 ? 37.52272 5.46565 -10.88412 1.000 68.68640 90 ILE D N 1
ATOM 5085 C CA . ILE C 2 90 ? 38.02024 4.56320 -9.85218 1.000 70.77363 90 ILE D CA 1
ATOM 5086 C C . ILE C 2 90 ? 37.65478 5.09276 -8.46986 1.000 65.82090 90 ILE D C 1
ATOM 5087 O O . ILE C 2 90 ? 37.29458 4.32637 -7.57101 1.000 67.06492 90 ILE D O 1
ATOM 5103 N N . TRP C 2 91 ? 37.72099 6.41145 -8.27929 1.000 63.61179 91 TRP D N 1
ATOM 5104 C CA . TRP C 2 91 ? 37.38847 6.98716 -6.97972 1.000 64.50091 91 TRP D CA 1
ATOM 5105 C C . TRP C 2 91 ? 35.88411 7.00198 -6.72875 1.000 63.52026 91 TRP D C 1
ATOM 5106 O O . TRP C 2 91 ? 35.44698 6.83631 -5.58142 1.000 69.22865 91 TRP D O 1
ATOM 5127 N N . MET C 2 92 ? 35.07759 7.18744 -7.77583 1.000 62.72884 92 MET D N 1
ATOM 5128 C CA . MET C 2 92 ? 33.63900 6.98916 -7.62998 1.000 63.92094 92 MET D CA 1
ATOM 5129 C C . MET C 2 92 ? 33.33934 5.55852 -7.19059 1.000 61.57728 92 MET D C 1
ATOM 5130 O O . MET C 2 92 ? 32.50364 5.32672 -6.30634 1.000 59.30584 92 MET D O 1
ATOM 5144 N N . GLU C 2 93 ? 34.02488 4.58231 -7.79149 1.000 61.99125 93 GLU D N 1
ATOM 5145 C CA . GLU C 2 93 ? 33.84296 3.19633 -7.37411 1.000 61.38938 93 GLU D CA 1
ATOM 5146 C C . GLU C 2 93 ? 34.30880 2.99173 -5.93733 1.000 59.15478 93 GLU D C 1
ATOM 5147 O O . GLU C 2 93 ? 33.72932 2.18975 -5.19794 1.000 55.45368 93 GLU D O 1
ATOM 5159 N N . MET C 2 94 ? 35.36546 3.69682 -5.52936 1.000 56.78332 94 MET D N 1
ATOM 5160 C CA . MET C 2 94 ? 35.79249 3.64912 -4.13425 1.000 58.01579 94 MET D CA 1
ATOM 5161 C C . MET C 2 94 ? 34.66642 4.10007 -3.21374 1.000 60.13729 94 MET D C 1
ATOM 5162 O O . MET C 2 94 ? 34.34298 3.42782 -2.22686 1.000 52.96955 94 MET D O 1
ATOM 5176 N N . ILE C 2 95 ? 34.06829 5.25565 -3.51792 1.000 58.67747 95 ILE D N 1
ATOM 5177 C CA . ILE C 2 95 ? 32.91370 5.72014 -2.74980 1.000 54.52371 95 ILE D CA 1
ATOM 5178 C C . ILE C 2 95 ? 31.85177 4.63037 -2.70010 1.000 57.80931 95 ILE D C 1
ATOM 5179 O O . ILE C 2 95 ? 31.26682 4.35340 -1.64484 1.000 51.02614 95 ILE D O 1
ATOM 5195 N N . LYS C 2 96 ? 31.58733 3.99501 -3.84425 1.000 55.65287 96 LYS D N 1
ATOM 5196 C CA . LYS C 2 96 ? 30.61524 2.90477 -3.87658 1.000 53.23775 96 LYS D CA 1
ATOM 5197 C C . LYS C 2 96 ? 30.99341 1.79943 -2.89335 1.000 55.22070 96 LYS D C 1
ATOM 5198 O O . LYS C 2 96 ? 30.13124 1.26708 -2.18366 1.000 49.10749 96 LYS D O 1
ATOM 5217 N N . SER C 2 97 ? 32.27825 1.43982 -2.83803 1.000 55.45629 97 SER D N 1
ATOM 5218 C CA . SER C 2 97 ? 32.71308 0.38077 -1.93153 1.000 55.41067 97 SER D CA 1
ATOM 5219 C C . SER C 2 97 ? 32.56975 0.80813 -0.47712 1.000 47.80554 97 SER D C 1
ATOM 5220 O O . SER C 2 97 ? 32.14897 0.01192 0.37036 1.000 47.97276 97 SER D O 1
ATOM 5228 N N . ARG C 2 98 ? 32.92394 2.05863 -0.16823 1.000 49.40191 98 ARG D N 1
ATOM 5229 C CA . ARG C 2 98 ? 32.76079 2.56126 1.19162 1.000 51.66554 98 ARG D CA 1
ATOM 5230 C C . ARG C 2 98 ? 31.34423 2.32252 1.69709 1.000 48.48320 98 ARG D C 1
ATOM 5231 O O . ARG C 2 98 ? 31.14476 1.92579 2.85117 1.000 48.56171 98 ARG D O 1
ATOM 5252 N N . ASN C 2 99 ? 30.34709 2.54700 0.84035 1.000 44.53854 99 ASN D N 1
ATOM 5253 C CA . ASN C 2 99 ? 28.95124 2.39958 1.22954 1.000 42.85763 99 ASN D CA 1
ATOM 5254 C C . ASN C 2 99 ? 28.50786 0.94470 1.32926 1.000 44.31725 99 ASN D C 1
ATOM 5255 O O . ASN C 2 99 ? 27.42967 0.68259 1.87355 1.000 44.26051 99 ASN D O 1
ATOM 5266 N N . GLN C 2 100 ? 29.29881 0.00051 0.82131 1.000 44.33961 100 GLN D N 1
ATOM 5267 C CA . GLN C 2 100 ? 29.00587 -1.42054 0.94961 1.000 46.71000 100 GLN D CA 1
ATOM 5268 C C . GLN C 2 100 ? 29.67440 -2.04808 2.16689 1.000 43.00858 100 GLN D C 1
ATOM 5269 O O . GLN C 2 100 ? 29.64944 -3.27490 2.31000 1.000 45.76864 100 GLN D O 1
ATOM 5283 N N . THR C 2 101 ? 30.26706 -1.23742 3.04472 1.000 40.69885 101 THR D N 1
ATOM 5284 C CA . THR C 2 101 ? 31.09222 -1.78678 4.11544 1.000 50.04232 101 THR D CA 1
ATOM 5285 C C . THR C 2 101 ? 30.26456 -2.59203 5.11004 1.000 46.60105 101 THR D C 1
ATOM 5286 O O . THR C 2 101 ? 30.70617 -3.64718 5.58145 1.000 39.07321 101 THR D O 1
ATOM 5297 N N . SER C 2 102 ? 29.06757 -2.11219 5.44838 1.000 40.14037 102 SER D N 1
ATOM 5298 C CA . SER C 2 102 ? 28.22530 -2.82442 6.39873 1.000 38.27268 102 SER D CA 1
ATOM 5299 C C . SER C 2 102 ? 27.76809 -4.18023 5.87829 1.000 38.53968 102 SER D C 1
ATOM 5300 O O . SER C 2 102 ? 27.27503 -4.98997 6.67087 1.000 38.09931 102 SER D O 1
ATOM 5308 N N . HIS C 2 103 ? 27.92871 -4.45122 4.58071 1.000 41.82417 103 HIS D N 1
ATOM 5309 C CA . HIS C 2 103 ? 27.45068 -5.68444 3.96852 1.000 45.15562 103 HIS D CA 1
ATOM 5310 C C . HIS C 2 103 ? 28.58322 -6.63785 3.59562 1.000 46.26887 103 HIS D C 1
ATOM 5311 O O . HIS C 2 103 ? 28.36178 -7.58004 2.82839 1.000 46.23875 103 HIS D O 1
ATOM 5325 N N . THR C 2 104 ? 29.79294 -6.42025 4.11997 1.000 44.74918 104 THR D N 1
ATOM 5326 C CA . THR C 2 104 ? 30.89612 -7.32058 3.80195 1.000 49.14409 104 THR D CA 1
ATOM 5327 C C . THR C 2 104 ? 30.76223 -8.67660 4.48406 1.000 49.57577 104 THR D C 1
ATOM 5328 O O . THR C 2 104 ? 31.54955 -9.58001 4.18347 1.000 48.72684 104 THR D O 1
ATOM 5339 N N . TYR C 2 105 ? 29.79822 -8.84423 5.39312 1.000 49.90941 105 TYR D N 1
ATOM 5340 C CA . TYR C 2 105 ? 29.53059 -10.17210 5.93192 1.000 47.22937 105 TYR D CA 1
ATOM 5341 C C . TYR C 2 105 ? 28.94977 -11.09974 4.87199 1.000 55.77083 105 TYR D C 1
ATOM 5342 O O . TYR C 2 105 ? 28.97044 -12.32105 5.05641 1.000 55.25150 105 TYR D O 1
ATOM 5360 N N . ASN C 2 106 ? 28.43428 -10.54863 3.77280 1.000 54.81269 106 ASN D N 1
ATOM 5361 C CA . ASN C 2 106 ? 28.08424 -11.34562 2.60365 1.000 57.29743 106 ASN D CA 1
ATOM 5362 C C . ASN C 2 106 ? 29.35246 -11.60745 1.80016 1.000 60.47357 106 ASN D C 1
ATOM 5363 O O . ASN C 2 106 ? 30.05284 -10.66441 1.41394 1.000 53.97177 106 ASN D O 1
ATOM 5374 N N . GLN C 2 107 ? 29.64629 -12.88509 1.54896 1.000 69.08367 107 GLN D N 1
ATOM 5375 C CA . GLN C 2 107 ? 30.90281 -13.24092 0.89735 1.000 69.78561 107 GLN D CA 1
ATOM 5376 C C . GLN C 2 107 ? 31.04708 -12.55242 -0.45520 1.000 66.95491 107 GLN D C 1
ATOM 5377 O O . GLN C 2 107 ? 32.14605 -12.12328 -0.82520 1.000 67.63890 107 GLN D O 1
ATOM 5391 N N . SER C 2 108 ? 29.95040 -12.43280 -1.20667 1.000 64.97438 108 SER D N 1
ATOM 5392 C CA . SER C 2 108 ? 30.02963 -11.83970 -2.53866 1.000 57.16718 108 SER D CA 1
ATOM 5393 C C . SER C 2 108 ? 30.45468 -10.37697 -2.46698 1.000 63.37533 108 SER D C 1
ATOM 5394 O O . SER C 2 108 ? 31.33366 -9.93465 -3.21781 1.000 63.18665 108 SER D O 1
ATOM 5402 N N . VAL C 2 109 ? 29.83185 -9.60739 -1.57090 1.000 62.68435 109 VAL D N 1
ATOM 5403 C CA . VAL C 2 109 ? 30.17181 -8.19284 -1.43131 1.000 55.06151 109 VAL D CA 1
ATOM 5404 C C . VAL C 2 109 ? 31.62563 -8.03910 -1.00258 1.000 55.32100 109 VAL D C 1
ATOM 5405 O O . VAL C 2 109 ? 32.36953 -7.20583 -1.53858 1.000 57.78667 109 VAL D O 1
ATOM 5418 N N . ALA C 2 110 ? 32.04668 -8.83514 -0.01657 1.000 56.41612 110 ALA D N 1
ATOM 5419 C CA . ALA C 2 110 ? 33.42294 -8.76146 0.45759 1.000 53.11358 110 ALA D CA 1
ATOM 5420 C C . ALA C 2 110 ? 34.40689 -9.07342 -0.66051 1.000 60.70739 110 ALA D C 1
ATOM 5421 O O . ALA C 2 110 ? 35.42331 -8.38721 -0.81064 1.000 63.61969 110 ALA D O 1
ATOM 5428 N N . ASP C 2 111 ? 34.12510 -10.10910 -1.45394 1.000 55.56040 111 ASP D N 1
ATOM 5429 C CA . ASP C 2 111 ? 35.03225 -10.47456 -2.53625 1.000 61.44212 111 ASP D CA 1
ATOM 5430 C C . ASP C 2 111 ? 35.08181 -9.39062 -3.60513 1.000 61.25428 111 ASP D C 1
ATOM 5431 O O . ASP C 2 111 ? 36.16048 -9.06804 -4.11599 1.000 59.91820 111 ASP D O 1
ATOM 5440 N N . GLU C 2 112 ? 33.92685 -8.82342 -3.96491 1.000 60.93239 112 GLU D N 1
ATOM 5441 C CA . GLU C 2 112 ? 33.91564 -7.71025 -4.91031 1.000 63.61603 112 GLU D CA 1
ATOM 5442 C C . GLU C 2 112 ? 34.79724 -6.57242 -4.41153 1.000 65.78869 112 GLU D C 1
ATOM 5443 O O . GLU C 2 112 ? 35.65777 -6.06073 -5.14484 1.000 61.38205 112 GLU D O 1
ATOM 5455 N N . ILE C 2 113 ? 34.59492 -6.16349 -3.15657 1.000 65.27319 113 ILE D N 1
ATOM 5456 C CA . ILE C 2 113 ? 35.36171 -5.04802 -2.61181 1.000 66.43340 113 ILE D CA 1
ATOM 5457 C C . ILE C 2 113 ? 36.84906 -5.37658 -2.62316 1.000 66.77449 113 ILE D C 1
ATOM 5458 O O . ILE C 2 113 ? 37.67284 -4.56076 -3.04289 1.000 69.60990 113 ILE D O 1
ATOM 5474 N N . VAL C 2 114 ? 37.21263 -6.57793 -2.16533 1.000 70.25319 114 VAL D N 1
ATOM 5475 C CA . VAL C 2 114 ? 38.62095 -6.96377 -2.09271 1.000 70.21641 114 VAL D CA 1
ATOM 5476 C C . VAL C 2 114 ? 39.25740 -6.94241 -3.47707 1.000 66.05720 114 VAL D C 1
ATOM 5477 O O . VAL C 2 114 ? 40.38903 -6.46767 -3.65345 1.000 63.24830 114 VAL D O 1
ATOM 5490 N N . LYS C 2 115 ? 38.55729 -7.48765 -4.47284 1.000 59.71084 115 LYS D N 1
ATOM 5491 C CA . LYS C 2 115 ? 39.06815 -7.48156 -5.83869 1.000 67.05504 115 LYS D CA 1
ATOM 5492 C C . LYS C 2 115 ? 39.31338 -6.05625 -6.31413 1.000 69.67991 115 LYS D C 1
ATOM 5493 O O . LYS C 2 115 ? 40.37001 -5.74795 -6.88314 1.000 69.06610 115 LYS D O 1
ATOM 5512 N N . ASN C 2 116 ? 38.34567 -5.16613 -6.07926 1.000 66.23625 116 ASN D N 1
ATOM 5513 C CA . ASN C 2 116 ? 38.52801 -3.77523 -6.48261 1.000 66.34530 116 ASN D CA 1
ATOM 5514 C C . ASN C 2 116 ? 39.71265 -3.14268 -5.75871 1.000 68.05063 116 ASN D C 1
ATOM 5515 O O . ASN C 2 116 ? 40.46750 -2.36258 -6.35185 1.000 67.16659 116 ASN D O 1
ATOM 5526 N N . ILE C 2 117 ? 39.89683 -3.47365 -4.47828 1.000 67.12407 117 ILE D N 1
ATOM 5527 C CA . ILE C 2 117 ? 41.02585 -2.93515 -3.72336 1.000 63.73596 117 ILE D CA 1
ATOM 5528 C C . ILE C 2 117 ? 42.33680 -3.35375 -4.37459 1.000 68.98031 117 ILE D C 1
ATOM 5529 O O . ILE C 2 117 ? 43.20981 -2.52312 -4.65390 1.000 70.53081 117 ILE D O 1
ATOM 5545 N N . ILE C 2 118 ? 42.49359 -4.65497 -4.62198 1.000 73.08279 118 ILE D N 1
ATOM 5546 C CA . ILE C 2 118 ? 43.79447 -5.16200 -5.04558 1.000 79.10122 118 ILE D CA 1
ATOM 5547 C C . ILE C 2 118 ? 44.09773 -4.77190 -6.48693 1.000 77.20183 118 ILE D C 1
ATOM 5548 O O . ILE C 2 118 ? 45.26172 -4.53858 -6.83774 1.000 77.80005 118 ILE D O 1
ATOM 5564 N N . ASN C 2 119 ? 43.08046 -4.68610 -7.34451 1.000 69.95353 119 ASN D N 1
ATOM 5565 C CA . ASN C 2 119 ? 43.35144 -4.47447 -8.76141 1.000 74.68882 119 ASN D CA 1
ATOM 5566 C C . ASN C 2 119 ? 43.52926 -3.00189 -9.11557 1.000 74.97428 119 ASN D C 1
ATOM 5567 O O . ASN C 2 119 ? 44.43006 -2.65931 -9.89035 1.000 72.04581 119 ASN D O 1
ATOM 5578 N N . PHE C 2 120 ? 42.69919 -2.11934 -8.56123 1.000 74.11908 120 PHE D N 1
ATOM 5579 C CA . PHE C 2 120 ? 42.67018 -0.72515 -8.98548 1.000 72.39194 120 PHE D CA 1
ATOM 5580 C C . PHE C 2 120 ? 42.98112 0.25555 -7.86629 1.000 71.10928 120 PHE D C 1
ATOM 5581 O O . PHE C 2 120 ? 43.78794 1.17262 -8.06225 1.000 69.57074 120 PHE D O 1
ATOM 5598 N N . TYR C 2 121 ? 42.36265 0.09548 -6.69429 1.000 71.01649 121 TYR D N 1
ATOM 5599 C CA . TYR C 2 121 ? 42.41247 1.15245 -5.68842 1.000 76.29449 121 TYR D CA 1
ATOM 5600 C C . TYR C 2 121 ? 43.83665 1.41204 -5.21227 1.000 78.77978 121 TYR D C 1
ATOM 5601 O O . TYR C 2 121 ? 44.24633 2.56996 -5.06869 1.000 84.70994 121 TYR D O 1
ATOM 5619 N N . HIS C 2 122 ? 44.60531 0.35226 -4.95407 1.000 70.28962 122 HIS D N 1
ATOM 5620 C CA . HIS C 2 122 ? 45.95347 0.53854 -4.42698 1.000 74.56321 122 HIS D CA 1
ATOM 5621 C C . HIS C 2 122 ? 46.78261 1.42994 -5.34413 1.000 77.60834 122 HIS D C 1
ATOM 5622 O O . HIS C 2 122 ? 47.43643 2.37485 -4.88688 1.000 79.62354 122 HIS D O 1
ATOM 5636 N N . THR C 2 123 ? 46.76662 1.14371 -6.64765 1.000 73.20418 123 THR D N 1
ATOM 5637 C CA . THR C 2 123 ? 47.52927 1.95460 -7.59109 1.000 83.62320 123 THR D CA 1
ATOM 5638 C C . THR C 2 123 ? 47.09491 3.41443 -7.53039 1.000 76.17636 123 THR D C 1
ATOM 5639 O O . THR C 2 123 ? 47.93233 4.32402 -7.50293 1.000 76.13032 123 THR D O 1
ATOM 5650 N N . SER C 2 124 ? 45.78202 3.65753 -7.50534 1.000 82.82374 124 SER D N 1
ATOM 5651 C CA . SER C 2 124 ? 45.28862 5.02919 -7.44009 1.000 81.85457 124 SER D CA 1
ATOM 5652 C C . SER C 2 124 ? 45.75738 5.72311 -6.16753 1.000 80.48352 124 SER D C 1
ATOM 5653 O O . SER C 2 124 ? 46.19279 6.88017 -6.20781 1.000 66.39434 124 SER D O 1
ATOM 5661 N N . PHE C 2 125 ? 45.67272 5.03382 -5.02632 1.000 72.11589 125 PHE D N 1
ATOM 5662 C CA . PHE C 2 125 ? 46.15534 5.60988 -3.77512 1.000 72.84414 125 PHE D CA 1
ATOM 5663 C C . PHE C 2 125 ? 47.62165 6.01191 -3.89265 1.000 69.89905 125 PHE D C 1
ATOM 5664 O O . PHE C 2 125 ? 48.01243 7.11305 -3.48853 1.000 73.08573 125 PHE D O 1
ATOM 5681 N N . GLN C 2 126 ? 48.45260 5.12246 -4.44019 1.000 75.74935 126 GLN D N 1
ATOM 5682 C CA . GLN C 2 126 ? 49.87484 5.42290 -4.56934 1.000 88.99812 126 GLN D CA 1
ATOM 5683 C C . GLN C 2 126 ? 50.09562 6.63127 -5.47077 1.000 88.18287 126 GLN D C 1
ATOM 5684 O O . GLN C 2 126 ? 50.86737 7.53774 -5.13698 1.000 80.87379 126 GLN D O 1
ATOM 5698 N N . ALA C 2 127 ? 49.41866 6.66410 -6.62074 1.000 91.69079 127 ALA D N 1
ATOM 5699 C CA . ALA C 2 127 ? 49.56730 7.79742 -7.52699 1.000 97.61147 127 ALA D CA 1
ATOM 5700 C C . ALA C 2 127 ? 49.12805 9.09464 -6.86031 1.000 79.30391 127 ALA D C 1
ATOM 5701 O O . ALA C 2 127 ? 49.73470 10.15012 -7.07795 1.000 80.58167 127 ALA D O 1
ATOM 5708 N N . PHE C 2 128 ? 48.07445 9.03727 -6.04250 1.000 72.69405 128 PHE D N 1
ATOM 5709 C CA . PHE C 2 128 ? 47.62261 10.23689 -5.34616 1.000 75.67294 128 PHE D CA 1
ATOM 5710 C C . PHE C 2 128 ? 48.66295 10.71103 -4.33748 1.000 80.04122 128 PHE D C 1
ATOM 5711 O O . PHE C 2 128 ? 48.92334 11.91448 -4.22901 1.000 94.21167 128 PHE D O 1
ATOM 5728 N N . LEU C 2 129 ? 49.27184 9.78369 -3.59280 1.000 83.73271 129 LEU D N 1
ATOM 5729 C CA . LEU C 2 129 ? 50.34393 10.16334 -2.67632 1.000 83.91061 129 LEU D CA 1
ATOM 5730 C C . LEU C 2 129 ? 51.47926 10.84849 -3.42834 1.000 85.35861 129 LEU D C 1
ATOM 5731 O O . LEU C 2 129 ? 51.98803 11.88998 -2.99732 1.000 85.62702 129 LEU D O 1
ATOM 5747 N N . GLU C 2 130 ? 51.88704 10.27548 -4.56382 1.000 81.71972 130 GLU D N 1
ATOM 5748 C CA . GLU C 2 130 ? 52.96636 10.86834 -5.34682 1.000 89.77640 130 GLU D CA 1
ATOM 5749 C C . GLU C 2 130 ? 52.65649 12.31616 -5.70568 1.000 88.87573 130 GLU D C 1
ATOM 5750 O O . GLU C 2 130 ? 53.53847 13.18156 -5.65094 1.000 85.35035 130 GLU D O 1
ATOM 5762 N N . LYS C 2 131 ? 51.40385 12.59901 -6.06905 1.000 89.93133 131 LYS D N 1
ATOM 5763 C CA . LYS C 2 131 ? 51.04000 13.94385 -6.49843 1.000 86.83027 131 LYS D CA 1
ATOM 5764 C C . LYS C 2 131 ? 51.00766 14.92155 -5.33029 1.000 86.99236 131 LYS D C 1
ATOM 5765 O O . LYS C 2 131 ? 51.28233 16.11292 -5.51421 1.000 88.40970 131 LYS D O 1
ATOM 5784 N N . MET C 2 132 ? 50.68246 14.44584 -4.13289 1.000 89.72847 132 MET D N 1
ATOM 5785 C CA . MET C 2 132 ? 50.63404 15.30483 -2.95489 1.000 89.02740 132 MET D CA 1
ATOM 5786 C C . MET C 2 132 ? 51.94636 15.21787 -2.17671 1.000 85.80652 132 MET D C 1
ATOM 5787 O O . MET C 2 132 ? 53.02180 15.47300 -2.72155 1.000 90.09122 132 MET D O 1
ATOM 5801 N N . VAL D 2 6 ? 20.22624 11.48902 -5.25907 1.000 71.69848 6 VAL A N 1
ATOM 5802 C CA . VAL D 2 6 ? 19.17018 10.78751 -5.97862 1.000 76.76571 6 VAL A CA 1
ATOM 5803 C C . VAL D 2 6 ? 18.04273 10.39791 -5.02141 1.000 70.25629 6 VAL A C 1
ATOM 5804 O O . VAL D 2 6 ? 16.86982 10.65703 -5.29539 1.000 73.07861 6 VAL A O 1
ATOM 5808 N N . ARG D 2 7 ? 18.40197 9.78077 -3.89372 1.000 62.49519 7 ARG A N 1
ATOM 5809 C CA . ARG D 2 7 ? 17.40891 9.47169 -2.87128 1.000 60.38266 7 ARG A CA 1
ATOM 5810 C C . ARG D 2 7 ? 17.13599 10.68811 -1.99763 1.000 54.68957 7 ARG A C 1
ATOM 5811 O O . ARG D 2 7 ? 15.99178 10.92608 -1.59542 1.000 54.89354 7 ARG A O 1
ATOM 5832 N N . TRP D 2 8 ? 18.17519 11.47176 -1.70462 1.000 59.51439 8 TRP A N 1
ATOM 5833 C CA . TRP D 2 8 ? 17.99714 12.67434 -0.90321 1.000 53.59420 8 TRP A CA 1
ATOM 5834 C C . TRP D 2 8 ? 17.13128 13.70949 -1.60616 1.000 52.63681 8 TRP A C 1
ATOM 5835 O O . TRP D 2 8 ? 16.55294 14.57158 -0.93524 1.000 48.70258 8 TRP A O 1
ATOM 5856 N N . GLN D 2 9 ? 17.01778 13.64091 -2.93629 1.000 51.01635 9 GLN A N 1
ATOM 5857 C CA . GLN D 2 9 ? 16.19989 14.61306 -3.65549 1.000 50.76477 9 GLN A CA 1
ATOM 5858 C C . GLN D 2 9 ? 14.71505 14.35436 -3.43319 1.000 48.06601 9 GLN A C 1
ATOM 5859 O O . GLN D 2 9 ? 13.93979 15.29620 -3.22810 1.000 45.61397 9 GLN A O 1
ATOM 5873 N N . GLN D 2 10 ? 14.29701 13.08704 -3.47710 1.000 47.72235 10 GLN A N 1
ATOM 5874 C CA . GLN D 2 10 ? 12.91298 12.75926 -3.14965 1.000 51.37545 10 GLN A CA 1
ATOM 5875 C C . GLN D 2 10 ? 12.60110 13.14145 -1.70946 1.000 49.51447 10 GLN A C 1
ATOM 5876 O O . GLN D 2 10 ? 11.58555 13.78940 -1.43003 1.000 43.09911 10 GLN A O 1
ATOM 5890 N N . ARG D 2 11 ? 13.47381 12.74472 -0.77873 1.000 50.89809 11 ARG A N 1
ATOM 5891 C CA . ARG D 2 11 ? 13.32778 13.16209 0.61069 1.000 45.74736 11 ARG A CA 1
ATOM 5892 C C . ARG D 2 11 ? 13.19160 14.67409 0.71587 1.000 43.37432 11 ARG A C 1
ATOM 5893 O O . ARG D 2 11 ? 12.33846 15.18028 1.45327 1.000 39.53288 11 ARG A O 1
ATOM 5914 N N . LEU D 2 12 ? 14.02797 15.41176 -0.01921 1.000 45.05975 12 LEU A N 1
ATOM 5915 C CA . LEU D 2 12 ? 13.97185 16.86999 0.02452 1.000 44.14940 12 LEU A CA 1
ATOM 5916 C C . LEU D 2 12 ? 12.60734 17.37979 -0.42140 1.000 41.95909 12 LEU A C 1
ATOM 5917 O O . LEU D 2 12 ? 12.06056 18.31463 0.17585 1.000 33.13110 12 LEU A O 1
ATOM 5933 N N . ASN D 2 13 ? 12.03856 16.77535 -1.46791 1.000 46.82733 13 ASN A N 1
ATOM 5934 C CA . ASN D 2 13 ? 10.71669 17.18572 -1.93341 1.000 43.83264 13 ASN A CA 1
ATOM 5935 C C . ASN D 2 13 ? 9.66762 16.98929 -0.84549 1.000 38.59862 13 ASN A C 1
ATOM 5936 O O . ASN D 2 13 ? 8.85031 17.87946 -0.58587 1.000 38.40493 13 ASN A O 1
ATOM 5947 N N . ASN D 2 14 ? 9.67076 15.81989 -0.20150 1.000 41.04807 14 ASN A N 1
ATOM 5948 C CA . ASN D 2 14 ? 8.74104 15.58362 0.89782 1.000 45.11288 14 ASN A CA 1
ATOM 5949 C C . ASN D 2 14 ? 8.95221 16.59442 2.01724 1.000 38.40912 14 ASN A C 1
ATOM 5950 O O . ASN D 2 14 ? 7.98589 17.10614 2.59538 1.000 39.07145 14 ASN A O 1
ATOM 5961 N N . TYR D 2 15 ? 10.21365 16.89434 2.33333 1.000 37.60605 15 TYR A N 1
ATOM 5962 C CA . TYR D 2 15 ? 10.51527 17.88690 3.36023 1.000 39.00455 15 TYR A CA 1
ATOM 5963 C C . TYR D 2 15 ? 9.92861 19.24577 2.99965 1.000 38.81047 15 TYR A C 1
ATOM 5964 O O . TYR D 2 15 ? 9.42112 19.96253 3.87083 1.000 38.36066 15 TYR A O 1
ATOM 5982 N N . ALA D 2 16 ? 9.97500 19.61185 1.71610 1.000 35.86321 16 ALA A N 1
ATOM 5983 C CA . ALA D 2 16 ? 9.40599 20.88656 1.29144 1.000 40.73976 16 ALA A CA 1
ATOM 5984 C C . ALA D 2 16 ? 7.90800 20.93998 1.56462 1.000 41.07639 16 ALA A C 1
ATOM 5985 O O . ALA D 2 16 ? 7.38411 21.97637 1.98996 1.000 37.00545 16 ALA A O 1
ATOM 5992 N N . ARG D 2 17 ? 7.20029 19.83314 1.32277 1.000 41.03892 17 ARG A N 1
ATOM 5993 C CA . ARG D 2 17 ? 5.76470 19.79778 1.58612 1.000 38.18768 17 ARG A CA 1
ATOM 5994 C C . ARG D 2 17 ? 5.47743 19.93087 3.07537 1.000 37.98482 17 ARG A C 1
ATOM 5995 O O . ARG D 2 17 ? 4.61379 20.71529 3.48487 1.000 37.97198 17 ARG A O 1
ATOM 6016 N N . ALA D 2 18 ? 6.18232 19.15462 3.90145 1.000 36.16276 18 ALA A N 1
ATOM 6017 C CA . ALA D 2 18 ? 6.00779 19.26739 5.34469 1.000 39.04356 18 ALA A CA 1
ATOM 6018 C C . ALA D 2 18 ? 6.27209 20.69043 5.81525 1.000 31.77160 18 ALA A C 1
ATOM 6019 O O . ALA D 2 18 ? 5.52273 21.23163 6.63608 1.000 37.74300 18 ALA A O 1
ATOM 6026 N N . LEU D 2 19 ? 7.33268 21.31484 5.30048 1.000 31.97807 19 LEU A N 1
ATOM 6027 C CA . LEU D 2 19 ? 7.64830 22.68339 5.69561 1.000 38.56010 19 LEU A CA 1
ATOM 6028 C C . LEU D 2 19 ? 6.53141 23.64175 5.29856 1.000 36.47760 19 LEU A C 1
ATOM 6029 O O . LEU D 2 19 ? 6.21287 24.57612 6.04332 1.000 34.79088 19 LEU A O 1
ATOM 6045 N N . GLN D 2 20 ? 5.92166 23.42610 4.13007 1.000 34.17716 20 GLN A N 1
ATOM 6046 C CA . GLN D 2 20 ? 4.80303 24.26756 3.71567 1.000 35.45509 20 GLN A CA 1
ATOM 6047 C C . GLN D 2 20 ? 3.69137 24.24309 4.75836 1.000 37.43343 20 GLN A C 1
ATOM 6048 O O . GLN D 2 20 ? 3.18379 25.29319 5.16887 1.000 39.99883 20 GLN A O 1
ATOM 6062 N N . GLN D 2 21 ? 3.30022 23.04586 5.20171 1.000 35.35272 21 GLN A N 1
ATOM 6063 C CA . GLN D 2 21 ? 2.28541 22.94457 6.24473 1.000 37.40225 21 GLN A CA 1
ATOM 6064 C C . GLN D 2 21 ? 2.72428 23.68141 7.50447 1.000 37.19952 21 GLN A C 1
ATOM 6065 O O . GLN D 2 21 ? 1.93515 24.41371 8.11353 1.000 39.38181 21 GLN A O 1
ATOM 6079 N N . LEU D 2 22 ? 3.98395 23.50267 7.90931 1.000 38.22526 22 LEU A N 1
ATOM 6080 C CA . LEU D 2 22 ? 4.48570 24.20473 9.08602 1.000 35.19249 22 LEU A CA 1
ATOM 6081 C C . LEU D 2 22 ? 4.47997 25.71264 8.86828 1.000 38.77767 22 LEU A C 1
ATOM 6082 O O . LEU D 2 22 ? 4.17295 26.48020 9.78855 1.000 35.46732 22 LEU A O 1
ATOM 6098 N N . SER D 2 23 ? 4.82093 26.15740 7.65632 1.000 39.09224 23 SER A N 1
ATOM 6099 C CA . SER D 2 23 ? 4.80759 27.58757 7.36840 1.000 42.43056 23 SER A CA 1
ATOM 6100 C C . SER D 2 23 ? 3.40785 28.16459 7.53287 1.000 40.71578 23 SER A C 1
ATOM 6101 O O . SER D 2 23 ? 3.23568 29.23659 8.12476 1.000 40.71634 23 SER A O 1
ATOM 6109 N N . LEU D 2 24 ? 2.39422 27.46603 7.01443 1.000 43.70665 24 LEU A N 1
ATOM 6110 C CA . LEU D 2 24 ? 1.01941 27.93165 7.16746 1.000 42.95845 24 LEU A CA 1
ATOM 6111 C C . LEU D 2 24 ? 0.67733 28.14807 8.63532 1.000 43.45095 24 LEU A C 1
ATOM 6112 O O . LEU D 2 24 ? 0.06039 29.15783 8.99731 1.000 40.35758 24 LEU A O 1
ATOM 6128 N N . ALA D 2 25 ? 1.07947 27.21218 9.49677 1.000 41.34952 25 ALA A N 1
ATOM 6129 C CA . ALA D 2 25 ? 0.78123 27.33710 10.91891 1.000 45.32459 25 ALA A CA 1
ATOM 6130 C C . ALA D 2 25 ? 1.56094 28.48433 11.55048 1.000 42.26876 25 ALA A C 1
ATOM 6131 O O . ALA D 2 25 ? 1.00906 29.25358 12.34632 1.000 32.07994 25 ALA A O 1
ATOM 6138 N N . VAL D 2 26 ? 2.84476 28.61526 11.20970 1.000 41.63128 26 VAL A N 1
ATOM 6139 C CA . VAL D 2 26 ? 3.66815 29.65866 11.81210 1.000 43.88849 26 VAL A CA 1
ATOM 6140 C C . VAL D 2 26 ? 3.18158 31.03723 11.38337 1.000 45.31787 26 VAL A C 1
ATOM 6141 O O . VAL D 2 26 ? 3.14136 31.97490 12.18991 1.000 41.34933 26 VAL A O 1
ATOM 6154 N N . ASN D 2 27 ? 2.80926 31.18685 10.11003 1.000 46.21157 27 ASN A N 1
ATOM 6155 C CA . ASN D 2 27 ? 2.27237 32.46267 9.64848 1.000 47.66875 27 ASN A CA 1
ATOM 6156 C C . ASN D 2 27 ? 0.92463 32.75330 10.29491 1.000 44.83906 27 ASN A C 1
ATOM 6157 O O . ASN D 2 27 ? 0.60847 33.91123 10.59267 1.000 40.96289 27 ASN A O 1
ATOM 6168 N N . LEU D 2 28 ? 0.11563 31.71519 10.51561 1.000 42.26434 28 LEU A N 1
ATOM 6169 C CA . LEU D 2 28 ? -1.14654 31.89924 11.22377 1.000 41.58415 28 LEU A CA 1
ATOM 6170 C C . LEU D 2 28 ? -0.89853 32.40692 12.63795 1.000 40.02042 28 LEU A C 1
ATOM 6171 O O . LEU D 2 28 ? -1.53952 33.36295 13.08986 1.000 41.15125 28 LEU A O 1
ATOM 6187 N N . ALA D 2 29 ? 0.04352 31.78126 13.34900 1.000 41.55313 29 ALA A N 1
ATOM 6188 C CA . ALA D 2 29 ? 0.40707 32.23874 14.68426 1.000 39.08349 29 ALA A CA 1
ATOM 6189 C C . ALA D 2 29 ? 0.96081 33.65624 14.67443 1.000 41.97930 29 ALA A C 1
ATOM 6190 O O . ALA D 2 29 ? 0.90273 34.34054 15.70222 1.000 37.86288 29 ALA A O 1
ATOM 6197 N N . GLN D 2 30 ? 1.50192 34.10899 13.54080 1.000 40.88636 30 GLN A N 1
ATOM 6198 C CA . GLN D 2 30 ? 2.00442 35.47529 13.45497 1.000 46.57663 30 GLN A CA 1
ATOM 6199 C C . GLN D 2 30 ? 0.86986 36.48948 13.37465 1.000 44.76042 30 GLN A C 1
ATOM 6200 O O . GLN D 2 30 ? 1.04276 37.64224 13.78638 1.000 47.55255 30 GLN A O 1
ATOM 6214 N N . THR D 2 31 ? -0.28875 36.08740 12.84911 1.000 44.05936 31 THR A N 1
ATOM 6215 C CA . THR D 2 31 ? -1.41880 36.99562 12.71304 1.000 39.37244 31 THR A CA 1
ATOM 6216 C C . THR D 2 31 ? -2.31668 37.02457 13.94287 1.000 43.08677 31 THR A C 1
ATOM 6217 O O . THR D 2 31 ? -3.01973 38.01917 14.15427 1.000 48.14200 31 THR A O 1
ATOM 6228 N N . ARG D 2 32 ? -2.31276 35.97353 14.75621 1.000 41.58866 32 ARG A N 1
ATOM 6229 C CA . ARG D 2 32 ? -3.21110 35.88980 15.89839 1.000 39.26695 32 ARG A CA 1
ATOM 6230 C C . ARG D 2 32 ? -2.69966 34.80922 16.83813 1.000 39.41960 32 ARG A C 1
ATOM 6231 O O . ARG D 2 32 ? -1.93679 33.92951 16.42125 1.000 42.82587 32 ARG A O 1
ATOM 6252 N N . PRO D 2 33 ? -3.09877 34.84604 18.10859 1.000 39.61073 33 PRO A N 1
ATOM 6253 C CA . PRO D 2 33 ? -2.75903 33.74468 19.01621 1.000 36.44813 33 PRO A CA 1
ATOM 6254 C C . PRO D 2 33 ? -3.39315 32.43793 18.56190 1.000 40.19179 33 PRO A C 1
ATOM 6255 O O . PRO D 2 33 ? -4.35625 32.41476 17.79237 1.000 37.97915 33 PRO A O 1
ATOM 6266 N N . LEU D 2 34 ? -2.83196 31.33638 19.05250 1.000 36.57081 34 LEU A N 1
ATOM 6267 C CA . LEU D 2 34 ? -3.30464 29.99800 18.73808 1.000 36.40587 34 LEU A CA 1
ATOM 6268 C C . LEU D 2 34 ? -3.94005 29.36417 19.96863 1.000 38.37805 34 LEU A C 1
ATOM 6269 O O . LEU D 2 34 ? -3.51990 29.61208 21.10281 1.000 43.89182 34 LEU A O 1
ATOM 6285 N N . SER D 2 35 ? -4.95291 28.53468 19.73313 1.000 35.91304 35 SER A N 1
ATOM 6286 C CA . SER D 2 35 ? -5.54705 27.76119 20.80977 1.000 34.23597 35 SER A CA 1
ATOM 6287 C C . SER D 2 35 ? -4.61824 26.61357 21.20581 1.000 34.18898 35 SER A C 1
ATOM 6288 O O . SER D 2 35 ? -3.67707 26.25918 20.48957 1.000 30.66406 35 SER A O 1
ATOM 6296 N N . ASP D 2 36 ? -4.89783 26.02477 22.37127 1.000 32.68463 36 ASP A N 1
ATOM 6297 C CA . ASP D 2 36 ? -4.07473 24.92007 22.85152 1.000 33.10480 36 ASP A CA 1
ATOM 6298 C C . ASP D 2 36 ? -4.04066 23.78185 21.83911 1.000 38.37742 36 ASP A C 1
ATOM 6299 O O . ASP D 2 36 ? -3.00014 23.13893 21.64958 1.000 33.59194 36 ASP A O 1
ATOM 6308 N N . LEU D 2 37 ? -5.17057 23.52042 21.17549 1.000 36.84951 37 LEU A N 1
ATOM 6309 C CA . LEU D 2 37 ? -5.20641 22.47584 20.15692 1.000 35.91130 37 LEU A CA 1
ATOM 6310 C C . LEU D 2 37 ? -4.34279 22.85016 18.95882 1.000 33.18541 37 LEU A C 1
ATOM 6311 O O . LEU D 2 37 ? -3.60433 22.00950 18.43174 1.000 33.24435 37 LEU A O 1
ATOM 6327 N N . GLU D 2 38 ? -4.41789 24.10880 18.51726 1.000 34.19170 38 GLU A N 1
ATOM 6328 C CA . GLU D 2 38 ? -3.58096 24.55140 17.40730 1.000 36.72503 38 GLU A CA 1
ATOM 6329 C C . GLU D 2 38 ? -2.10690 24.56525 17.79009 1.000 31.76783 38 GLU A C 1
ATOM 6330 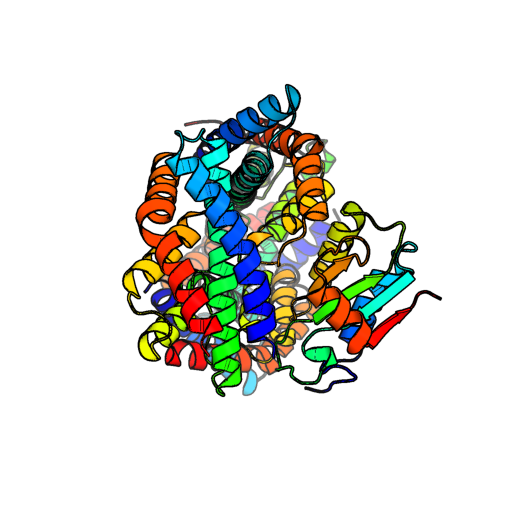O O . GLU D 2 38 ? -1.24325 24.35781 16.92990 1.000 28.56695 38 GLU A O 1
ATOM 6342 N N . LYS D 2 39 ? -1.79991 24.81669 19.06549 1.000 32.68013 39 LYS A N 1
ATOM 6343 C CA . LYS D 2 39 ? -0.41363 24.75179 19.51586 1.000 30.85318 39 LYS A CA 1
ATOM 6344 C C . LYS D 2 39 ? 0.12099 23.32766 19.42922 1.000 34.37425 39 LYS A C 1
ATOM 6345 O O . LYS D 2 39 ? 1.24671 23.10701 18.96712 1.000 31.87110 39 LYS A O 1
ATOM 6364 N N . GLN D 2 40 ? -0.67230 22.34643 19.86599 1.000 33.86430 40 GLN A N 1
ATOM 6365 C CA . GLN D 2 40 ? -0.25800 20.95519 19.72371 1.000 33.45715 40 GLN A CA 1
ATOM 6366 C C . GLN D 2 40 ? -0.10075 20.58466 18.25502 1.000 32.76310 40 GLN A C 1
ATOM 6367 O O . GLN D 2 40 ? 0.82099 19.84710 17.88814 1.000 30.69552 40 GLN A O 1
ATOM 6381 N N . GLY D 2 41 ? -0.99301 21.08595 17.39804 1.000 32.33767 41 GLY A N 1
ATOM 6382 C CA . GLY D 2 41 ? -0.82874 20.86519 15.97128 1.000 28.56700 41 GLY A CA 1
ATOM 6383 C C . GLY D 2 41 ? 0.44603 21.48934 15.43905 1.000 29.15089 41 GLY A C 1
ATOM 6384 O O . GLY D 2 41 ? 1.09800 20.93555 14.54974 1.000 27.63221 41 GLY A O 1
ATOM 6388 N N . LEU D 2 42 ? 0.82096 22.65164 15.98021 1.000 30.15450 42 LEU A N 1
ATOM 6389 C CA . LEU D 2 42 ? 2.06944 23.28928 15.57480 1.000 31.91909 42 LEU A CA 1
ATOM 6390 C C . LEU D 2 42 ? 3.26953 22.43400 15.96196 1.000 35.45959 42 LEU A C 1
ATOM 6391 O O . LEU D 2 42 ? 4.22393 22.30013 15.18550 1.000 32.86289 42 LEU A O 1
ATOM 6407 N N . ILE D 2 43 ? 3.24108 21.84873 17.16219 1.000 31.58667 43 ILE A N 1
ATOM 6408 C CA . ILE D 2 43 ? 4.31318 20.94659 17.57186 1.000 32.37434 43 ILE A CA 1
ATOM 6409 C C . ILE D 2 43 ? 4.36460 19.73730 16.64860 1.000 32.49832 43 ILE A C 1
ATOM 6410 O O . ILE D 2 43 ? 5.44307 19.31274 16.21472 1.000 30.13815 43 ILE A O 1
ATOM 6426 N N . GLN D 2 44 ? 3.20075 19.15784 16.34062 1.000 32.11056 44 GLN A N 1
ATOM 6427 C CA . GLN D 2 44 ? 3.16063 18.01966 15.42761 1.000 35.04695 44 GLN A CA 1
ATOM 6428 C C . GLN D 2 44 ? 3.75342 18.38913 14.07447 1.000 29.41794 44 GLN A C 1
ATOM 6429 O O . GLN D 2 44 ? 4.47394 17.59136 13.46509 1.000 27.31535 44 GLN A O 1
ATOM 6443 N N . ALA D 2 45 ? 3.46566 19.59896 13.59012 1.000 34.48604 45 ALA A N 1
ATOM 6444 C CA . ALA D 2 45 ? 4.01700 20.02599 12.30889 1.000 31.77920 45 ALA A CA 1
ATOM 6445 C C . ALA D 2 45 ? 5.53350 20.13616 12.37789 1.000 28.70008 45 ALA A C 1
ATOM 6446 O O . ALA D 2 45 ? 6.23747 19.70795 11.45616 1.000 30.28323 45 ALA A O 1
ATOM 6453 N N . PHE D 2 46 ? 6.05620 20.70950 13.46357 1.000 28.62942 46 PHE A N 1
ATOM 6454 C CA . PHE D 2 46 ? 7.50205 20.78195 13.62897 1.000 31.32340 46 PHE A CA 1
ATOM 6455 C C . PHE D 2 46 ? 8.12122 19.39407 13.71574 1.000 31.30525 46 PHE A C 1
ATOM 6456 O O . PHE D 2 46 ? 9.25290 19.18927 13.26230 1.000 31.70110 46 PHE A O 1
ATOM 6473 N N . GLU D 2 47 ? 7.39801 18.42727 14.28205 1.000 33.68857 47 GLU A N 1
ATOM 6474 C CA . GLU D 2 47 ? 7.98376 17.10891 14.49419 1.000 31.87439 47 GLU A CA 1
ATOM 6475 C C . GLU D 2 47 ? 8.16351 16.36271 13.17704 1.000 30.11801 47 GLU A C 1
ATOM 6476 O O . GLU D 2 47 ? 9.22337 15.77447 12.93436 1.000 27.52309 47 GLU A O 1
ATOM 6488 N N . PHE D 2 48 ? 7.14836 16.37484 12.30262 1.000 28.69947 48 PHE A N 1
ATOM 6489 C CA . PHE D 2 48 ? 7.31483 15.68052 11.02833 1.000 24.95342 48 PHE A CA 1
ATOM 6490 C C . PHE D 2 48 ? 8.12636 16.49776 10.03007 1.000 28.43471 48 PHE A C 1
ATOM 6491 O O . PHE D 2 48 ? 8.65709 15.92588 9.07080 1.000 27.85048 48 PHE A O 1
ATOM 6508 N N . THR D 2 49 ? 8.24783 17.81240 10.24017 1.000 29.72312 49 THR A N 1
ATOM 6509 C CA . THR D 2 49 ? 9.17378 18.60255 9.43547 1.000 29.32969 49 THR A CA 1
ATOM 6510 C C . THR D 2 49 ? 10.61819 18.29492 9.81158 1.000 25.75014 49 THR A C 1
ATOM 6511 O O . THR D 2 49 ? 11.47204 18.12212 8.93351 1.000 27.95571 49 THR A O 1
ATOM 6522 N N . HIS D 2 50 ? 10.91085 18.22261 11.11382 1.000 25.30275 50 HIS A N 1
ATOM 6523 C CA . HIS D 2 50 ? 12.27760 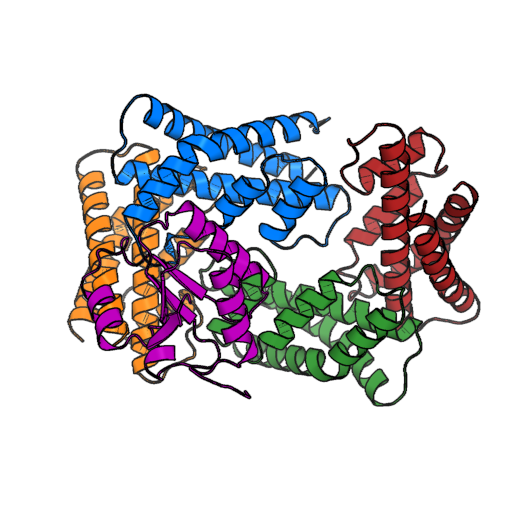17.94928 11.54572 1.000 28.00503 50 HIS A CA 1
ATOM 6524 C C . HIS D 2 50 ? 12.67499 16.50934 11.24687 1.000 27.24934 50 HIS A C 1
ATOM 6525 O O . HIS D 2 50 ? 13.82409 16.24225 10.87560 1.000 29.41180 50 HIS A O 1
ATOM 6539 N N . GLU D 2 51 ? 11.74552 15.56589 11.41967 1.000 26.99124 51 GLU A N 1
ATOM 6540 C CA . GLU D 2 51 ? 12.03762 14.17337 11.09346 1.000 29.62582 51 GLU A CA 1
ATOM 6541 C C . GLU D 2 51 ? 12.50056 14.04850 9.64836 1.000 31.70492 51 GLU A C 1
ATOM 6542 O O . GLU D 2 51 ? 13.49756 13.37708 9.35634 1.000 26.33452 51 GLU A O 1
ATOM 6554 N N . LEU D 2 52 ? 11.78533 14.69858 8.72735 1.000 29.18913 52 LEU A N 1
ATOM 6555 C CA . LEU D 2 52 ? 12.20842 14.70898 7.33273 1.000 30.37255 52 LEU A CA 1
ATOM 6556 C C . LEU D 2 52 ? 13.50519 15.48580 7.15081 1.000 29.70374 52 LEU A C 1
ATOM 6557 O O . LEU D 2 52 ? 14.32827 15.12755 6.30075 1.000 28.59948 52 LEU A O 1
ATOM 6573 N N . ALA D 2 53 ? 13.70785 16.54228 7.94077 1.000 29.09620 53 ALA A N 1
ATOM 6574 C CA . ALA D 2 53 ? 14.88048 17.38997 7.75576 1.000 34.46814 53 ALA A CA 1
ATOM 6575 C C . ALA D 2 53 ? 16.16582 16.61911 8.02810 1.000 32.51106 53 ALA A C 1
ATOM 6576 O O . ALA D 2 53 ? 17.10318 16.65341 7.22304 1.000 32.50510 53 ALA A O 1
ATOM 6583 N N . TRP D 2 54 ? 16.23397 15.91881 9.16476 1.000 29.87409 54 TRP A N 1
ATOM 6584 C CA . TRP D 2 54 ? 17.45911 15.19873 9.50148 1.000 31.47463 54 TRP A CA 1
ATOM 6585 C C . TRP D 2 54 ? 17.64546 13.95442 8.64323 1.000 32.44604 54 TRP A C 1
ATOM 6586 O O . TRP D 2 54 ? 18.78502 13.51163 8.46005 1.000 33.31662 54 TRP A O 1
ATOM 6607 N N . ASN D 2 55 ? 16.56147 13.38890 8.10432 1.000 28.65418 55 ASN A N 1
ATOM 6608 C CA . ASN D 2 55 ? 16.70192 12.30312 7.14026 1.000 31.18122 55 ASN A CA 1
ATOM 6609 C C . ASN D 2 55 ? 17.24376 12.81001 5.80913 1.000 32.58101 55 ASN A C 1
ATOM 6610 O O . ASN D 2 55 ? 17.92212 12.06492 5.09312 1.000 27.14130 55 ASN A O 1
ATOM 6621 N N . VAL D 2 56 ? 16.95361 14.06486 5.45588 1.000 35.37393 56 VAL A N 1
ATOM 6622 C CA . VAL D 2 56 ? 17.56976 14.65313 4.26957 1.000 33.36553 56 VAL A CA 1
ATOM 6623 C C . VAL D 2 56 ? 19.07442 14.78027 4.47255 1.000 33.75208 56 VAL A C 1
ATOM 6624 O O . VAL D 2 56 ? 19.86529 14.50261 3.56178 1.000 31.14902 56 VAL A O 1
ATOM 6637 N N . MET D 2 57 ? 19.49572 15.19518 5.67153 1.000 34.68357 57 MET A N 1
ATOM 6638 C CA . MET D 2 57 ? 20.92363 15.25899 5.96941 1.000 37.43056 57 MET A CA 1
ATOM 6639 C C . MET D 2 57 ? 21.57085 13.88821 5.80944 1.000 30.57504 57 MET A C 1
ATOM 6640 O O . MET D 2 57 ? 22.59707 13.74584 5.13508 1.000 30.43151 57 MET A O 1
ATOM 6654 N N . LYS D 2 58 ? 20.97958 12.86299 6.42753 1.000 28.59839 58 LYS A N 1
ATOM 6655 C CA . LYS D 2 58 ? 21.54951 11.52176 6.34925 1.000 33.86778 58 LYS A CA 1
ATOM 6656 C C . LYS D 2 58 ? 21.63563 11.04583 4.90359 1.000 31.89094 58 LYS A C 1
ATOM 6657 O O . LYS D 2 58 ? 22.69858 10.61354 4.44237 1.000 34.04069 58 LYS A O 1
ATOM 6676 N N . ASP D 2 59 ? 20.52175 11.12232 4.17024 1.000 31.23641 59 ASP A N 1
ATOM 6677 C CA . ASP D 2 59 ? 20.51374 10.66553 2.78334 1.000 32.54530 59 ASP A CA 1
ATOM 6678 C C . ASP D 2 59 ? 21.56719 11.38917 1.95364 1.000 36.70450 59 ASP A C 1
ATOM 6679 O O . ASP D 2 59 ? 22.24270 10.77260 1.12056 1.000 34.39938 59 ASP A O 1
ATOM 6688 N N . TYR D 2 60 ? 21.72066 12.69989 2.16213 1.000 33.67724 60 TYR A N 1
ATOM 6689 C CA . TYR D 2 60 ? 22.67934 13.45605 1.36407 1.000 39.31483 60 TYR A CA 1
ATOM 6690 C C . TYR D 2 60 ? 24.11050 13.04119 1.67872 1.000 36.88271 60 TYR A C 1
ATOM 6691 O O . TYR D 2 60 ? 24.94535 12.93502 0.77351 1.000 36.11728 60 TYR A O 1
ATOM 6709 N N . PHE D 2 61 ? 24.41775 12.81178 2.95561 1.000 36.07993 61 PHE A N 1
ATOM 6710 C CA . PHE D 2 61 ? 25.78061 12.44199 3.31816 1.000 38.02491 61 PHE A CA 1
ATOM 6711 C C . PHE D 2 61 ? 26.09170 11.00585 2.91922 1.000 36.14163 61 PHE A C 1
ATOM 6712 O O . PHE D 2 61 ? 27.25159 10.68001 2.64463 1.000 38.67103 61 PHE A O 1
ATOM 6729 N N . PHE D 2 62 ? 25.07949 10.13851 2.86144 1.000 38.46925 62 PHE A N 1
ATOM 6730 C CA . PHE D 2 62 ? 25.28525 8.83005 2.24961 1.000 40.52476 62 PHE A CA 1
ATOM 6731 C C . PHE D 2 62 ? 25.60241 8.97784 0.76701 1.000 41.29207 62 PHE A C 1
ATOM 6732 O O . PHE D 2 62 ? 26.50635 8.31398 0.24547 1.000 41.00152 62 PHE A O 1
ATOM 6749 N N . PHE D 2 63 ? 24.86089 9.84581 0.07251 1.000 39.60391 63 PHE A N 1
ATOM 6750 C CA . PHE D 2 63 ? 25.18133 10.17109 -1.31313 1.000 41.21390 63 PHE A CA 1
ATOM 6751 C C . PHE D 2 63 ? 26.61951 10.65576 -1.44276 1.000 46.94587 63 PHE A C 1
ATOM 6752 O O . PHE D 2 63 ? 27.31564 10.31249 -2.40552 1.000 41.26066 63 PHE A O 1
ATOM 6769 N N . GLN D 2 64 ? 27.08782 11.44477 -0.47206 1.000 43.49811 64 GLN A N 1
ATOM 6770 C CA . GLN D 2 64 ? 28.46534 11.92071 -0.47926 1.000 49.72444 64 GLN A CA 1
ATOM 6771 C C . GLN D 2 64 ? 29.47286 10.82426 -0.16141 1.000 46.58737 64 GLN A C 1
ATOM 6772 O O . GLN D 2 64 ? 30.67481 11.04203 -0.34830 1.000 46.26489 64 GLN A O 1
ATOM 6786 N N . GLY D 2 65 ? 29.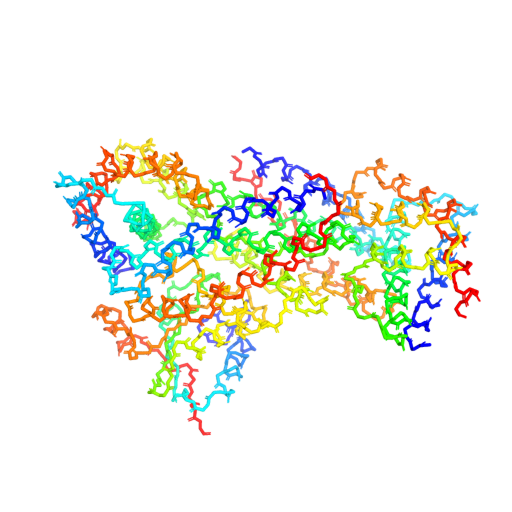02171 9.66525 0.31013 1.000 45.41919 65 GLY A N 1
ATOM 6787 C CA . GLY D 2 65 ? 29.90689 8.57732 0.66541 1.000 46.81428 65 GLY A CA 1
ATOM 6788 C C . GLY D 2 65 ? 30.10221 8.36258 2.15017 1.000 43.36130 65 GLY A C 1
ATOM 6789 O O . GLY D 2 65 ? 30.95041 7.54646 2.53118 1.000 38.30278 65 GLY A O 1
ATOM 6793 N N . ASN D 2 66 ? 29.35048 9.06252 2.99773 1.000 43.49706 66 ASN A N 1
ATOM 6794 C CA . ASN D 2 66 ? 29.46353 8.94713 4.45019 1.000 41.59280 66 ASN A CA 1
ATOM 6795 C C . ASN D 2 66 ? 28.29809 8.09796 4.94695 1.000 39.88417 66 ASN A C 1
ATOM 6796 O O . ASN D 2 66 ? 27.16604 8.57719 5.05218 1.000 38.10662 66 ASN A O 1
ATOM 6807 N N . SER D 2 67 ? 28.58180 6.83208 5.25513 1.000 40.42671 67 SER A N 1
ATOM 6808 C CA . SER D 2 67 ? 27.58736 5.89973 5.76595 1.000 37.25687 67 SER A CA 1
ATOM 6809 C C . SER D 2 67 ? 27.74370 5.64839 7.26229 1.000 37.88960 67 SER A C 1
ATOM 6810 O O . SER D 2 67 ? 27.23357 4.64569 7.77438 1.000 36.00426 67 SER A O 1
ATOM 6818 N N . ALA D 2 68 ? 28.44082 6.53638 7.97162 1.000 38.59461 68 ALA A N 1
ATOM 6819 C CA . ALA D 2 68 ? 28.61555 6.40071 9.41094 1.000 36.98301 68 ALA A CA 1
ATOM 6820 C C . ALA D 2 68 ? 27.50480 7.06919 10.20875 1.000 32.69242 68 ALA A C 1
ATOM 6821 O O . ALA D 2 68 ? 27.34046 6.75914 11.39459 1.000 33.41138 68 ALA A O 1
ATOM 6828 N N . ILE D 2 69 ? 26.74423 7.97362 9.59092 1.000 35.97474 69 ILE A N 1
ATOM 6829 C CA . ILE D 2 69 ? 25.65273 8.64578 10.28579 1.000 33.47471 69 ILE A CA 1
ATOM 6830 C C . ILE D 2 69 ? 24.56102 7.63277 10.60102 1.000 31.21807 69 ILE A C 1
ATOM 6831 O O . ILE D 2 69 ? 24.09932 6.89933 9.71699 1.000 33.29515 69 ILE A O 1
ATOM 6847 N N . THR D 2 70 ? 24.14201 7.58646 11.86732 1.000 29.35790 70 THR A N 1
ATOM 6848 C CA . THR D 2 70 ? 23.07187 6.69758 12.30267 1.000 30.83508 70 THR A CA 1
ATOM 6849 C C . THR D 2 70 ? 21.78391 7.45654 12.59940 1.000 28.86011 70 THR A C 1
ATOM 6850 O O . THR D 2 70 ? 20.73561 7.14096 12.03030 1.000 32.24618 70 THR A O 1
ATOM 6861 N N . GLY D 2 71 ? 21.83312 8.45498 13.47884 1.000 29.00448 71 GLY A N 1
ATOM 6862 C CA . GLY D 2 71 ? 20.62902 9.12778 13.92280 1.000 29.43921 71 GLY A CA 1
ATOM 6863 C C . GLY D 2 71 ? 20.63172 10.62493 13.69666 1.000 27.19764 71 GLY A C 1
ATOM 6864 O O . GLY D 2 71 ? 21.53410 11.16838 13.05267 1.000 25.65254 71 GLY A O 1
ATOM 6868 N N . SER D 2 72 ? 19.61532 11.30417 14.23266 1.000 28.47208 72 SER A N 1
ATOM 6869 C CA . SER D 2 72 ? 19.49366 12.74136 14.02108 1.000 30.60124 72 SER A CA 1
ATOM 6870 C C . SER D 2 72 ? 20.65926 13.49965 14.64206 1.000 28.93591 72 SER A C 1
ATOM 6871 O O . SER D 2 72 ? 21.02124 14.58142 14.16382 1.000 29.25329 72 SER A O 1
ATOM 6879 N N . ARG D 2 73 ? 21.26163 12.95123 15.69791 1.000 29.88461 73 ARG A N 1
ATOM 6880 C CA . ARG D 2 73 ? 22.41519 13.59614 16.31680 1.000 27.91930 73 ARG A CA 1
ATOM 6881 C C . ARG D 2 73 ? 23.60657 13.61726 15.36427 1.000 31.27065 73 ARG A C 1
ATOM 6882 O O . ARG D 2 73 ? 24.14841 14.68419 15.05022 1.000 31.72653 73 ARG A O 1
ATOM 6903 N N . ASP D 2 74 ? 24.03260 12.43974 14.89584 1.000 25.66436 74 ASP A N 1
ATOM 6904 C CA . ASP D 2 74 ? 25.13875 12.37682 13.94526 1.000 27.52329 74 ASP A CA 1
ATOM 6905 C C . ASP D 2 74 ? 24.85306 13.22321 12.71064 1.000 30.99885 74 ASP A C 1
ATOM 6906 O O . ASP D 2 74 ? 25.75114 13.88766 12.17997 1.000 32.85209 74 ASP A O 1
ATOM 6915 N N . ALA D 2 75 ? 23.60568 13.20319 12.23477 1.000 29.28759 75 ALA A N 1
ATOM 6916 C CA . ALA D 2 75 ? 23.26123 13.92245 11.01303 1.000 33.82966 75 ALA A CA 1
ATOM 6917 C C . ALA D 2 75 ? 23.35248 15.43174 11.20755 1.000 29.28343 75 ALA A C 1
ATOM 6918 O O . ALA D 2 75 ? 23.85292 16.14575 10.33085 1.000 30.58612 75 ALA A O 1
ATOM 6925 N N . THR D 2 76 ? 22.86937 15.93814 12.34403 1.000 27.93829 76 THR A N 1
ATOM 6926 C CA . THR D 2 76 ? 22.96934 17.36956 12.61182 1.000 32.87599 76 THR A CA 1
ATOM 6927 C C . THR D 2 76 ? 24.42254 17.79938 12.78354 1.000 36.79823 76 THR A C 1
ATOM 6928 O O . THR D 2 76 ? 24.82811 18.85053 12.27079 1.000 32.64251 76 THR A O 1
ATOM 6939 N N . ARG D 2 77 ? 25.21959 17.00109 13.50249 1.000 31.02915 77 ARG A N 1
ATOM 6940 C CA . ARG D 2 77 ? 26.62297 17.34524 13.71767 1.000 32.43881 77 ARG A CA 1
ATOM 6941 C C . ARG D 2 77 ? 27.37133 17.42888 12.39357 1.000 32.88913 77 ARG A C 1
ATOM 6942 O O . ARG D 2 77 ? 28.12523 18.37787 12.14833 1.000 29.85971 77 ARG A O 1
ATOM 6963 N N . GLU D 2 78 ? 27.17670 16.43236 11.52686 1.000 32.85383 78 GLU A N 1
ATOM 6964 C CA . GLU D 2 78 ? 27.83976 16.43482 10.22867 1.000 32.54284 78 GLU A CA 1
ATOM 6965 C C . GLU D 2 78 ? 27.35117 17.58181 9.35462 1.000 34.74517 78 GLU A C 1
ATOM 6966 O O . GLU D 2 78 ? 28.13562 18.14937 8.58589 1.000 37.09390 78 GLU A O 1
ATOM 6978 N N . SER D 2 79 ? 26.06886 17.93911 9.45606 1.000 31.31457 79 SER A N 1
ATOM 6979 C CA . SER D 2 79 ? 25.55309 19.04929 8.66194 1.000 37.24028 79 SER A CA 1
ATOM 6980 C C . SER D 2 79 ? 26.21264 20.36160 9.06438 1.000 33.49848 79 SER A C 1
ATOM 6981 O O . SER D 2 79 ? 26.60416 21.15934 8.20390 1.000 32.85461 79 SER A O 1
ATOM 6989 N N . PHE D 2 80 ? 26.34586 20.60284 10.37017 1.000 32.50288 80 PHE A N 1
ATOM 6990 C CA . PHE D 2 80 ? 27.02360 21.81044 10.82932 1.000 35.61728 80 PHE A CA 1
ATOM 6991 C C . PHE D 2 80 ? 28.49818 21.79288 10.44542 1.000 35.28324 80 PHE A C 1
ATOM 6992 O O . PHE D 2 80 ? 29.05671 22.82542 10.05770 1.000 34.45272 80 PHE A O 1
ATOM 7009 N N . ASN D 2 81 ? 29.14275 20.62700 10.53650 1.000 33.47418 81 ASN A N 1
ATOM 7010 C CA . ASN D 2 81 ? 30.56952 20.54785 10.24065 1.000 36.51581 81 ASN A CA 1
ATOM 7011 C C . ASN D 2 81 ? 30.84910 20.82376 8.76840 1.000 38.20937 81 ASN A C 1
ATOM 7012 O O . ASN D 2 81 ? 31.82488 21.50612 8.43476 1.000 37.57038 81 ASN A O 1
ATOM 7023 N N . LYS D 2 82 ? 30.00716 20.30684 7.87517 1.000 40.41202 82 LYS A N 1
ATOM 7024 C CA . LYS D 2 82 ? 30.21834 20.42840 6.43912 1.000 39.65645 82 LYS A CA 1
ATOM 7025 C C . LYS D 2 82 ? 29.46622 21.60040 5.81829 1.000 40.25033 82 LYS A C 1
ATOM 7026 O O . LYS D 2 82 ? 29.48653 21.75091 4.59234 1.000 42.15964 82 LYS A O 1
ATOM 7045 N N . GLY D 2 83 ? 28.80023 22.42356 6.62361 1.000 37.81690 83 GLY A N 1
ATOM 7046 C CA . GLY D 2 83 ? 28.25372 23.67786 6.15027 1.000 34.70456 83 GLY A CA 1
ATOM 7047 C C . GLY D 2 83 ? 26.82964 23.64282 5.64331 1.000 37.33734 83 GLY A C 1
ATOM 7048 O O . GLY D 2 83 ? 26.38318 24.63096 5.04705 1.000 38.36858 83 GLY A O 1
ATOM 7052 N N . LEU D 2 84 ? 26.09607 22.54785 5.85604 1.000 39.31244 84 LEU A N 1
ATOM 7053 C CA . LEU D 2 84 ? 24.70971 22.51038 5.40102 1.000 39.40932 84 LEU A CA 1
ATOM 7054 C C . LEU D 2 84 ? 23.81279 23.37138 6.28220 1.000 34.57988 84 LEU A C 1
ATOM 7055 O O . LEU D 2 84 ? 22.76879 23.84771 5.82295 1.000 32.95687 84 LEU A O 1
ATOM 7071 N N . ILE D 2 85 ? 24.20285 23.58600 7.54048 1.000 35.89407 85 ILE A N 1
ATOM 7072 C CA . ILE D 2 85 ? 23.46734 24.44133 8.46180 1.000 37.38140 85 ILE A CA 1
ATOM 7073 C C . ILE D 2 85 ? 24.46238 25.32713 9.19853 1.000 40.12644 85 ILE A C 1
ATOM 7074 O O . ILE D 2 85 ? 25.65886 25.03707 9.26562 1.000 43.08730 85 ILE A O 1
ATOM 7090 N N . LYS D 2 86 ? 23.94705 26.41801 9.76076 1.000 44.33034 86 LYS A N 1
ATOM 7091 C CA . LYS D 2 86 ? 24.75585 27.39792 10.47660 1.000 44.54450 86 LYS A CA 1
ATOM 7092 C C . LYS D 2 86 ? 24.50679 27.40871 11.97562 1.000 46.85986 86 LYS A C 1
ATOM 7093 O O . LYS D 2 86 ? 25.46057 27.49534 12.75175 1.000 43.17645 86 LYS A O 1
ATOM 7112 N N . GLU D 2 87 ? 23.24776 27.32542 12.40538 1.000 46.70089 87 GLU A N 1
ATOM 7113 C CA . GLU D 2 87 ? 22.90791 27.37160 13.82818 1.000 51.10198 87 GLU A CA 1
ATOM 7114 C C . GLU D 2 87 ? 22.88267 25.94913 14.38926 1.000 44.79472 87 GLU A C 1
ATOM 7115 O O . GLU D 2 87 ? 21.83367 25.35496 14.64563 1.000 40.79710 87 GLU A O 1
ATOM 7127 N N . GLY D 2 88 ? 24.08535 25.40541 14.57896 1.000 38.06527 88 GLY A N 1
ATOM 7128 C CA . GLY D 2 88 ? 24.19746 24.05254 15.09961 1.000 41.11625 88 GLY A CA 1
ATOM 7129 C C . GLY D 2 88 ? 23.43897 23.86279 16.39653 1.000 39.28562 88 GLY A C 1
ATOM 7130 O O . GLY D 2 88 ? 22.71008 22.88293 16.56885 1.000 38.67728 88 GLY A O 1
ATOM 7134 N N . GLU D 2 89 ? 23.58770 24.81067 17.32488 1.000 32.56883 89 GLU A N 1
ATOM 7135 C CA . GLU D 2 89 ? 22.92572 24.68589 18.61930 1.000 38.15845 89 GLU A CA 1
ATOM 7136 C C . GLU D 2 89 ? 21.40871 24.67876 18.47219 1.000 37.42096 89 GLU A C 1
ATOM 7137 O O . GLU D 2 89 ? 20.71407 23.94258 19.18313 1.000 35.46308 89 GLU A O 1
ATOM 7149 N N . ILE D 2 90 ? 20.87351 25.49526 17.56097 1.000 39.36092 90 ILE A N 1
ATOM 7150 C CA . ILE D 2 90 ? 19.42589 25.53611 17.36745 1.000 35.94117 90 ILE A CA 1
ATOM 7151 C C . ILE D 2 90 ? 18.91639 24.17509 16.91386 1.000 32.53244 90 ILE A C 1
ATOM 7152 O O . ILE D 2 90 ? 17.87642 23.69690 17.38325 1.000 32.46993 90 ILE A O 1
ATOM 7168 N N . TRP D 2 91 ? 19.64276 23.52500 16.00086 1.000 35.37865 91 TRP A N 1
ATOM 7169 C CA . TRP D 2 91 ? 19.22748 22.20613 15.53596 1.000 37.31382 91 TRP A CA 1
ATOM 7170 C C . TRP D 2 91 ? 19.38444 21.14964 16.62378 1.000 33.53878 91 TRP A C 1
ATOM 7171 O O . TRP D 2 91 ? 18.59051 20.20392 16.68173 1.000 30.94057 91 TRP A O 1
ATOM 7192 N N . MET D 2 92 ? 20.40139 21.27722 17.48229 1.000 32.56390 92 MET A N 1
ATOM 7193 C CA . MET D 2 92 ? 20.50936 20.36944 18.62050 1.000 31.75123 92 MET A CA 1
ATOM 7194 C C . MET D 2 92 ? 19.33853 20.56381 19.57545 1.000 31.49313 92 MET A C 1
ATOM 7195 O O . MET D 2 92 ? 18.83113 19.59790 20.15756 1.000 30.98254 92 MET A O 1
ATOM 7209 N N . GLU D 2 93 ? 18.89493 21.81050 19.74709 1.000 32.84564 93 GLU A N 1
ATOM 7210 C CA . GLU D 2 93 ? 17.71879 22.06769 20.56951 1.000 35.50125 93 GLU A CA 1
ATOM 7211 C C . GLU D 2 93 ? 16.47339 21.44691 19.94962 1.000 30.62542 93 GLU A C 1
ATOM 7212 O O . GLU D 2 93 ? 15.59713 20.94814 20.66546 1.000 28.28907 93 GLU A O 1
ATOM 7224 N N . MET D 2 94 ? 16.37380 21.47565 18.61840 1.000 28.94303 94 MET A N 1
ATOM 7225 C CA . MET D 2 94 ? 15.27935 20.79006 17.94003 1.000 31.98717 94 MET A CA 1
ATOM 7226 C C . MET D 2 94 ? 15.18970 19.33700 18.39058 1.000 31.12996 94 MET A C 1
ATOM 7227 O O . MET D 2 94 ? 14.10313 18.82517 18.68444 1.000 27.08390 94 MET A O 1
ATOM 7241 N N . ILE D 2 95 ? 16.33632 18.65697 18.45106 1.000 30.63502 95 ILE A N 1
ATOM 7242 C CA . ILE D 2 95 ? 16.34392 17.22566 18.73714 1.000 31.96718 95 ILE A CA 1
ATOM 7243 C C . ILE D 2 95 ? 15.73587 16.94963 20.10604 1.000 30.65928 95 ILE A C 1
ATOM 7244 O O . ILE D 2 95 ? 14.93456 16.02211 20.27056 1.000 27.18842 95 ILE A O 1
ATOM 7260 N N . LYS D 2 96 ? 16.09812 17.74748 21.10748 1.000 30.71608 96 LYS A N 1
ATOM 7261 C CA . LYS D 2 96 ? 15.57524 17.53529 22.45000 1.000 33.46797 96 LYS A CA 1
ATOM 7262 C C . LYS D 2 96 ? 14.16030 18.07138 22.62194 1.000 34.83436 96 LYS A C 1
ATOM 7263 O O . LYS D 2 96 ? 13.56681 17.87072 23.68761 1.000 29.96446 96 LYS A O 1
ATOM 7282 N N . SER D 2 97 ? 13.61363 18.74543 21.61041 1.000 30.68574 97 SER A N 1
ATOM 7283 C CA . SER D 2 97 ? 12.22006 19.16454 21.61544 1.000 37.13461 97 SER A CA 1
ATOM 7284 C C . SER D 2 97 ? 11.29247 18.12483 20.99860 1.000 38.58041 97 SER A C 1
ATOM 7285 O O . SER D 2 97 ? 10.07009 18.28891 21.07012 1.000 37.69915 97 SER A O 1
ATOM 7293 N N . ARG D 2 98 ? 11.83996 17.06854 20.39979 1.000 37.94878 98 ARG A N 1
ATOM 7294 C CA . ARG D 2 98 ? 11.03675 16.02489 19.78679 1.000 42.11742 98 ARG A CA 1
ATOM 7295 C C . ARG D 2 98 ? 10.51061 15.05326 20.84291 1.000 44.21580 98 ARG A C 1
ATOM 7296 O O . ARG D 2 98 ? 10.96789 15.02145 21.98855 1.000 47.33528 98 ARG A O 1
ATOM 7317 N N . ASN D 2 99 ? 9.52881 14.24948 20.43078 1.000 62.25031 99 ASN A N 1
ATOM 7318 C CA . ASN D 2 99 ? 9.04132 13.11470 21.21624 1.000 60.60087 99 ASN A CA 1
ATOM 7319 C C . ASN D 2 99 ? 8.64429 13.51835 22.63284 1.000 66.62979 99 ASN A C 1
ATOM 7320 O O . ASN D 2 99 ? 8.78923 12.73895 23.57694 1.000 72.15581 99 ASN A O 1
ATOM 7331 N N . GLN D 2 100 ? 8.13438 14.73913 22.79957 1.000 64.52914 100 GLN A N 1
ATOM 7332 C CA . GLN D 2 100 ? 7.60045 15.13051 24.09833 1.000 64.36906 100 GLN A CA 1
ATOM 7333 C C . GLN D 2 100 ? 6.29506 14.41208 24.42036 1.000 70.54348 100 GLN A C 1
ATOM 7334 O O . GLN D 2 100 ? 5.83806 14.47550 25.56636 1.000 71.55021 100 GLN A O 1
ATOM 7348 N N . THR D 2 101 ? 5.68816 13.73623 23.44111 1.000 67.28065 101 THR A N 1
ATOM 7349 C CA . THR D 2 101 ? 4.56165 12.86015 23.73887 1.000 65.76302 101 THR A CA 1
ATOM 7350 C C . THR D 2 101 ? 4.97621 11.72608 24.66753 1.000 70.09525 101 THR A C 1
ATOM 7351 O O . THR D 2 101 ? 4.16886 11.26153 25.48081 1.000 69.85803 101 THR A O 1
ATOM 7362 N N . SER D 2 102 ? 6.21927 11.26429 24.55602 1.000 70.25806 102 SER A N 1
ATOM 7363 C CA . SER D 2 102 ? 6.70961 10.13304 25.32971 1.000 73.84601 102 SER A CA 1
ATOM 7364 C C . SER D 2 102 ? 7.37455 10.54437 26.63689 1.000 81.82651 102 SER A C 1
ATOM 7365 O O . SER D 2 102 ? 7.76742 9.66825 27.41406 1.000 87.18529 102 SER A O 1
ATOM 7373 N N . HIS D 2 103 ? 7.50471 11.83959 26.90192 1.000 86.93894 103 HIS A N 1
ATOM 7374 C CA . HIS D 2 103 ? 8.18450 12.34572 28.09242 1.000 91.94733 103 HIS A CA 1
ATOM 7375 C C . HIS D 2 103 ? 7.18035 13.12216 28.94141 1.000 99.91779 103 HIS A C 1
ATOM 7376 O O . HIS D 2 103 ? 7.30989 14.33597 29.12614 1.000 106.90723 103 HIS A O 1
ATOM 7390 N N . THR D 2 104 ? 6.18251 12.41547 29.45907 1.000 111.92349 104 THR A N 1
ATOM 7391 C CA . THR D 2 104 ? 5.18107 13.01626 30.34811 1.000 123.87908 104 THR A CA 1
ATOM 7392 C C . THR D 2 104 ? 4.54063 14.19897 29.61549 1.000 113.67630 104 THR A C 1
ATOM 7393 O O . THR D 2 104 ? 4.47129 14.21392 28.37954 1.000 109.50247 104 THR A O 1
ATOM 7404 N N . TYR D 2 105 ? 4.06642 15.19331 30.36400 1.000 97.68116 105 TYR A N 1
ATOM 7405 C CA . TYR D 2 105 ? 3.49571 16.39558 29.77537 1.000 92.81150 105 TYR A CA 1
ATOM 7406 C C . TYR D 2 105 ? 3.77331 17.57812 30.69136 1.000 87.03747 105 TYR A C 1
ATOM 7407 O O . TYR D 2 105 ? 3.71953 17.45014 31.91755 1.000 84.28615 105 TYR A O 1
ATOM 7425 N N . ASN D 2 106 ? 4.06457 18.72662 30.08523 1.000 85.98523 106 ASN A N 1
ATOM 7426 C CA . ASN D 2 106 ? 4.36588 19.94525 30.83002 1.000 80.71286 106 ASN A CA 1
ATOM 7427 C C . ASN D 2 106 ? 3.88872 21.12920 30.00425 1.000 78.91983 106 ASN A C 1
ATOM 7428 O O . ASN D 2 106 ? 4.40335 21.36585 28.90698 1.000 73.98008 106 ASN A O 1
ATOM 7439 N N . GLN D 2 107 ? 2.90891 21.86861 30.53039 1.000 85.95153 107 GLN A N 1
ATOM 7440 C CA . GLN D 2 107 ? 2.30707 22.95545 29.76324 1.000 79.32587 107 GLN A CA 1
ATOM 7441 C C . GLN D 2 107 ? 3.31753 24.06150 29.48535 1.000 74.56775 107 GLN A C 1
ATOM 7442 O O . GLN D 2 107 ? 3.44453 24.53003 28.34853 1.000 70.93143 107 GLN A O 1
ATOM 7456 N N . SER D 2 108 ? 4.04083 24.50120 30.51742 1.000 71.75132 108 SER A N 1
ATOM 7457 C CA . SER D 2 108 ? 5.03932 25.54763 30.32317 1.000 71.79346 108 SER A CA 1
ATOM 7458 C C . SER D 2 108 ? 6.04598 25.14413 29.25309 1.000 72.93798 108 SER A C 1
ATOM 7459 O O . SER D 2 108 ? 6.35915 25.92696 28.34844 1.000 67.99512 108 SER A O 1
ATOM 7467 N N . VAL D 2 109 ? 6.56146 23.91692 29.33867 1.000 77.17642 109 VAL A N 1
ATOM 7468 C CA . VAL D 2 109 ? 7.49456 23.43441 28.32576 1.000 64.50529 109 VAL A CA 1
ATOM 7469 C C . VAL D 2 109 ? 6.82806 23.43532 26.95468 1.000 61.58074 109 VAL A C 1
ATOM 7470 O O . VAL D 2 109 ? 7.41568 23.88752 25.96401 1.000 62.21247 109 VAL A O 1
ATOM 7483 N N . ALA D 2 110 ? 5.58001 22.95992 26.88120 1.000 58.22552 110 ALA A N 1
ATOM 7484 C CA . ALA D 2 110 ? 4.85091 22.96758 25.61602 1.000 60.49409 110 ALA A CA 1
ATOM 7485 C C . ALA D 2 110 ? 4.81750 24.36126 25.00018 1.000 62.32718 110 ALA A C 1
ATOM 7486 O O . ALA D 2 110 ? 5.01146 24.52001 23.78930 1.000 54.03551 110 ALA A O 1
ATOM 7493 N N . ASP D 2 111 ? 4.57512 25.38639 25.82044 1.000 60.87885 111 ASP A N 1
ATOM 7494 C CA . ASP D 2 111 ? 4.50017 26.74617 25.29712 1.000 62.18051 111 ASP A CA 1
ATOM 7495 C C . ASP D 2 111 ? 5.86418 27.23075 24.82199 1.000 54.43167 111 ASP A C 1
ATOM 7496 O O . ASP D 2 111 ? 5.96013 27.93986 23.81284 1.000 44.20243 111 ASP A O 1
ATOM 7505 N N . GLU D 2 112 ? 6.93179 26.85399 25.53065 1.000 50.64790 112 GLU A N 1
ATOM 7506 C CA . GLU D 2 112 ? 8.26328 27.30906 25.14608 1.000 51.88337 112 GLU A CA 1
ATOM 7507 C C . GLU D 2 112 ? 8.71552 26.68208 23.83218 1.000 47.81378 112 GLU A C 1
ATOM 7508 O O . GLU D 2 112 ? 9.42092 27.33170 23.05162 1.000 39.99954 112 GLU A O 1
ATOM 7520 N N . ILE D 2 113 ? 8.33190 25.43057 23.56630 1.000 43.75740 113 ILE A N 1
ATOM 7521 C CA . ILE D 2 113 ? 8.67992 24.82815 22.28332 1.000 45.22402 113 ILE A CA 1
ATOM 7522 C C . ILE D 2 113 ? 7.94645 25.54550 21.15746 1.000 40.65007 113 ILE A C 1
ATOM 7523 O O . ILE D 2 113 ? 8.50967 25.78350 20.08288 1.000 34.26683 113 ILE A O 1
ATOM 7539 N N . VAL D 2 114 ? 6.67824 25.89827 21.38399 1.000 42.62117 114 VAL A N 1
ATOM 7540 C CA . VAL D 2 114 ? 5.92320 26.64427 20.38208 1.000 42.36629 114 VAL A CA 1
ATOM 7541 C C . VAL D 2 114 ? 6.61455 27.96679 20.07971 1.000 40.11741 114 VAL A C 1
ATOM 7542 O O . VAL D 2 114 ? 6.75218 28.36282 18.91541 1.000 37.77792 114 VAL A O 1
ATOM 7555 N N . LYS D 2 115 ? 7.06395 28.66909 21.12173 1.000 37.40555 115 LYS A N 1
ATOM 7556 C CA . LYS D 2 115 ? 7.77881 29.92269 20.91081 1.000 39.12289 115 LYS A CA 1
ATOM 7557 C C . LYS D 2 115 ? 9.06373 29.69430 20.12551 1.000 40.44870 115 LYS A C 1
ATOM 7558 O O . LYS D 2 115 ? 9.39755 30.47336 19.22425 1.000 37.26673 115 LYS A O 1
ATOM 7577 N N . ASN D 2 116 ? 9.79660 28.62652 20.44978 1.000 35.84368 116 ASN A N 1
ATOM 7578 C CA . ASN D 2 116 ? 11.03307 28.33677 19.73195 1.000 38.05610 116 ASN A CA 1
ATOM 7579 C C . ASN D 2 116 ? 10.75274 27.94665 18.28700 1.000 36.46842 116 ASN A C 1
ATOM 7580 O O . ASN D 2 116 ? 11.53945 28.26762 17.38807 1.000 33.73034 116 ASN A O 1
ATOM 7591 N N . ILE D 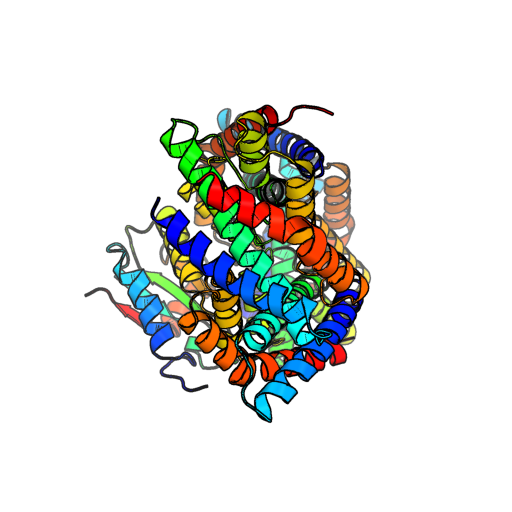2 117 ? 9.64179 27.24733 18.04480 1.000 35.84845 117 ILE A N 1
ATOM 7592 C CA . ILE D 2 117 ? 9.29235 26.86542 16.68007 1.000 34.18657 117 ILE A CA 1
ATOM 7593 C C . ILE D 2 117 ? 9.00690 28.10444 15.84431 1.000 34.04056 117 ILE A C 1
ATOM 7594 O O . ILE D 2 117 ? 9.42340 28.20055 14.68339 1.000 32.55106 117 ILE A O 1
ATOM 7610 N N . ILE D 2 118 ? 8.29949 29.07419 16.42474 1.000 35.47736 118 ILE A N 1
ATOM 7611 C CA . ILE D 2 118 ? 7.87619 30.25168 15.67663 1.000 37.02787 118 ILE A CA 1
ATOM 7612 C C . ILE D 2 118 ? 9.04163 31.20638 15.45203 1.000 36.54334 118 ILE A C 1
ATOM 7613 O O . ILE D 2 118 ? 9.13092 31.85721 14.40447 1.000 34.11344 118 ILE A O 1
ATOM 7629 N N . ASN D 2 119 ? 9.95162 31.30638 16.42113 1.000 36.37452 119 ASN A N 1
ATOM 7630 C CA . ASN D 2 119 ? 10.96133 32.35587 16.41226 1.000 35.13094 119 ASN A CA 1
ATOM 7631 C C . ASN D 2 119 ? 12.31566 31.91095 15.87890 1.000 36.62443 119 ASN A C 1
ATOM 7632 O O . ASN D 2 119 ? 13.13397 32.77141 15.53467 1.000 41.11794 119 ASN A O 1
ATOM 7643 N N . PHE D 2 120 ? 12.57840 30.60639 15.80077 1.000 35.81865 120 PHE A N 1
ATOM 7644 C CA . PHE D 2 120 ? 13.89928 30.14037 15.40015 1.000 35.30965 120 PHE A CA 1
ATOM 7645 C C . PHE D 2 120 ? 13.83236 28.96460 14.43302 1.000 34.58742 120 PHE A C 1
ATOM 7646 O O . PHE D 2 120 ? 14.45359 28.99827 13.36572 1.000 35.19026 120 PHE A O 1
ATOM 7663 N N . TYR D 2 121 ? 13.08502 27.92072 14.79552 1.000 32.96404 121 TYR A N 1
ATOM 7664 C CA . TYR D 2 121 ? 13.13308 26.67801 14.03141 1.000 37.45448 121 TYR A CA 1
ATOM 7665 C C . TYR D 2 121 ? 12.67207 26.89138 12.59397 1.000 33.50878 121 TYR A C 1
ATOM 7666 O O . TYR D 2 121 ? 13.33139 26.44447 11.64777 1.000 33.45283 121 TYR A O 1
ATOM 7684 N N . HIS D 2 122 ? 11.53548 27.56776 12.40875 1.000 31.82134 122 HIS A N 1
ATOM 7685 C CA . HIS D 2 122 ? 11.00893 27.76451 11.06189 1.000 35.79141 122 HIS A CA 1
ATOM 7686 C C . HIS D 2 122 ? 12.05813 28.38723 10.14964 1.000 35.86555 122 HIS A C 1
ATOM 7687 O O . HIS D 2 122 ? 12.26394 27.93620 9.01733 1.000 36.54619 122 HIS A O 1
ATOM 7701 N N . THR D 2 123 ? 12.73915 29.42744 10.63474 1.000 36.12591 123 THR A N 1
ATOM 7702 C CA . THR D 2 123 ? 13.75106 30.09158 9.82033 1.000 37.04681 123 THR A CA 1
ATOM 7703 C C . THR D 2 123 ? 14.88890 29.14013 9.47320 1.000 35.54544 123 THR A C 1
ATOM 7704 O O . THR D 2 123 ? 15.38642 29.14254 8.34065 1.000 33.22956 123 THR A O 1
ATOM 7715 N N . SER D 2 124 ? 15.31640 28.31869 10.43529 1.000 35.13679 124 SER A N 1
ATOM 7716 C CA . SER D 2 124 ? 16.37043 27.34908 10.15631 1.000 33.13420 124 SER A CA 1
ATOM 7717 C C . SER D 2 124 ? 15.91562 26.33029 9.11851 1.000 34.98303 124 SER A C 1
ATOM 7718 O O . SER D 2 124 ? 16.69820 25.92614 8.25035 1.000 36.66013 124 SER A O 1
ATOM 7726 N N . PHE D 2 125 ? 14.65207 25.90241 9.19245 1.000 32.80439 125 PHE A N 1
ATOM 7727 C CA . PHE D 2 125 ? 14.13191 24.95445 8.21221 1.000 34.44149 125 PHE A CA 1
ATOM 7728 C C . PHE D 2 125 ? 14.17708 25.54682 6.80865 1.000 34.38218 125 PHE A C 1
ATOM 7729 O O . PHE D 2 125 ? 14.62342 24.89432 5.85757 1.000 33.37294 125 PHE A O 1
ATOM 7746 N N . GLN D 2 126 ? 13.71275 26.79053 6.66080 1.000 37.55794 126 GLN A N 1
ATOM 7747 C CA . GLN D 2 126 ? 13.66522 27.40493 5.33871 1.000 38.52222 126 GLN A CA 1
ATOM 7748 C C . GLN D 2 126 ? 15.06442 27.59439 4.76802 1.000 36.17214 126 GLN A C 1
ATOM 7749 O O . GLN D 2 126 ? 15.29768 27.33783 3.58141 1.000 38.30836 126 GLN A O 1
ATOM 7763 N N . ALA D 2 127 ? 16.01192 28.03998 5.59655 1.000 35.60517 127 ALA A N 1
ATOM 7764 C CA . ALA D 2 127 ? 17.38729 28.17577 5.12907 1.000 37.16500 127 ALA A CA 1
ATOM 7765 C C . ALA D 2 127 ? 17.94950 26.82931 4.69185 1.000 40.13994 127 ALA A C 1
ATOM 7766 O O . ALA D 2 127 ? 18.62505 26.73406 3.66019 1.000 36.59548 127 ALA A O 1
ATOM 7773 N N . PHE D 2 128 ? 17.67700 25.77452 5.46524 1.000 37.61510 128 PHE A N 1
ATOM 7774 C CA . PHE D 2 128 ? 18.15215 24.44375 5.10089 1.000 35.95055 128 PHE A CA 1
ATOM 7775 C C . PHE D 2 128 ? 17.53007 23.98152 3.78904 1.000 38.91485 128 PHE A C 1
ATOM 7776 O O . PHE D 2 128 ? 18.19378 23.33249 2.97193 1.000 37.35585 128 PHE A O 1
ATOM 7793 N N . LEU D 2 129 ? 16.25645 24.31205 3.56554 1.000 37.25330 129 LEU A N 1
ATOM 7794 C CA . LEU D 2 129 ? 15.61759 23.96401 2.30059 1.000 41.17075 129 LEU A CA 1
ATOM 7795 C C . LEU D 2 129 ? 16.24811 24.72268 1.13951 1.000 39.20263 129 LEU A C 1
ATOM 7796 O O . LEU D 2 129 ? 16.48996 24.14722 0.07202 1.000 37.77333 129 LEU A O 1
ATOM 7812 N N . GLU D 2 130 ? 16.51549 26.01654 1.32684 1.000 38.90816 130 GLU A N 1
ATOM 7813 C CA . GLU D 2 130 ? 17.13442 26.80435 0.26654 1.000 41.60393 130 GLU A CA 1
ATOM 7814 C C . GLU D 2 130 ? 18.51928 26.27113 -0.07933 1.000 36.66862 130 GLU A C 1
ATOM 7815 O O . GLU D 2 130 ? 18.90588 26.23743 -1.25354 1.000 37.87258 130 GLU A O 1
ATOM 7827 N N . LYS D 2 131 ? 19.27981 25.84514 0.92999 1.000 38.78981 131 LYS A N 1
ATOM 7828 C CA . LYS D 2 131 ? 20.62051 25.32608 0.68057 1.000 38.07475 131 LYS A CA 1
ATOM 7829 C C . LYS D 2 131 ? 20.56557 24.00428 -0.07684 1.000 45.16993 131 LYS A C 1
ATOM 7830 O O . LYS D 2 131 ? 21.28953 23.81058 -1.06098 1.000 43.11621 131 LYS A O 1
ATOM 7849 N N . MET D 2 132 ? 19.71558 23.07765 0.37171 1.000 43.50895 132 MET A N 1
ATOM 7850 C CA . MET D 2 132 ? 19.66069 21.76505 -0.26270 1.000 45.41355 132 MET A CA 1
ATOM 7851 C C . MET D 2 132 ? 19.13069 21.86286 -1.68859 1.000 44.62598 132 MET A C 1
ATOM 7852 O O . MET D 2 132 ? 19.64109 21.19123 -2.59232 1.000 41.35005 132 MET A O 1
ATOM 7866 N N . GLN D 2 133 ? 18.10853 22.69319 -1.91225 1.000 41.69848 133 GLN A N 1
ATOM 7867 C CA . GLN D 2 133 ? 17.59179 22.87199 -3.26580 1.000 41.98616 133 GLN A CA 1
ATOM 7868 C C . GLN D 2 133 ? 18.66390 23.43610 -4.18970 1.000 43.37340 133 GLN A C 1
ATOM 7869 O O . GLN D 2 133 ? 18.74316 23.05969 -5.36544 1.000 39.06655 133 GLN A O 1
ATOM 7883 N N . GLY D 2 134 ? 19.50342 24.33727 -3.67279 1.000 45.66012 134 GLY A N 1
ATOM 7884 C CA . GLY D 2 134 ? 20.58266 24.87898 -4.47918 1.000 40.25114 134 GLY A CA 1
ATOM 7885 C C . GLY D 2 134 ? 21.60434 23.83532 -4.88000 1.000 45.02204 134 GLY A C 1
ATOM 7886 O O . GLY D 2 134 ? 22.19176 23.91943 -5.96240 1.000 52.00741 134 GLY A O 1
ATOM 7890 N N . LEU D 2 135 ? 21.83271 22.84150 -4.02108 1.000 46.08813 135 LEU A N 1
ATOM 7891 C CA . LEU D 2 135 ? 22.77021 21.76854 -4.32400 1.000 49.21723 135 LEU A CA 1
ATOM 7892 C C . LEU D 2 135 ? 22.20531 20.74878 -5.30476 1.000 50.10397 135 LEU A C 1
ATOM 7893 O O . LEU D 2 135 ? 22.94832 19.87069 -5.75705 1.000 45.15030 135 LEU A O 1
ATOM 7909 N N . LYS D 2 136 ? 20.92003 20.83502 -5.63424 1.000 53.62609 136 LYS A N 1
ATOM 7910 C CA . LYS D 2 136 ? 20.32007 19.92748 -6.60083 1.000 53.57377 136 LYS A CA 1
ATOM 7911 C C . LYS D 2 136 ? 20.55559 20.44089 -8.01553 1.000 57.90654 136 LYS A C 1
ATOM 7912 O O . LYS D 2 136 ? 20.41361 21.63631 -8.29088 1.000 53.85196 136 LYS A O 1
ATOM 7931 N N . GLU D 2 137 ? 20.91630 19.52442 -8.91673 1.000 52.05235 137 GLU A N 1
ATOM 7932 C CA . GLU D 2 137 ? 21.30391 19.88575 -10.27083 1.000 56.85154 137 GLU A CA 1
ATOM 7933 C C . GLU D 2 137 ? 20.41702 19.30086 -11.36018 1.000 56.47708 137 GLU A C 1
ATOM 7934 O O . GLU D 2 137 ? 20.41209 19.84161 -12.47150 1.000 50.46430 137 GLU A O 1
ATOM 7946 N N . HIS D 2 138 ? 19.67551 18.22722 -11.08892 1.000 58.21637 138 HIS A N 1
ATOM 7947 C CA . HIS D 2 138 ? 18.84394 17.60777 -12.11206 1.000 57.57476 138 HIS A CA 1
ATOM 7948 C C . HIS D 2 138 ? 17.68275 16.87785 -11.45087 1.000 56.85059 138 HIS A C 1
ATOM 7949 O O . HIS D 2 138 ? 17.64642 16.69730 -10.23130 1.000 57.07494 138 HIS A O 1
ATOM 7963 N N . GLU D 2 139 ? 16.73064 16.45926 -12.28433 1.000 55.83646 139 GLU A N 1
ATOM 7964 C CA . GLU D 2 139 ? 15.47790 15.84698 -11.83679 1.000 53.16463 139 GLU A CA 1
ATOM 7965 C C . GLU D 2 139 ? 14.60253 16.86456 -11.10703 1.000 58.50037 139 GLU A C 1
ATOM 7966 O O . GLU D 2 139 ? 13.37191 16.82081 -11.19308 1.000 46.98143 139 GLU A O 1
ATOM 7978 N N . VAL E 2 6 ? 1.35040 3.34853 44.41003 1.000 78.27860 6 VAL B N 1
ATOM 7979 C CA . VAL E 2 6 ? 1.79101 2.41291 43.38306 1.000 78.66837 6 VAL B CA 1
ATOM 7980 C C . VAL E 2 6 ? 2.03760 3.17409 42.08264 1.000 78.35307 6 VAL B C 1
ATOM 7981 O O . VAL E 2 6 ? 1.39168 4.18795 41.81693 1.000 77.51171 6 VAL B O 1
ATOM 7993 N N . ARG E 2 7 ? 2.97326 2.67546 41.27067 1.000 71.93267 7 ARG B N 1
ATOM 7994 C CA . ARG E 2 7 ? 3.36215 3.39589 40.06165 1.000 66.56998 7 ARG B CA 1
ATOM 7995 C C . ARG E 2 7 ? 2.22713 3.43574 39.04515 1.000 66.54747 7 ARG B C 1
ATOM 7996 O O . ARG E 2 7 ? 1.96295 4.48488 38.44064 1.000 62.99161 7 ARG B O 1
ATOM 8017 N N . TRP E 2 8 ? 1.54460 2.30671 38.84014 1.000 64.89685 8 TRP B N 1
ATOM 8018 C CA . TRP E 2 8 ? 0.50815 2.26684 37.81638 1.000 65.63687 8 TRP B CA 1
ATOM 8019 C C . TRP E 2 8 ? -0.65696 3.18594 38.16132 1.000 66.04489 8 TRP B C 1
ATOM 8020 O O . TRP E 2 8 ? -1.33027 3.68315 37.25723 1.000 60.16106 8 TRP B O 1
ATOM 8041 N N . GLN E 2 9 ? -0.87901 3.47383 39.44665 1.000 64.61396 9 GLN B N 1
ATOM 8042 C CA . GLN E 2 9 ? -1.97335 4.37026 39.81622 1.000 59.23502 9 GLN B CA 1
ATOM 8043 C C . GLN E 2 9 ? -1.63267 5.82681 39.50758 1.000 64.57154 9 GLN B C 1
ATOM 8044 O O . GLN E 2 9 ? -2.48465 6.58198 39.02016 1.000 66.87641 9 GLN B O 1
ATOM 8058 N N . GLN E 2 10 ? -0.39506 6.24533 39.78238 1.000 64.11321 10 GLN B N 1
ATOM 8059 C CA . GLN E 2 10 ? 0.03015 7.58214 39.37471 1.000 63.30096 10 GLN B CA 1
ATOM 8060 C C . GLN E 2 10 ? -0.00256 7.71396 37.85486 1.000 58.04746 10 GLN B C 1
ATOM 8061 O O . GLN E 2 10 ? -0.45931 8.73419 37.31028 1.000 57.16361 10 GLN B O 1
ATOM 8075 N N . ARG E 2 11 ? 0.47479 6.68245 37.15278 1.000 60.70020 11 ARG B N 1
ATOM 8076 C CA . ARG E 2 11 ? 0.38758 6.68241 35.69796 1.000 63.83389 11 ARG B CA 1
ATOM 8077 C C . ARG E 2 11 ? -1.06341 6.76889 35.23826 1.000 61.81288 11 ARG B C 1
ATOM 8078 O O . ARG E 2 11 ? -1.36455 7.42905 34.24018 1.000 53.82543 11 ARG B O 1
ATOM 8099 N N . LEU E 2 12 ? -1.97927 6.12130 35.96464 1.000 60.71606 12 LEU B N 1
ATOM 8100 C CA . LEU E 2 12 ? -3.39232 6.16828 35.60354 1.000 59.54018 12 LEU B CA 1
ATOM 8101 C C . LEU E 2 12 ? -3.97129 7.56083 35.81415 1.000 62.15323 12 LEU B C 1
ATOM 8102 O O . LEU E 2 12 ? -4.82984 8.00188 35.04571 1.000 57.63348 12 LEU B O 1
ATOM 8118 N N . ASN E 2 13 ? -3.52252 8.26570 36.85287 1.000 61.29067 13 ASN B N 1
ATOM 8119 C CA . ASN E 2 13 ? -3.96224 9.64697 37.04491 1.000 56.25510 13 ASN B CA 1
ATOM 8120 C C . ASN E 2 13 ? -3.50299 10.52744 35.88473 1.000 54.03773 13 ASN B C 1
ATOM 8121 O O . ASN E 2 13 ? -4.28277 11.32016 35.32955 1.000 50.81953 13 ASN B O 1
ATOM 8132 N N . ASN E 2 14 ? -2.22975 10.39998 35.50224 1.000 57.03286 14 ASN B N 1
ATOM 8133 C CA . ASN E 2 14 ? -1.73974 11.17038 34.36008 1.000 60.15553 14 ASN B CA 1
ATOM 8134 C C . ASN E 2 14 ? -2.48890 10.79410 33.08378 1.000 54.19205 14 ASN B C 1
ATOM 8135 O O . ASN E 2 14 ? -2.79692 11.65856 32.24866 1.000 45.20903 14 ASN B O 1
ATOM 8146 N N . TYR E 2 15 ? -2.79775 9.50475 32.92318 1.000 50.09575 15 TYR B N 1
ATOM 8147 C CA . TYR E 2 15 ? -3.54552 9.04448 31.76021 1.000 50.03743 15 TYR B CA 1
ATOM 8148 C C . TYR E 2 15 ? -4.95623 9.61391 31.75390 1.000 52.19737 15 TYR B C 1
ATOM 8149 O O . TYR E 2 15 ? -5.49681 9.92600 30.69043 1.000 45.52211 15 TYR B O 1
ATOM 8167 N N . ALA E 2 16 ? -5.56989 9.74877 32.93098 1.000 51.33041 16 ALA B N 1
ATOM 8168 C CA . ALA E 2 16 ? -6.89212 10.35756 33.01188 1.000 49.88171 16 ALA B CA 1
ATOM 8169 C C . ALA E 2 16 ? -6.84242 11.81825 32.58795 1.000 49.77035 16 ALA B C 1
ATOM 8170 O O . ALA E 2 16 ? -7.73251 12.29685 31.87697 1.000 49.09340 16 ALA B O 1
ATOM 8177 N N . ARG E 2 17 ? -5.80467 12.54336 33.00942 1.000 48.59010 17 ARG B N 1
ATOM 8178 C CA . ARG E 2 17 ? -5.65165 13.92532 32.55118 1.000 49.47633 17 ARG B CA 1
ATOM 8179 C C . ARG E 2 17 ? -5.52965 13.98907 31.02682 1.000 48.68241 17 ARG B C 1
ATOM 8180 O O . ARG E 2 17 ? -6.22445 14.77440 30.35639 1.000 50.19887 17 ARG B O 1
ATOM 8201 N N . ALA E 2 18 ? -4.64115 13.16582 30.46185 1.000 46.20243 18 ALA B N 1
ATOM 8202 C CA . ALA E 2 18 ? -4.44819 13.17133 29.01395 1.000 48.23594 18 ALA B CA 1
ATOM 8203 C C . ALA E 2 18 ? -5.73188 12.79472 28.28119 1.000 43.78522 18 ALA B C 1
ATOM 8204 O O . ALA E 2 18 ? -6.07503 13.40065 27.25772 1.000 41.68405 18 ALA B O 1
ATOM 8211 N N . LEU E 2 19 ? -6.45581 11.79503 28.79020 1.000 43.29970 19 LEU B N 1
ATOM 8212 C CA . LEU E 2 19 ? -7.69952 11.37782 28.15745 1.000 48.77891 19 LEU B CA 1
ATOM 8213 C C . LEU E 2 19 ? -8.77293 12.44874 28.27431 1.000 45.43447 19 LEU B C 1
ATOM 8214 O O . LEU E 2 19 ? -9.61508 12.56873 27.38503 1.000 47.58539 19 LEU B O 1
ATOM 8230 N N . GLN E 2 20 ? -8.76649 13.23369 29.35245 1.000 43.52860 20 GLN B N 1
ATOM 8231 C CA . GLN E 2 20 ? -9.70344 14.34902 29.44615 1.000 45.90519 20 GLN B CA 1
ATOM 8232 C C . GLN E 2 20 ? -9.41084 15.39525 28.37702 1.000 46.97596 20 GLN B C 1
ATOM 8233 O O . GLN E 2 20 ? -10.33451 15.92829 27.74327 1.000 49.84302 20 GLN B O 1
ATOM 8247 N N . GLN E 2 21 ? -8.12971 15.70443 28.16302 1.000 42.84061 21 GLN B N 1
ATOM 8248 C CA . GLN E 2 21 ? -7.78254 16.61716 27.07345 1.000 43.79224 21 GLN B CA 1
ATOM 8249 C C . GLN E 2 21 ? -8.23035 16.05229 25.72589 1.000 44.88199 21 GLN B C 1
ATOM 8250 O O . GLN E 2 21 ? -8.79634 16.77205 24.88490 1.000 43.19798 21 GLN B O 1
ATOM 8264 N N . LEU E 2 22 ? -7.98069 14.75994 25.50558 1.000 41.92743 22 LEU B N 1
ATOM 8265 C CA . LEU E 2 22 ? -8.42223 14.11795 24.27245 1.000 47.00406 22 LEU B CA 1
ATOM 8266 C C . LEU E 2 22 ? -9.93718 14.19699 24.12187 1.000 46.87440 22 LEU B C 1
ATOM 8267 O O . LEU E 2 22 ? -10.44890 14.38685 23.01323 1.000 41.38844 22 LEU B O 1
ATOM 8283 N N . SER E 2 23 ? -10.67031 14.04231 25.22602 1.000 41.65241 23 SER B N 1
ATOM 8284 C CA . SER E 2 23 ? -12.12569 14.11356 25.17397 1.000 53.43225 23 SER B CA 1
ATOM 8285 C C . SER E 2 23 ? -12.58620 15.50913 24.78344 1.000 48.66052 23 SER B C 1
ATOM 8286 O O . SER E 2 23 ? -13.54655 15.66203 24.02038 1.000 42.09552 23 SER B O 1
ATOM 8294 N N . LEU E 2 24 ? -11.92475 16.53877 25.31590 1.000 51.12530 24 LEU B N 1
ATOM 8295 C CA . LEU E 2 24 ? -12.20470 17.90205 24.87203 1.000 44.50358 24 LEU B CA 1
ATOM 8296 C C . LEU E 2 24 ? -12.03389 18.02075 23.36193 1.000 44.62454 24 LEU B C 1
ATOM 8297 O O . LEU E 2 24 ? -12.92312 18.51783 22.65276 1.000 45.25922 24 LEU B O 1
ATOM 8313 N N . ALA E 2 25 ? -10.88653 17.56238 22.85368 1.000 43.26848 25 ALA B N 1
ATOM 8314 C CA . ALA E 2 25 ? -10.62767 17.65990 21.41844 1.000 46.66518 25 ALA B CA 1
ATOM 8315 C C . ALA E 2 25 ? -11.68572 16.91289 20.61023 1.000 41.39600 25 ALA B C 1
ATOM 8316 O O . ALA E 2 25 ? -12.14749 17.40000 19.56989 1.000 41.97176 25 ALA B O 1
ATOM 8323 N N . VAL E 2 26 ? -12.08308 15.72800 21.07511 1.000 44.98507 26 VAL B N 1
ATOM 8324 C CA . VAL E 2 26 ? -13.05082 14.92066 20.33860 1.000 43.96465 26 VAL B CA 1
ATOM 8325 C C . VAL E 2 26 ? -14.40793 15.61047 20.31851 1.000 44.57916 26 VAL B C 1
ATOM 8326 O O . VAL E 2 26 ? -15.03146 15.75773 19.26067 1.000 42.36167 26 VAL B O 1
ATOM 8339 N N . ASN E 2 27 ? -14.88709 16.04381 21.48784 1.000 47.06074 27 ASN B N 1
ATOM 8340 C CA . ASN E 2 27 ? -16.17069 16.73390 21.54501 1.000 42.29181 27 ASN B CA 1
ATOM 8341 C C . ASN E 2 27 ? -16.16939 17.96029 20.64506 1.000 41.79603 27 ASN B C 1
ATOM 8342 O O . ASN E 2 27 ? -17.19122 18.28591 20.02961 1.000 43.62601 27 ASN B O 1
ATOM 8353 N N . LEU E 2 28 ? -15.03233 18.65549 20.54823 1.000 42.53929 28 LEU B N 1
ATOM 8354 C CA . LEU E 2 28 ? -14.93847 19.73786 19.57269 1.000 41.63604 28 LEU B CA 1
ATOM 8355 C C . LEU E 2 28 ? -15.11697 19.19979 18.15643 1.000 44.75199 28 LEU B C 1
ATOM 8356 O O . LEU E 2 28 ? -15.89459 19.74412 17.36429 1.000 41.91099 28 LEU B O 1
ATOM 8372 N N . ALA E 2 29 ? -14.40118 18.12254 17.82079 1.000 42.34953 29 ALA B N 1
ATOM 8373 C CA . ALA E 2 29 ? -14.52487 17.54552 16.48570 1.000 45.36302 29 ALA B CA 1
ATOM 8374 C C . ALA E 2 29 ? -15.96403 17.15350 16.16864 1.000 47.93391 29 ALA B C 1
ATOM 8375 O O . ALA E 2 29 ? -16.38975 17.24015 15.01094 1.000 43.12784 29 ALA B O 1
ATOM 8382 N N . GLN E 2 30 ? -16.72502 16.71684 17.17298 1.000 49.52397 30 GLN B N 1
ATOM 8383 C CA . GLN E 2 30 ? -18.11245 16.32168 16.96387 1.000 47.22746 30 GLN B CA 1
ATOM 8384 C C . GLN E 2 30 ? -19.06831 17.50679 16.91864 1.000 49.84004 30 GLN B C 1
ATOM 8385 O O . GLN E 2 30 ? -20.21576 17.33927 16.49098 1.000 49.37229 30 GLN B O 1
ATOM 8399 N N . THR E 2 31 ? -18.62894 18.68868 17.34974 1.000 47.62795 31 THR B N 1
ATOM 8400 C CA . THR E 2 31 ? -19.44888 19.89314 17.29454 1.000 42.05388 31 THR B CA 1
ATOM 8401 C C . THR E 2 31 ? -19.32905 20.61700 15.96134 1.000 40.12754 31 THR B C 1
ATOM 8402 O O . THR E 2 31 ? -20.30701 21.21439 15.49827 1.000 43.33835 31 THR B O 1
ATOM 8413 N N . ARG E 2 32 ? -18.15839 20.57735 15.33850 1.000 44.89734 32 ARG B N 1
ATOM 8414 C CA . ARG E 2 32 ? -17.92402 21.27299 14.07955 1.000 40.50953 32 ARG B CA 1
ATOM 8415 C C . ARG E 2 32 ? -16.71216 20.63971 13.41535 1.000 44.59707 32 ARG B C 1
ATOM 8416 O O . ARG E 2 32 ? -15.95611 19.90096 14.05925 1.000 44.82217 32 ARG B O 1
ATOM 8437 N N . PRO E 2 33 ? -16.49536 20.90613 12.12908 1.000 48.22374 33 PRO B N 1
ATOM 8438 C CA . PRO E 2 33 ? -15.30219 20.36408 11.47010 1.000 44.70646 33 PRO B CA 1
ATOM 8439 C C . PRO E 2 33 ? -14.03859 21.03325 11.98665 1.000 40.94285 33 PRO B C 1
ATOM 8440 O O . PRO E 2 33 ? -14.06083 22.16402 12.47976 1.000 39.25121 33 PRO B O 1
ATOM 8451 N N . LEU E 2 34 ? -12.92838 20.30932 11.87722 1.000 41.32174 34 LEU B N 1
ATOM 8452 C CA . LEU E 2 34 ? -11.63000 20.78891 12.32293 1.000 34.62520 34 LEU B CA 1
ATOM 8453 C C . LEU E 2 34 ? -10.80845 21.28638 11.13954 1.000 35.82680 34 LEU B C 1
ATOM 8454 O O . LEU E 2 34 ? -10.90411 20.76113 10.02748 1.000 35.46331 34 LEU B O 1
ATOM 8470 N N . SER E 2 35 ? -9.99940 22.31238 11.38976 1.000 33.00042 35 SER B N 1
ATOM 8471 C CA . SER E 2 35 ? -8.96738 22.68688 10.43789 1.000 30.18644 35 SER B CA 1
ATOM 8472 C C . SER E 2 35 ? -7.85783 21.63346 10.44441 1.000 33.86071 35 SER B C 1
ATOM 8473 O O . SER E 2 35 ? -7.81536 20.73952 11.29526 1.000 30.92049 35 SER B O 1
ATOM 8481 N N . ASP E 2 36 ? -6.94912 21.74147 9.47249 1.000 33.34270 36 ASP B N 1
ATOM 8482 C CA . ASP E 2 36 ? -5.83709 20.79758 9.40322 1.000 38.15514 36 ASP B CA 1
ATOM 8483 C C . ASP E 2 36 ? -4.97351 20.87552 10.65806 1.000 31.95303 36 ASP B C 1
ATOM 8484 O O . ASP E 2 36 ? -4.58746 19.84497 11.22451 1.000 33.18075 36 ASP B O 1
ATOM 8493 N N . LEU E 2 37 ? -4.66053 22.09352 11.10526 1.000 27.73219 37 LEU B N 1
ATOM 8494 C CA . LEU E 2 37 ? -3.87102 22.26465 12.32143 1.000 32.42596 37 LEU B CA 1
ATOM 8495 C C . LEU E 2 37 ? -4.56382 21.62793 13.51970 1.000 29.95559 37 LEU B C 1
ATOM 8496 O O . LEU E 2 37 ? -3.91848 20.97524 14.35197 1.000 33.03777 37 LEU B O 1
ATOM 8512 N N . GLU E 2 38 ? -5.88132 21.80690 13.62534 1.000 33.61102 38 GLU B N 1
ATOM 8513 C CA . GLU E 2 38 ? -6.62017 21.18558 14.71663 1.000 31.19125 38 GLU B CA 1
ATOM 8514 C C . GLU E 2 38 ? -6.56985 19.66682 14.62334 1.000 29.81765 38 GLU B C 1
ATOM 8515 O O . GLU E 2 38 ? -6.53235 18.98310 15.65227 1.000 33.15738 38 GLU B O 1
ATOM 8527 N N . LYS E 2 39 ? -6.55000 19.12042 13.40526 1.000 28.01910 39 LYS B N 1
ATOM 8528 C CA . LYS E 2 39 ? -6.41069 17.67556 13.24901 1.000 32.39652 39 LYS B CA 1
ATOM 8529 C C . LYS E 2 39 ? -5.04102 17.19948 13.72288 1.000 27.49240 39 LYS B C 1
ATOM 8530 O O . LYS E 2 39 ? -4.93209 16.15677 14.38104 1.000 29.17386 39 LYS B O 1
ATOM 8549 N N . GLN E 2 40 ? -3.98302 17.94295 13.38812 1.000 26.02513 40 GLN B N 1
ATOM 8550 C CA . GLN E 2 40 ? -2.65940 17.60846 13.90729 1.000 33.29761 40 GLN B CA 1
ATOM 8551 C C . GLN E 2 40 ? -2.65041 17.63352 15.43253 1.000 32.04925 40 GLN B C 1
ATOM 8552 O O . GLN E 2 40 ? -2.04994 16.76349 16.07878 1.000 30.68280 40 GLN B O 1
ATOM 8566 N N . GLY E 2 41 ? -3.31918 18.62364 16.02549 1.000 29.36189 41 GLY B N 1
ATOM 8567 C CA . GLY E 2 41 ? -3.39446 18.68087 17.47775 1.000 31.28256 41 GLY B CA 1
ATOM 8568 C C . GLY E 2 41 ? -4.15665 17.50995 18.07124 1.000 30.43772 41 GLY B C 1
ATOM 8569 O O . GLY E 2 41 ? -3.79164 16.98627 19.12757 1.000 31.61955 41 GLY B O 1
ATOM 8573 N N . LEU E 2 42 ? -5.23636 17.09246 17.40637 1.000 31.13466 42 LEU B N 1
ATOM 8574 C CA . LEU E 2 42 ? -5.98505 15.92577 17.86612 1.000 35.30545 42 LEU B CA 1
ATOM 8575 C C . LEU E 2 42 ? -5.11970 14.67305 17.81431 1.000 32.93867 42 LEU B C 1
ATOM 8576 O O . LEU E 2 42 ? -5.15455 13.84090 18.73111 1.000 28.80513 42 LEU B O 1
ATOM 8592 N N . ILE E 2 43 ? -4.33541 14.52359 16.74490 1.000 29.84305 43 ILE B N 1
ATOM 8593 C CA . ILE E 2 43 ? -3.41427 13.39491 16.65371 1.000 31.16160 43 ILE B CA 1
ATOM 8594 C C . ILE E 2 43 ? -2.41503 13.43520 17.80520 1.000 33.74393 43 ILE B C 1
ATOM 8595 O O . ILE E 2 43 ? -2.11657 12.40630 18.42564 1.000 34.04518 43 ILE B O 1
ATOM 8611 N N . GLN E 2 44 ? -1.88314 14.62301 18.11009 1.000 32.42590 44 GLN B N 1
ATOM 8612 C CA . GLN E 2 44 ? -0.93241 14.74397 19.21499 1.000 37.10710 44 GLN B CA 1
ATOM 8613 C C . GLN E 2 44 ? -1.56978 14.34819 20.54450 1.000 36.08803 44 GLN B C 1
ATOM 8614 O O . GLN E 2 44 ? -0.94989 13.65144 21.36147 1.000 37.46835 44 GLN B O 1
ATOM 8628 N N . ALA E 2 45 ? -2.79752 14.80930 20.79207 1.000 36.50286 45 ALA B N 1
ATOM 8629 C CA . ALA E 2 45 ? -3.48472 14.44389 22.02748 1.000 39.48391 45 ALA B CA 1
ATOM 8630 C C . ALA E 2 45 ? -3.69099 12.93645 22.10857 1.000 36.23268 45 ALA B C 1
ATOM 8631 O O . ALA E 2 45 ? -3.49725 12.32634 23.17101 1.000 33.86371 45 ALA B O 1
ATOM 8638 N N . PHE E 2 46 ? -4.08008 12.31747 20.98963 1.000 33.74839 46 PHE B N 1
ATOM 8639 C CA . PHE E 2 46 ? -4.22744 10.86687 20.96491 1.000 36.34918 46 PHE B CA 1
ATOM 8640 C C . PHE E 2 46 ? -2.90977 10.17580 21.28797 1.000 37.12708 46 PHE B C 1
ATOM 8641 O O . PHE E 2 46 ? -2.89118 9.15313 21.98025 1.000 33.78566 46 PHE B O 1
ATOM 8658 N N . GLU E 2 47 ? -1.79832 10.70551 20.77356 1.000 36.85499 47 GLU B N 1
ATOM 8659 C CA . GLU E 2 47 ? -0.50141 10.08349 21.02725 1.000 36.56756 47 GLU B CA 1
ATOM 8660 C C . GLU E 2 47 ? -0.13873 10.16496 22.50593 1.000 37.69996 47 GLU B C 1
ATOM 8661 O O . GLU E 2 47 ? 0.30766 9.17656 23.10246 1.000 32.59572 47 GLU B O 1
ATOM 8673 N N . PHE E 2 48 ? -0.31314 11.34376 23.10989 1.000 38.52148 48 PHE B N 1
ATOM 8674 C CA . PHE E 2 48 ? -0.15840 11.46699 24.55801 1.000 38.53844 48 PHE B CA 1
ATOM 8675 C C . PHE E 2 48 ? -0.96620 10.39240 25.28011 1.000 43.64456 48 PHE B C 1
ATOM 8676 O O . PHE E 2 48 ? -0.44202 9.64771 26.12507 1.000 45.07880 48 PHE B O 1
ATOM 8693 N N . THR E 2 49 ? -2.26137 10.31102 24.95472 1.000 37.63554 49 THR B N 1
ATOM 8694 C CA . THR E 2 49 ? -3.15961 9.41906 25.67933 1.000 38.34453 49 THR B CA 1
ATOM 8695 C C . THR E 2 49 ? -2.74175 7.96257 25.52318 1.000 36.23540 49 THR B C 1
ATOM 8696 O O . THR E 2 49 ? -2.72789 7.20714 26.50038 1.000 35.90321 49 THR B O 1
ATOM 8707 N N . HIS E 2 50 ? -2.39054 7.54908 24.30456 1.000 36.66429 50 HIS B N 1
ATOM 8708 C CA . HIS E 2 50 ? -2.03855 6.15103 24.07769 1.000 38.50503 50 HIS B CA 1
ATOM 8709 C C . HIS E 2 50 ? -0.71300 5.79647 24.73992 1.000 35.04284 50 HIS B C 1
ATOM 8710 O O . HIS E 2 50 ? -0.56442 4.70085 25.30071 1.000 36.64055 50 HIS B O 1
ATOM 8724 N N . GLU E 2 51 ? 0.27417 6.69258 24.66072 1.000 35.91461 51 GLU B N 1
ATOM 8725 C CA . GLU E 2 51 ? 1.52452 6.46043 25.37278 1.000 42.20917 51 GLU B CA 1
ATOM 8726 C C . GLU E 2 51 ? 1.25470 6.22726 26.85246 1.000 39.73120 51 GLU B C 1
ATOM 8727 O O . GLU E 2 51 ? 1.71204 5.23294 27.43499 1.000 40.01457 51 GLU B O 1
ATOM 8739 N N . LEU E 2 52 ? 0.48411 7.12526 27.47266 1.000 44.69103 52 LEU B N 1
ATOM 8740 C CA . LEU E 2 52 ? 0.19991 6.97632 28.89579 1.000 43.88237 52 LEU B CA 1
ATOM 8741 C C . LEU E 2 52 ? -0.58575 5.69829 29.17381 1.000 41.68283 52 LEU B C 1
ATOM 8742 O O . LEU E 2 52 ? -0.37116 5.04313 30.19779 1.000 41.71610 52 LEU B O 1
ATOM 8758 N N . ALA E 2 53 ? -1.48489 5.31418 28.26521 1.000 42.81067 53 ALA B N 1
ATOM 8759 C CA . ALA E 2 53 ? -2.30350 4.12493 28.48552 1.000 43.43127 53 ALA B CA 1
ATOM 8760 C C . ALA E 2 53 ? -1.45348 2.86023 28.48575 1.000 44.32442 53 ALA B C 1
ATOM 8761 O O . ALA E 2 53 ? -1.57047 2.01248 29.38415 1.000 40.17174 53 ALA B 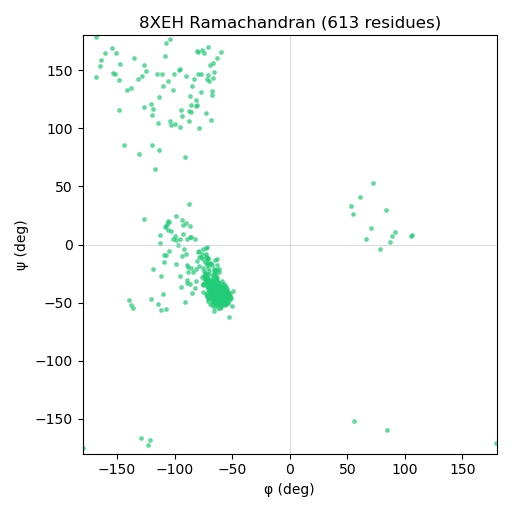O 1
ATOM 8768 N N . TRP E 2 54 ? -0.59806 2.70234 27.47540 1.000 42.29280 54 TRP B N 1
ATOM 8769 C CA . TRP E 2 54 ? 0.19506 1.47883 27.42315 1.000 40.76811 54 TRP B CA 1
ATOM 8770 C C . TRP E 2 54 ? 1.27153 1.48032 28.50167 1.000 46.09627 54 TRP B C 1
ATOM 8771 O O . TRP E 2 54 ? 1.66418 0.40923 28.97983 1.000 40.74214 54 TRP B O 1
ATOM 8792 N N . ASN E 2 55 ? 1.70887 2.65817 28.95902 1.000 41.25466 55 ASN B N 1
ATOM 8793 C CA . ASN E 2 55 ? 2.60521 2.67123 30.11120 1.000 44.73909 55 ASN B CA 1
ATOM 8794 C C . ASN E 2 55 ? 1.87177 2.30899 31.40065 1.000 47.79009 55 ASN B C 1
ATOM 8795 O O . ASN E 2 55 ? 2.45416 1.66488 32.28025 1.000 44.45921 55 ASN B O 1
ATOM 8806 N N . VAL E 2 56 ? 0.60207 2.70030 31.53250 1.000 46.82418 56 VAL B N 1
ATOM 8807 C CA . VAL E 2 56 ? -0.20329 2.23943 32.66145 1.000 48.75095 56 VAL B CA 1
ATOM 8808 C C . VAL E 2 56 ? -0.28506 0.71964 32.65202 1.000 47.39788 56 VAL B C 1
ATOM 8809 O O . VAL E 2 56 ? -0.12697 0.05933 33.68613 1.000 46.55587 56 VAL B O 1
ATOM 8822 N N . MET E 2 57 ? -0.55837 0.14708 31.47894 1.000 43.87796 57 MET B N 1
ATOM 8823 C CA . MET E 2 57 ? -0.62838 -1.30714 31.36042 1.000 47.41175 57 MET B CA 1
ATOM 8824 C C . MET E 2 57 ? 0.69449 -1.95174 31.76404 1.000 48.44544 57 MET B C 1
ATOM 8825 O O . MET E 2 57 ? 0.72247 -2.93399 32.52037 1.000 46.12892 57 MET B O 1
ATOM 8839 N N . LYS E 2 58 ? 1.80518 -1.40849 31.26027 1.000 46.29003 58 LYS B N 1
ATOM 8840 C CA . LYS E 2 58 ? 3.11989 -1.94794 31.59127 1.000 47.32789 58 LYS B CA 1
ATOM 8841 C C . LYS E 2 58 ? 3.37101 -1.90456 33.09397 1.000 47.10810 58 LYS B C 1
ATOM 8842 O O . LYS E 2 58 ? 3.83157 -2.88728 33.68571 1.000 50.12473 58 LYS B O 1
ATOM 8861 N N . ASP E 2 59 ? 3.08207 -0.76530 33.72794 1.000 46.94385 59 ASP B N 1
ATOM 8862 C CA . ASP E 2 59 ? 3.29680 -0.63993 35.16639 1.000 49.79097 59 ASP B CA 1
ATOM 8863 C C . ASP E 2 59 ? 2.43319 -1.63352 35.93559 1.000 56.49117 59 ASP B C 1
ATOM 8864 O O . ASP E 2 59 ? 2.90604 -2.30224 36.86443 1.000 57.23699 59 ASP B O 1
ATOM 8873 N N . TYR E 2 60 ? 1.15520 -1.73962 35.56306 1.000 53.65916 60 TYR B N 1
ATOM 8874 C CA . TYR E 2 60 ? 0.25974 -2.65699 36.25674 1.000 57.15856 60 TYR B CA 1
ATOM 8875 C C . TYR E 2 60 ? 0.76533 -4.08947 36.16542 1.000 61.71387 60 TYR B C 1
ATOM 8876 O O . TYR E 2 60 ? 0.73539 -4.83038 37.15522 1.000 65.91788 60 TYR B O 1
ATOM 8894 N N . PHE E 2 61 ? 1.23539 -4.50145 34.98553 1.000 57.71730 61 PHE B N 1
ATOM 8895 C CA . PHE E 2 61 ? 1.73933 -5.86492 34.85383 1.000 57.53477 61 PHE B CA 1
ATOM 8896 C C . PHE E 2 61 ? 3.06073 -6.04614 35.59173 1.000 59.35487 61 PHE B C 1
ATOM 8897 O O . PHE E 2 61 ? 3.33902 -7.13940 36.09733 1.000 59.06081 61 PHE B O 1
ATOM 8914 N N . PHE E 2 62 ? 3.88314 -4.99575 35.66884 1.000 55.96399 62 PHE B N 1
ATOM 8915 C CA . PHE E 2 62 ? 5.09390 -5.07460 36.47889 1.000 63.46060 62 PHE B CA 1
ATOM 8916 C C . PHE E 2 62 ? 4.75617 -5.25911 37.95123 1.000 64.21571 62 PHE B C 1
ATOM 8917 O O . PHE E 2 62 ? 5.50691 -5.91231 38.68524 1.000 62.31580 62 PHE B O 1
ATOM 8934 N N . PHE E 2 63 ? 3.63609 -4.68810 38.40122 1.000 67.73315 63 PHE B N 1
ATOM 8935 C CA . PHE E 2 63 ? 3.18414 -4.93798 39.76540 1.000 73.40329 63 PHE B CA 1
ATOM 8936 C C . PHE E 2 63 ? 2.78426 -6.39531 39.96130 1.000 75.77003 63 PHE B C 1
ATOM 8937 O O . PHE E 2 63 ? 2.85245 -6.91087 41.08279 1.000 77.80420 63 PHE B O 1
ATOM 8954 N N . GLN E 2 64 ? 2.36809 -7.07002 38.89174 1.000 71.32833 64 GLN B N 1
ATOM 8955 C CA . GLN E 2 64 ? 1.97134 -8.46946 38.94570 1.000 72.05190 64 GLN B CA 1
ATOM 8956 C C . GLN E 2 64 ? 3.14945 -9.42231 38.78103 1.000 68.46735 64 GLN B C 1
ATOM 8957 O O . GLN E 2 64 ? 2.93968 -10.63566 38.67878 1.000 75.89045 64 GLN B O 1
ATOM 8971 N N . GLY E 2 65 ? 4.37525 -8.90552 38.75229 1.000 76.96033 65 GLY B N 1
ATOM 8972 C CA . GLY E 2 65 ? 5.53721 -9.75483 38.58912 1.000 61.98867 65 GLY B CA 1
ATOM 8973 C C . GLY E 2 65 ? 5.86205 -10.10004 37.15599 1.000 69.18977 65 GLY B C 1
ATOM 8974 O O . GLY E 2 65 ? 6.40946 -11.17598 36.89393 1.000 64.16965 65 GLY B O 1
ATOM 8978 N N . ASN E 2 66 ? 5.53900 -9.21625 36.21538 1.000 63.90802 66 ASN B N 1
ATOM 8979 C CA . ASN E 2 66 ? 5.79795 -9.43096 34.79736 1.000 63.73938 66 ASN B CA 1
ATOM 8980 C C . ASN E 2 66 ? 6.74099 -8.34397 34.30414 1.000 60.56246 66 ASN B C 1
ATOM 8981 O O . ASN E 2 66 ? 6.39112 -7.15880 34.32216 1.000 57.08475 66 ASN B O 1
ATOM 8992 N N . SER E 2 67 ? 7.93038 -8.74945 33.86192 1.000 55.00138 67 SER B N 1
ATOM 8993 C CA . SER E 2 67 ? 8.94465 -7.82638 33.37389 1.000 50.84444 67 SER B CA 1
ATOM 8994 C C . SER E 2 67 ? 9.19716 -7.97291 31.87889 1.000 49.00403 67 SER B C 1
ATOM 8995 O O . SER E 2 67 ? 10.13307 -7.35827 31.35597 1.000 54.68540 67 SER B O 1
ATOM 9003 N N . ALA E 2 68 ? 8.38538 -8.76386 31.17707 1.000 47.90517 68 ALA B N 1
ATOM 9004 C CA . ALA E 2 68 ? 8.59872 -9.04801 29.76542 1.000 45.95372 68 ALA B CA 1
ATOM 9005 C C . ALA E 2 68 ? 7.83106 -8.10416 28.84187 1.000 46.41740 68 ALA B C 1
ATOM 9006 O O . ALA E 2 68 ? 7.60661 -8.44488 27.67475 1.000 49.07182 68 ALA B O 1
ATOM 9013 N N . ILE E 2 69 ? 7.42806 -6.93421 29.32982 1.000 45.88862 69 ILE B N 1
ATOM 9014 C CA . ILE E 2 69 ? 6.73879 -5.94198 28.51011 1.000 43.60638 69 ILE B CA 1
ATOM 9015 C C . ILE E 2 69 ? 7.79540 -4.99115 27.95762 1.000 44.07932 69 ILE B C 1
ATOM 9016 O O . ILE E 2 69 ? 8.38562 -4.20502 28.70365 1.000 45.42202 69 ILE B O 1
ATOM 9032 N N . THR E 2 70 ? 8.03589 -5.06038 26.64784 1.000 39.54525 70 THR B N 1
ATOM 9033 C CA . THR E 2 70 ? 9.08487 -4.27239 26.01719 1.000 38.81064 70 THR B CA 1
ATOM 9034 C C . THR E 2 70 ? 8.55552 -3.08485 25.22526 1.000 41.12497 70 THR B C 1
ATOM 9035 O O . THR E 2 70 ? 9.35926 -2.28694 24.73066 1.000 38.84636 70 THR B O 1
ATOM 9046 N N . GLY E 2 71 ? 7.24268 -2.94421 25.09276 1.000 37.33181 71 GLY B N 1
ATOM 9047 C CA . GLY E 2 71 ? 6.70297 -1.84098 24.32519 1.000 40.61996 71 GLY B CA 1
ATOM 9048 C C . GLY E 2 71 ? 5.19251 -1.88509 24.29438 1.000 37.31307 71 GLY B C 1
ATOM 9049 O O . GLY E 2 71 ? 4.55635 -2.66972 25.00093 1.000 37.15540 71 GLY B O 1
ATOM 9053 N N . SER E 2 72 ? 4.62380 -1.02218 23.45108 1.000 32.81538 72 SER B N 1
ATOM 9054 C CA . SER E 2 72 ? 3.17175 -0.91316 23.38399 1.000 38.77075 72 SER B CA 1
ATOM 9055 C C . SER E 2 72 ? 2.53323 -2.19877 22.87724 1.000 38.47604 72 SER B C 1
ATOM 9056 O O . SER E 2 72 ? 1.42749 -2.54868 23.30298 1.000 38.19684 72 SER B O 1
ATOM 9064 N N . ARG E 2 73 ? 3.20619 -2.91942 21.97880 1.000 32.51031 73 ARG B N 1
ATOM 9065 C CA . ARG E 2 73 ? 2.60409 -4.12412 21.41943 1.000 35.90634 73 ARG B CA 1
ATOM 9066 C C . ARG E 2 73 ? 2.49132 -5.22495 22.46819 1.000 38.62848 73 ARG B C 1
ATOM 9067 O O . ARG E 2 73 ? 1.42525 -5.83015 22.63645 1.000 40.52828 73 ARG B O 1
ATOM 9088 N N . ASP E 2 74 ? 3.59304 -5.52218 23.15910 1.000 36.08777 74 ASP B N 1
ATOM 9089 C CA . ASP E 2 74 ? 3.54524 -6.51338 24.22669 1.000 39.60044 74 ASP B CA 1
ATOM 9090 C C . ASP E 2 74 ? 2.52683 -6.11758 25.28507 1.000 42.33847 74 ASP B C 1
ATOM 9091 O O . ASP E 2 74 ? 1.76037 -6.95906 25.77177 1.000 43.92862 74 ASP B O 1
ATOM 9100 N N . ALA E 2 75 ? 2.50788 -4.83548 25.65556 1.000 39.69554 75 ALA B N 1
ATOM 9101 C CA . ALA E 2 75 ? 1.57588 -4.37737 26.67675 1.000 43.99768 75 ALA B CA 1
ATOM 9102 C C . ALA E 2 75 ? 0.13529 -4.59211 26.23561 1.000 44.06854 75 ALA B C 1
ATOM 9103 O O . ALA E 2 75 ? -0.69760 -5.05767 27.01966 1.000 43.47198 75 ALA B O 1
ATOM 9110 N N . THR E 2 76 ? -0.17846 -4.25837 24.98256 1.000 43.05760 76 THR B N 1
ATOM 9111 C CA . THR E 2 76 ? -1.54055 -4.43321 24.48959 1.000 46.40868 76 THR B CA 1
ATOM 9112 C C . THR E 2 76 ? -1.92131 -5.90762 24.42742 1.000 48.08172 76 THR B C 1
ATOM 9113 O O . THR E 2 76 ? -3.04026 -6.28322 24.80016 1.000 48.79628 76 THR B O 1
ATOM 9124 N N . ARG E 2 77 ? -1.00947 -6.75800 23.95134 1.000 46.91271 77 ARG B N 1
ATOM 9125 C CA . ARG E 2 77 ? -1.30950 -8.18373 23.88048 1.000 53.57449 77 ARG B CA 1
ATOM 9126 C C . ARG E 2 77 ? -1.56907 -8.75426 25.26964 1.000 52.54818 77 ARG B C 1
ATOM 9127 O O . ARG E 2 77 ? -2.50798 -9.53745 25.46483 1.000 52.22953 77 ARG B O 1
ATOM 9148 N N . GLU E 2 78 ? -0.75897 -8.35871 26.25398 1.000 49.73373 78 GLU B N 1
ATOM 9149 C CA . GLU E 2 78 ? -0.96764 -8.84687 27.61262 1.000 56.81430 78 GLU B CA 1
ATOM 9150 C C . GLU E 2 78 ? -2.24931 -8.28381 28.21661 1.000 60.64818 78 GLU B C 1
ATOM 9151 O O . GLU E 2 78 ? -2.93288 -8.97588 28.97777 1.000 61.15102 78 GLU B O 1
ATOM 9163 N N . SER E 2 79 ? -2.59502 -7.03228 27.89317 1.000 59.62473 79 SER B N 1
ATOM 9164 C CA . SER E 2 79 ? -3.84318 -6.46230 28.39083 1.000 59.03975 79 SER B CA 1
ATOM 9165 C C . SER E 2 79 ? -5.04569 -7.19522 27.81216 1.000 61.66243 79 SER B C 1
ATOM 9166 O O . SER E 2 79 ? -6.06154 -7.37019 28.49492 1.000 62.10704 79 SER B O 1
ATOM 9174 N N . PHE E 2 80 ? -4.95327 -7.62584 26.55269 1.000 55.95472 80 PHE B N 1
ATOM 9175 C CA . PHE E 2 80 ? -6.03618 -8.41250 25.97278 1.000 57.22954 80 PHE B CA 1
ATOM 9176 C C . PHE E 2 80 ? -6.11182 -9.78977 26.62078 1.000 62.01269 80 PHE B C 1
ATOM 9177 O O . PHE E 2 80 ? -7.19677 -10.25699 26.98676 1.000 59.53013 80 PHE B O 1
ATOM 9194 N N . ASN E 2 81 ? -4.96272 -10.45528 26.77362 1.000 58.63168 81 ASN B N 1
ATOM 9195 C CA . ASN E 2 81 ? -4.95939 -11.79086 27.36159 1.000 58.40074 81 ASN B CA 1
ATOM 9196 C C . ASN E 2 81 ? -5.42801 -11.77040 28.81153 1.000 60.69243 81 ASN B C 1
ATOM 9197 O O . ASN E 2 81 ? -5.98778 -12.76150 29.29477 1.000 61.79533 81 ASN B O 1
ATOM 9208 N N . LYS E 2 82 ? -5.21414 -10.65997 29.51734 1.000 58.13322 82 LYS B N 1
ATOM 9209 C CA . LYS E 2 82 ? -5.57185 -10.54152 30.92428 1.000 62.69274 82 LYS B CA 1
ATOM 9210 C C . LYS E 2 82 ? -6.92022 -9.86673 31.14523 1.000 62.29486 82 LYS B C 1
ATOM 9211 O O . LYS E 2 82 ? -7.33853 -9.71418 32.29740 1.000 62.25126 82 LYS B O 1
ATOM 9230 N N . GLY E 2 83 ? -7.60374 -9.45330 30.08031 1.000 62.16170 83 GLY B N 1
ATOM 9231 C CA . GLY E 2 83 ? -8.92629 -8.88002 30.19492 1.000 60.44444 83 GLY B CA 1
ATOM 9232 C C . GLY E 2 83 ? -8.97564 -7.38753 30.43681 1.000 61.40965 83 GLY B C 1
ATOM 9233 O O . GLY E 2 83 ? -10.07598 -6.84029 30.58622 1.000 68.43108 83 GLY B O 1
ATOM 9237 N N . LEU E 2 84 ? -7.82824 -6.70663 30.48058 1.000 61.90044 84 LEU B N 1
ATOM 9238 C CA . LEU E 2 84 ? -7.84245 -5.26351 30.70141 1.000 64.35066 84 LEU B CA 1
ATOM 9239 C C . LEU E 2 84 ? -8.51461 -4.53695 29.54194 1.000 61.86834 84 LEU B C 1
ATOM 9240 O O . LEU E 2 84 ? -9.21197 -3.53711 29.74743 1.000 60.92839 84 LEU B O 1
ATOM 9256 N N . ILE E 2 85 ? -8.31493 -5.02178 28.31769 1.000 61.57751 85 ILE B N 1
ATOM 9257 C CA . ILE E 2 85 ? -9.00918 -4.51510 27.14125 1.000 61.17713 85 ILE B CA 1
ATOM 9258 C C . ILE E 2 85 ? -9.70288 -5.68716 26.46012 1.000 65.75022 85 ILE B C 1
ATOM 9259 O O . ILE E 2 85 ? -9.22872 -6.82730 26.51025 1.000 65.86732 85 ILE B O 1
ATOM 9275 N N . LYS E 2 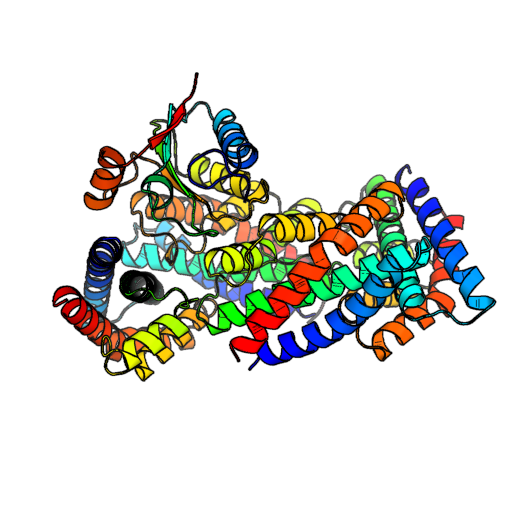86 ? -10.83719 -5.40096 25.81918 1.000 60.36876 86 LYS B N 1
ATOM 9276 C CA . LYS E 2 86 ? -11.65593 -6.43760 25.20913 1.000 62.90723 86 LYS B CA 1
ATOM 9277 C C . LYS E 2 86 ? -11.64156 -6.41906 23.68652 1.000 61.02868 86 LYS B C 1
ATOM 9278 O O . LYS E 2 86 ? -12.16431 -7.35634 23.07327 1.000 64.97834 86 LYS B O 1
ATOM 9297 N N . GLU E 2 87 ? -11.05939 -5.39182 23.05769 1.000 56.11233 87 GLU B N 1
ATOM 9298 C CA . GLU E 2 87 ? -10.97528 -5.30007 21.59621 1.000 61.15476 87 GLU B CA 1
ATOM 9299 C C . GLU E 2 87 ? -9.53058 -4.96219 21.21911 1.000 56.90706 87 GLU B C 1
ATOM 9300 O O . GLU E 2 87 ? -9.20170 -3.82102 20.88919 1.000 55.24234 87 GLU B O 1
ATOM 9312 N N . GLY E 2 88 ? -8.66340 -5.97574 21.25732 1.000 58.19826 88 GLY B N 1
ATOM 9313 C CA . GLY E 2 88 ? -7.26140 -5.76350 20.94357 1.000 62.61146 88 GLY B CA 1
ATOM 9314 C C . GLY E 2 88 ? -7.01461 -5.27598 19.53176 1.000 56.19222 88 GLY B C 1
ATOM 9315 O O . GLY E 2 88 ? -5.95612 -4.69756 19.25980 1.000 51.69710 88 GLY B O 1
ATOM 9319 N N . GLU E 2 89 ? -7.96869 -5.49283 18.62331 1.000 48.68519 89 GLU B N 1
ATOM 9320 C CA . GLU E 2 89 ? -7.77922 -5.06078 17.24258 1.000 57.04043 89 GLU B CA 1
ATOM 9321 C C . GLU E 2 89 ? -7.68409 -3.54184 17.15287 1.000 51.81015 89 GLU B C 1
ATOM 9322 O O . GLU E 2 89 ? -6.83847 -3.00336 16.42677 1.000 49.22271 89 GLU B O 1
ATOM 9334 N N . ILE E 2 90 ? -8.53750 -2.83237 17.89401 1.000 52.28069 90 ILE B N 1
ATOM 9335 C CA . ILE E 2 90 ? -8.50575 -1.37490 17.85748 1.000 51.35307 90 ILE B CA 1
ATOM 9336 C C . ILE E 2 90 ? -7.21007 -0.84770 18.46390 1.000 49.15435 90 ILE B C 1
ATOM 9337 O O . ILE E 2 90 ? -6.68340 0.17706 18.02088 1.000 46.03127 90 ILE B O 1
ATOM 9353 N N . TRP E 2 91 ? -6.65256 -1.53854 19.45834 1.000 49.45733 91 TRP B N 1
ATOM 9354 C CA . TRP E 2 91 ? -5.38375 -1.09359 20.03022 1.000 47.36035 91 TRP B CA 1
ATOM 9355 C C . TRP E 2 91 ? -4.20314 -1.40332 19.11014 1.000 43.45830 91 TRP B C 1
ATOM 9356 O O . TRP E 2 91 ? -3.24073 -0.62407 19.04796 1.000 46.99036 91 TRP B O 1
ATOM 9377 N N . MET E 2 92 ? -4.25748 -2.51265 18.37150 1.000 45.12871 92 MET B N 1
ATOM 9378 C CA . MET E 2 92 ? -3.26402 -2.73245 17.32413 1.000 48.38411 92 MET B CA 1
ATOM 9379 C C . MET E 2 92 ? -3.34656 -1.63303 16.26966 1.000 41.76874 92 MET B C 1
ATOM 9380 O O . MET E 2 92 ? -2.31903 -1.13539 15.78465 1.000 40.97122 92 MET B O 1
ATOM 9394 N N . GLU E 2 93 ? -4.56809 -1.23355 15.90938 1.000 41.36449 93 GLU B N 1
ATOM 9395 C CA . GLU E 2 93 ? -4.73220 -0.10668 14.99678 1.000 44.06028 93 GLU B CA 1
ATOM 9396 C C . GLU E 2 93 ? -4.16056 1.17079 15.60184 1.000 37.91582 93 GLU B C 1
ATOM 9397 O O . GLU E 2 93 ? -3.60153 2.00935 14.88675 1.000 35.76449 93 GLU B O 1
ATOM 9409 N N . MET E 2 94 ? -4.31426 1.34585 16.91699 1.000 37.18969 94 MET B N 1
ATOM 9410 C CA . MET E 2 94 ? -3.68594 2.47666 17.59263 1.000 39.44981 94 MET B CA 1
ATOM 9411 C C . MET E 2 94 ? -2.17826 2.46465 17.37895 1.000 37.34194 94 MET B C 1
ATOM 9412 O O . MET E 2 94 ? -1.56877 3.50896 17.12306 1.000 31.54706 94 MET B O 1
ATOM 9426 N N . ILE E 2 95 ? -1.55691 1.29154 17.51380 1.000 35.22008 95 ILE B N 1
ATOM 9427 C CA . ILE E 2 95 ? -0.11486 1.18956 17.28630 1.000 37.28019 95 ILE B CA 1
ATOM 9428 C C . ILE E 2 95 ? 0.22397 1.57650 15.84945 1.000 33.63624 95 ILE B C 1
ATOM 9429 O O . ILE E 2 95 ? 1.21703 2.27239 15.58818 1.000 27.67177 95 ILE B O 1
ATOM 9445 N N . LYS E 2 96 ? -0.58686 1.11825 14.89474 1.000 33.98190 96 LYS B N 1
ATOM 9446 C CA . LYS E 2 96 ? -0.37577 1.50179 13.49919 1.000 33.20727 96 LYS B CA 1
ATOM 9447 C C . LYS E 2 96 ? -0.42882 3.01910 13.33657 1.000 32.94302 96 LYS B C 1
ATOM 9448 O O . LYS E 2 96 ? 0.41806 3.62449 12.66328 1.000 32.66378 96 LYS B O 1
ATOM 9467 N N . SER E 2 97 ? -1.42956 3.64953 13.94909 1.000 31.06777 97 SER B N 1
ATOM 9468 C CA . SER E 2 97 ? -1.57075 5.09714 13.84606 1.000 33.62522 97 SER B CA 1
ATOM 9469 C C . SER E 2 97 ? -0.37817 5.80674 14.47283 1.000 32.93413 97 SER B C 1
ATOM 9470 O O . SER E 2 97 ? 0.12480 6.79504 13.92587 1.000 30.17515 97 SER B O 1
ATOM 9478 N N . ARG E 2 98 ? 0.08629 5.31516 15.62376 1.000 31.76404 98 ARG B N 1
ATOM 9479 C CA . ARG E 2 98 ? 1.28943 5.86518 16.23854 1.000 30.90550 98 ARG B CA 1
ATOM 9480 C C . ARG E 2 98 ? 2.46306 5.80636 15.26940 1.000 31.37085 98 ARG B C 1
ATOM 9481 O O . ARG E 2 98 ? 3.18789 6.79168 15.08668 1.000 29.49083 98 ARG B O 1
ATOM 9502 N N . ASN E 2 99 ? 2.66139 4.64940 14.63274 1.000 30.42389 99 ASN B N 1
ATOM 9503 C CA . ASN E 2 99 ? 3.79205 4.48441 13.72619 1.000 30.48747 99 ASN B CA 1
ATOM 9504 C C . ASN E 2 99 ? 3.62988 5.28568 12.44100 1.000 30.96693 99 ASN B C 1
ATOM 9505 O O . ASN E 2 99 ? 4.61101 5.46773 11.71252 1.000 27.46019 99 ASN B O 1
ATOM 9516 N N . GLN E 2 100 ? 2.41997 5.74858 12.13714 1.000 31.70501 100 GLN B N 1
ATOM 9517 C CA . GLN E 2 100 ? 2.20543 6.63365 10.99757 1.000 33.51511 100 GLN B CA 1
ATOM 9518 C C . GLN E 2 100 ? 2.42821 8.11153 11.32695 1.000 31.53070 100 GLN B C 1
ATOM 9519 O O . GLN E 2 100 ? 2.18139 8.96504 10.46917 1.000 31.85007 100 GLN B O 1
ATOM 9533 N N . THR E 2 101 ? 2.90840 8.43211 12.53153 1.000 31.07704 101 THR B N 1
ATOM 9534 C CA . THR E 2 101 ? 2.91115 9.82259 12.98545 1.000 30.96881 101 THR B CA 1
ATOM 9535 C C . THR E 2 101 ? 3.74057 10.72555 12.07582 1.000 32.73988 101 THR B C 1
ATOM 9536 O O . THR E 2 101 ? 3.37818 11.88635 11.84675 1.000 33.78509 101 THR B O 1
ATOM 9547 N N . SER E 2 102 ? 4.86142 10.22183 11.55753 1.000 31.42642 102 SER B N 1
ATOM 9548 C CA . SER E 2 102 ? 5.76030 11.05999 10.77251 1.000 32.29259 102 SER B CA 1
ATOM 9549 C C . SER E 2 102 ? 5.19503 11.43495 9.40731 1.000 33.73037 102 SER B C 1
ATOM 9550 O O . SER E 2 102 ? 5.74395 12.33287 8.75826 1.000 35.12297 102 SER B O 1
ATOM 9558 N N . HIS E 2 103 ? 4.11885 10.78844 8.95731 1.000 34.74970 103 HIS B N 1
ATOM 9559 C CA . HIS E 2 103 ? 3.56436 11.03715 7.63217 1.000 38.96823 103 HIS B CA 1
ATOM 9560 C C . HIS E 2 103 ? 2.24327 11.79988 7.67735 1.000 35.80331 103 HIS B C 1
ATOM 9561 O O . HIS E 2 103 ? 1.51901 11.83024 6.67748 1.000 36.97482 103 HIS B O 1
ATOM 9575 N N . THR E 2 104 ? 1.91401 12.42545 8.80945 1.000 35.33493 104 THR B N 1
ATOM 9576 C CA . THR E 2 104 ? 0.64688 13.14484 8.90074 1.000 37.69508 104 THR B CA 1
ATOM 9577 C C . THR E 2 104 ? 0.64513 14.44885 8.11207 1.000 34.88814 104 THR B C 1
ATOM 9578 O O . THR E 2 104 ? -0.38937 15.12403 8.08418 1.000 37.49119 104 THR B O 1
ATOM 9589 N N . TYR E 2 105 ? 1.76161 14.83099 7.48427 1.000 37.47604 105 TYR B N 1
ATOM 9590 C CA . TYR E 2 105 ? 1.71690 15.95673 6.55718 1.000 39.72811 105 TYR B CA 1
ATOM 9591 C C . TYR E 2 105 ? 0.96980 15.57913 5.28511 1.000 42.96851 105 TYR B C 1
ATOM 9592 O O . TYR E 2 105 ? 0.42102 16.45261 4.60391 1.000 44.01785 105 TYR B O 1
ATOM 9610 N N . ASN E 2 106 ? 0.94188 14.29060 4.95194 1.000 42.31589 106 ASN B N 1
ATOM 9611 C CA . ASN E 2 106 ? -0.01078 13.76600 3.97985 1.000 40.65816 106 ASN B CA 1
ATOM 9612 C C . ASN E 2 106 ? -1.38641 13.74452 4.63433 1.000 42.33946 106 ASN B C 1
ATOM 9613 O O . ASN E 2 106 ? -1.61745 12.98921 5.58390 1.000 41.29730 106 ASN B O 1
ATOM 9624 N N . GLN E 2 107 ? -2.30520 14.57330 4.13848 1.000 47.27048 107 GLN B N 1
ATOM 9625 C CA . GLN E 2 107 ? -3.55082 14.78613 4.86387 1.000 51.50604 107 GLN B CA 1
ATOM 9626 C C . GLN E 2 107 ? -4.48535 13.58599 4.79857 1.000 51.38982 107 GLN B C 1
ATOM 9627 O O . GLN E 2 107 ? -5.40040 13.49360 5.61945 1.000 47.20738 107 GLN B O 1
ATOM 9641 N N . SER E 2 108 ? -4.28497 12.66400 3.85607 1.000 46.52655 108 SER B N 1
ATOM 9642 C CA . SER E 2 108 ? -5.07065 11.43324 3.87562 1.000 43.36935 108 SER B CA 1
ATOM 9643 C C . SER E 2 108 ? -4.71500 10.58231 5.09106 1.000 42.92144 108 SER B C 1
ATOM 9644 O O . SER E 2 108 ? -5.59983 10.00961 5.74253 1.000 39.30135 108 SER B O 1
ATOM 9652 N N . VAL E 2 109 ? -3.42386 10.50684 5.42217 1.000 42.56618 109 VAL B N 1
ATOM 9653 C CA . VAL E 2 109 ? -2.99512 9.78882 6.61990 1.000 40.63076 109 VAL B CA 1
ATOM 9654 C C . VAL E 2 109 ? -3.57179 10.45102 7.86477 1.000 36.26443 109 VAL B C 1
ATOM 9655 O O . VAL E 2 109 ? -4.10884 9.78297 8.75972 1.000 35.38237 109 VAL B O 1
ATOM 9668 N N . ALA E 2 110 ? -3.45895 11.77864 7.94387 1.000 33.89603 110 ALA B N 1
ATOM 9669 C CA . ALA E 2 110 ? -4.00782 12.49440 9.08889 1.000 39.73169 110 ALA B CA 1
ATOM 9670 C C . ALA E 2 110 ? -5.50831 12.26522 9.20806 1.000 39.57826 110 ALA B C 1
ATOM 9671 O O . ALA E 2 110 ? -6.02249 12.04569 10.30891 1.000 36.00027 110 ALA B O 1
ATOM 9678 N N . ASP E 2 111 ? -6.22730 12.31535 8.08404 1.000 39.77057 111 ASP B N 1
ATOM 9679 C CA . ASP E 2 111 ? -7.67238 12.12185 8.11712 1.000 37.68177 111 ASP B CA 1
ATOM 9680 C C . ASP E 2 111 ? -8.02627 10.72167 8.59870 1.000 37.95330 111 ASP B C 1
ATOM 9681 O O . ASP E 2 111 ? -8.94526 10.55188 9.40671 1.000 34.74718 111 ASP B O 1
ATOM 9690 N N . GLU E 2 112 ? -7.30726 9.70332 8.11855 1.000 36.72789 112 GLU B N 1
ATOM 9691 C CA . GLU E 2 112 ? -7.55072 8.34921 8.60698 1.000 41.08995 112 GLU B CA 1
ATOM 9692 C C . GLU E 2 112 ? -7.30554 8.25677 10.10929 1.000 39.64169 112 GLU B C 1
ATOM 9693 O O . GLU E 2 112 ? -8.07259 7.60881 10.83766 1.000 37.42213 112 GLU B O 1
ATOM 9705 N N . ILE E 2 113 ? -6.24573 8.90644 10.59566 1.000 35.52062 113 ILE B N 1
ATOM 9706 C CA . ILE E 2 113 ? -5.92406 8.79943 12.01502 1.000 38.65003 113 ILE B CA 1
ATOM 9707 C C . ILE E 2 113 ? -6.98667 9.49593 12.85909 1.000 37.03861 113 ILE B C 1
ATOM 9708 O O . ILE E 2 113 ? -7.41394 8.96802 13.89185 1.000 34.51431 113 ILE B O 1
ATOM 9724 N N . VAL E 2 114 ? -7.43935 10.68264 12.43957 1.000 38.60201 114 VAL B N 1
ATOM 9725 C CA . VAL E 2 114 ? -8.46928 11.36465 13.22295 1.000 38.46101 114 VAL B CA 1
ATOM 9726 C C . VAL E 2 114 ? -9.78947 10.60422 13.14170 1.000 35.64161 114 VAL B C 1
ATOM 9727 O O . VAL E 2 114 ? -10.55389 10.57131 14.11450 1.000 37.85935 114 VAL B O 1
ATOM 9740 N N . LYS E 2 115 ? -10.08847 9.98937 11.99376 1.000 34.33413 115 LYS B N 1
ATOM 9741 C CA . LYS E 2 115 ? -11.29210 9.17185 11.89113 1.000 40.19016 115 LYS B CA 1
ATOM 9742 C C . LYS E 2 115 ? -11.25131 8.03508 12.90080 1.000 40.71419 115 LYS B C 1
ATOM 9743 O O . LYS E 2 115 ? -12.22870 7.78652 13.61888 1.000 42.92451 115 LYS B O 1
ATOM 9762 N N . ASN E 2 116 ? -10.11893 7.33037 12.96898 1.000 41.14814 116 ASN B N 1
ATOM 9763 C CA . ASN E 2 116 ? -9.99134 6.25115 13.94173 1.000 38.11447 116 ASN B CA 1
ATOM 9764 C C . ASN E 2 116 ? -10.08362 6.78469 15.36726 1.000 42.47215 116 ASN B C 1
ATOM 9765 O O . ASN E 2 116 ? -10.71079 6.16105 16.23260 1.000 44.17451 116 ASN B O 1
ATOM 9776 N N . ILE E 2 117 ? -9.47216 7.94261 15.62953 1.000 38.52117 117 ILE B N 1
ATOM 9777 C CA . ILE E 2 117 ? -9.50427 8.51486 16.97325 1.000 38.87708 117 ILE B CA 1
ATOM 9778 C C . ILE E 2 117 ? -10.94150 8.78154 17.39842 1.000 40.27742 117 ILE B C 1
ATOM 9779 O O . ILE E 2 117 ? -11.36335 8.41344 18.50122 1.000 37.98549 117 ILE B O 1
ATOM 9795 N N . ILE E 2 118 ? -11.71417 9.42818 16.52532 1.000 43.29747 118 ILE B N 1
ATOM 9796 C CA . ILE E 2 118 ? -13.06754 9.83784 16.88569 1.000 42.93421 118 ILE B CA 1
ATOM 9797 C C . ILE E 2 118 ? -13.98660 8.62709 16.98735 1.000 40.49377 118 ILE B C 1
ATOM 9798 O O . ILE E 2 118 ? -14.75014 8.48743 17.95005 1.000 41.65557 118 ILE B O 1
ATOM 9814 N N . ASN E 2 119 ? -13.93304 7.73573 15.99471 1.000 41.80306 119 ASN B N 1
ATOM 9815 C CA . ASN E 2 119 ? -14.91987 6.66743 15.90192 1.000 45.68127 119 ASN B CA 1
ATOM 9816 C C . ASN E 2 119 ? -14.61490 5.47808 16.80426 1.000 44.14562 119 ASN B C 1
ATOM 9817 O O . ASN E 2 119 ? -15.53524 4.71695 17.12285 1.000 42.62374 119 ASN B O 1
ATOM 9828 N N . PHE E 2 120 ? -13.36274 5.29912 17.22933 1.000 43.04844 120 PHE B N 1
ATOM 9829 C CA . PHE E 2 120 ? -12.99137 4.07208 17.92322 1.000 43.63730 120 PHE B CA 1
ATOM 9830 C C . PHE E 2 120 ? -12.12055 4.31094 19.15287 1.000 47.72430 120 PHE B C 1
ATOM 9831 O O . PHE E 2 120 ? -12.46384 3.85831 20.25100 1.000 45.11216 120 PHE B O 1
ATOM 9848 N N . TYR E 2 121 ? -10.99914 5.01934 18.99019 1.000 40.09456 121 TYR B N 1
ATOM 9849 C CA . TYR E 2 121 ? -9.98786 5.03947 20.04442 1.000 40.74403 121 TYR B CA 1
ATOM 9850 C C . TYR E 2 121 ? -10.51009 5.68648 21.32399 1.000 42.56810 121 TYR B C 1
ATOM 9851 O O . TYR E 2 121 ? -10.24202 5.19348 22.42402 1.000 41.78580 121 TYR B O 1
ATOM 9869 N N . HIS E 2 122 ? -11.24093 6.79773 21.20642 1.000 42.89043 122 HIS B N 1
ATOM 9870 C CA . HIS E 2 122 ? -11.68301 7.52520 22.39598 1.000 44.79111 122 HIS B CA 1
ATOM 9871 C C . HIS E 2 122 ? -12.51479 6.63338 23.31474 1.000 47.25732 122 HIS B C 1
ATOM 9872 O O . HIS E 2 122 ? -12.31961 6.62129 24.53903 1.000 47.34502 122 HIS B O 1
ATOM 9886 N N . THR E 2 123 ? -13.45349 5.87835 22.73802 1.000 44.95260 123 THR B N 1
ATOM 9887 C CA . THR E 2 123 ? -14.29846 5.00005 23.54217 1.000 47.20542 123 THR B CA 1
ATOM 9888 C C . THR E 2 123 ? -13.47117 3.91943 24.22796 1.000 47.28601 123 THR B C 1
ATOM 9889 O O . THR E 2 123 ? -13.70913 3.59101 25.39800 1.000 47.02157 123 THR B O 1
ATOM 9900 N N . SER E 2 124 ? -12.49776 3.34956 23.51385 1.000 46.30914 124 SER B N 1
ATOM 9901 C CA . SER E 2 124 ? -11.64002 2.33723 24.11988 1.000 49.11952 124 SER B CA 1
ATOM 9902 C C . SER E 2 124 ? -10.81976 2.92777 25.25920 1.000 51.88553 124 SER B C 1
ATOM 9903 O O . SER E 2 124 ? -10.61557 2.27604 26.28864 1.000 52.31275 124 SER B O 1
ATOM 9911 N N . PHE E 2 125 ? -10.34206 4.16376 25.09375 1.000 52.12720 125 PHE B N 1
ATOM 9912 C CA . PHE E 2 125 ? -9.60941 4.82318 26.16895 1.000 50.55890 125 PHE B CA 1
ATOM 9913 C C . PHE E 2 125 ? -10.49594 5.00973 27.39317 1.000 54.28675 125 PHE B C 1
ATOM 9914 O O . PHE E 2 125 ? -10.05746 4.79135 28.52833 1.000 56.45143 125 PHE B O 1
ATOM 9931 N N . GLN E 2 126 ? -11.74697 5.42456 27.18274 1.000 50.34737 126 GLN B N 1
ATOM 9932 C CA . GLN E 2 126 ? -12.65004 5.61040 28.31533 1.000 52.65772 126 GLN B CA 1
ATOM 9933 C C . GLN E 2 126 ? -12.92328 4.28555 29.02168 1.000 53.50003 126 GLN B C 1
ATOM 9934 O O . GLN E 2 126 ? -12.91812 4.21447 30.25966 1.000 50.85802 126 GLN B O 1
ATOM 9948 N N . ALA E 2 127 ? -13.16084 3.22222 28.24927 1.000 53.88999 127 ALA B N 1
ATOM 9949 C CA . ALA E 2 127 ? -13.39474 1.91311 28.85089 1.000 54.82289 127 ALA B CA 1
ATOM 9950 C C . ALA E 2 127 ? -12.16898 1.43666 29.62037 1.000 55.33822 127 ALA B C 1
ATOM 9951 O O . ALA E 2 127 ? -12.29322 0.85108 30.70226 1.000 55.83194 127 ALA B O 1
ATOM 9958 N N . PHE E 2 128 ? -10.97415 1.67944 29.07708 1.000 55.60295 128 PHE B N 1
ATOM 9959 C CA . PHE E 2 128 ? -9.74941 1.28747 29.76517 1.000 50.36576 128 PHE B CA 1
ATOM 9960 C C . PHE E 2 128 ? -9.57892 2.06478 31.06364 1.000 55.33112 128 PHE B C 1
ATOM 9961 O O . PHE E 2 128 ? -9.17580 1.49689 32.08643 1.000 55.33543 128 PHE B O 1
ATOM 9978 N N . LEU E 2 129 ? -9.87372 3.36637 31.04101 1.000 57.17374 129 LEU B N 1
ATOM 9979 C CA . LEU E 2 129 ? -9.82260 4.15623 32.26621 1.000 58.29800 129 LEU B CA 1
ATOM 9980 C C . LEU E 2 129 ? -10.77075 3.58717 33.31282 1.000 61.15031 129 LEU B C 1
ATOM 9981 O O . LEU E 2 129 ? -10.40845 3.44741 34.48586 1.000 61.43113 129 LEU B O 1
ATOM 9997 N N . GLU E 2 130 ? -12.00000 3.26450 32.90584 1.000 61.53234 130 GLU B N 1
ATOM 9998 C CA . GLU E 2 130 ? -12.95862 2.69006 33.84622 1.000 63.92833 130 GLU B CA 1
ATOM 9999 C C . GLU E 2 130 ? -12.43817 1.37646 34.42002 1.000 62.00744 130 GLU B C 1
ATOM 10000 O O . GLU E 2 130 ? -12.48697 1.14854 35.63613 1.000 62.90746 130 GLU B O 1
ATOM 10012 N N . LYS E 2 131 ? -11.92941 0.49943 33.55213 1.000 56.27028 131 LYS B N 1
ATOM 10013 C CA . LYS E 2 131 ? -11.40074 -0.78265 34.00649 1.000 61.11861 131 LYS B CA 1
ATOM 10014 C C . LYS E 2 131 ? -10.30021 -0.58343 35.04162 1.000 64.13151 131 LYS B C 1
ATOM 10015 O O . LYS E 2 131 ? -10.33547 -1.17757 36.12549 1.000 66.24355 131 LYS B O 1
ATOM 10034 N N . MET E 2 132 ? -9.30725 0.24978 34.72278 1.000 59.90468 132 MET B N 1
ATOM 10035 C CA . MET E 2 132 ? -8.18142 0.42284 35.63485 1.000 61.51743 132 MET B CA 1
ATOM 10036 C C . MET E 2 132 ? -8.60117 1.12342 36.92181 1.000 65.66412 132 MET B C 1
ATOM 10037 O O . MET E 2 132 ? -8.02527 0.85768 37.98287 1.000 64.19334 132 MET B O 1
ATOM 10051 N N . GLN E 2 133 ? -9.59596 2.01199 36.85855 1.000 66.46434 133 GLN B N 1
ATOM 10052 C CA . GLN E 2 133 ? -10.12608 2.59796 38.08384 1.000 69.02849 133 GLN B CA 1
ATOM 10053 C C . GLN E 2 133 ? -10.85732 1.55611 38.91980 1.000 69.27205 133 GLN B C 1
ATOM 10054 O O . GLN E 2 133 ? -10.94595 1.69450 40.14478 1.000 61.17805 133 GLN B O 1
ATOM 10068 N N . GLY E 2 134 ? -11.37974 0.51412 38.27551 1.000 71.89500 134 GLY B N 1
ATOM 10069 C CA . GLY E 2 134 ? -12.04719 -0.56465 38.97398 1.000 78.47860 134 GLY B CA 1
ATOM 10070 C C . GLY E 2 134 ? -11.14024 -1.67764 39.46527 1.000 83.59006 134 GLY B C 1
ATOM 10071 O O . GLY E 2 134 ? -11.63545 -2.75319 39.80639 1.000 104.68934 134 GLY B O 1
ATOM 10075 N N . LEU E 2 135 ? -9.82905 -1.44541 39.51490 1.000 77.59986 135 LEU B N 1
ATOM 10076 C CA . LEU E 2 135 ? -8.89018 -2.46618 39.98301 1.000 76.50543 135 LEU B CA 1
ATOM 10077 C C . LEU E 2 135 ? -8.10262 -1.98628 41.20140 1.000 70.60954 135 LEU B C 1
ATOM 10078 O O . LEU E 2 135 ? -7.86940 -0.78991 41.37533 1.000 64.18941 135 LEU B O 1
#